Protein AF-A0A7S1ZD52-F1 (afdb_monomer_lite)

Sequence (456 aa):
KDNGGGGGGGGEDDGPSACERMFHLYPRICRVSMRGFGEWTPRVNPERSSLRSILKAAPDGYVPTNGEEEEYGGIDVLPLAQKIPEGEVDVHAIAVATARPRQKSTSVSAPEEGAAKGDEGKVETEGPDGNGTKSEAEGPGNDEKAKLETETKEEEGAAELEKGEGLTKQDEKKPADEEAGEPKTEEAADEEKIRELTQATKRAMRTVRRAAGVEGRPAVGVTQPRRGRGQGQGQKRGREAQQTQIRILDEDAVVPGRGWSLNDAKAGFCDGSSTSRCGRNFGSNCLLSGHNDGRAGLIGDALSGWLVMTVPNVKEGIILMRMECWVAANSNPRTEGWTAVDDQPAPDGNGGGGGGGDGGSNSTRGLKGNPAELPDDMEFDIAINGAIVKTMKKEEFMSWGVEKTKNFALWPILDDVEWAKMDWGDQDGKDVEVGVRLRSARGREATVRVSHVYYA

Organism: Trieres chinensis (NCBI:txid1514140)

pLDDT: mean 73.9, std 22.52, range [32.25, 98.44]

Structure (mmCIF, N/CA/C/O backbone):
data_AF-A0A7S1ZD52-F1
#
_entry.id   AF-A0A7S1ZD52-F1
#
loop_
_atom_site.group_PDB
_atom_site.id
_atom_site.type_symbol
_atom_site.label_atom_id
_atom_site.label_alt_id
_atom_site.label_comp_id
_atom_site.label_asym_id
_atom_site.label_entity_id
_atom_site.label_seq_id
_atom_site.pdbx_PDB_ins_code
_atom_site.Cartn_x
_atom_site.Cartn_y
_atom_site.Cartn_z
_atom_site.occupancy
_atom_site.B_iso_or_equiv
_atom_site.auth_seq_id
_atom_site.auth_comp_id
_atom_site.auth_asym_id
_atom_site.auth_atom_id
_atom_site.pdbx_PDB_model_num
ATOM 1 N N . LYS A 1 1 ? -20.616 -20.149 27.773 1.00 41.81 1 LYS A N 1
ATOM 2 C CA . LYS A 1 1 ? -21.954 -19.504 27.691 1.00 41.81 1 LYS A CA 1
ATOM 3 C C . LYS A 1 1 ? -22.387 -19.733 26.264 1.00 41.81 1 LYS A C 1
ATOM 5 O O . LYS A 1 1 ? -22.062 -18.936 25.393 1.00 41.81 1 LYS A O 1
ATOM 10 N N . ASP A 1 2 ? -22.986 -20.892 26.049 1.00 39.44 2 ASP A N 1
ATOM 11 C CA . ASP A 1 2 ? -23.172 -21.458 24.725 1.00 39.44 2 ASP A CA 1
ATOM 12 C C . ASP A 1 2 ? -24.532 -20.988 24.230 1.00 39.44 2 ASP A C 1
ATOM 14 O O . ASP A 1 2 ? -25.574 -21.482 24.656 1.00 39.44 2 ASP A O 1
ATOM 18 N N . ASN A 1 3 ? -24.517 -19.957 23.388 1.00 45.38 3 ASN A N 1
ATOM 19 C CA . ASN A 1 3 ? -25.698 -19.555 22.641 1.00 45.38 3 ASN A CA 1
ATOM 20 C C . ASN A 1 3 ? -25.898 -20.569 21.513 1.00 45.38 3 ASN A C 1
ATOM 22 O O . ASN A 1 3 ? -25.440 -20.373 20.390 1.00 45.38 3 ASN A O 1
ATOM 26 N N . GLY A 1 4 ? -26.580 -21.665 21.845 1.00 46.59 4 GLY A N 1
ATOM 27 C CA . GLY A 1 4 ? -27.194 -22.562 20.876 1.00 46.59 4 GLY A CA 1
ATOM 28 C C . GLY A 1 4 ? -28.274 -21.813 20.101 1.00 46.59 4 GLY A C 1
ATOM 29 O O . GLY A 1 4 ? -29.429 -21.764 20.517 1.00 46.59 4 GLY A O 1
ATOM 30 N N . GLY A 1 5 ? -27.878 -21.191 18.991 1.00 49.12 5 GLY A N 1
ATOM 31 C CA . GLY A 1 5 ? -28.792 -20.664 17.987 1.00 49.12 5 GLY A CA 1
ATOM 32 C C . GLY A 1 5 ? -29.427 -21.829 17.240 1.00 49.12 5 GLY A C 1
ATOM 33 O O . GLY A 1 5 ? -28.731 -22.605 16.589 1.00 49.12 5 GLY A O 1
ATOM 34 N N . GLY A 1 6 ? -30.743 -21.975 17.390 1.00 46.22 6 GLY A N 1
ATOM 35 C CA . GLY A 1 6 ? -31.528 -23.016 16.742 1.00 46.22 6 GLY A CA 1
ATOM 36 C C . GLY A 1 6 ? -31.379 -22.972 15.224 1.00 46.22 6 GLY A C 1
ATOM 37 O O . GLY A 1 6 ? -31.738 -21.985 14.586 1.00 46.22 6 GLY A O 1
ATOM 38 N N . GLY A 1 7 ? -30.875 -24.070 14.661 1.00 46.88 7 GLY A N 1
ATOM 39 C CA . GLY A 1 7 ? -30.925 -24.352 13.233 1.00 46.88 7 GLY A CA 1
ATOM 40 C C . GLY A 1 7 ? -32.368 -24.607 12.810 1.00 46.88 7 GLY A C 1
ATOM 41 O O . GLY A 1 7 ? -32.849 -25.737 12.856 1.00 46.88 7 GLY A O 1
ATOM 42 N N . GLY A 1 8 ? -33.068 -23.540 12.432 1.00 49.09 8 GLY A N 1
ATOM 43 C CA . GLY A 1 8 ? -34.298 -23.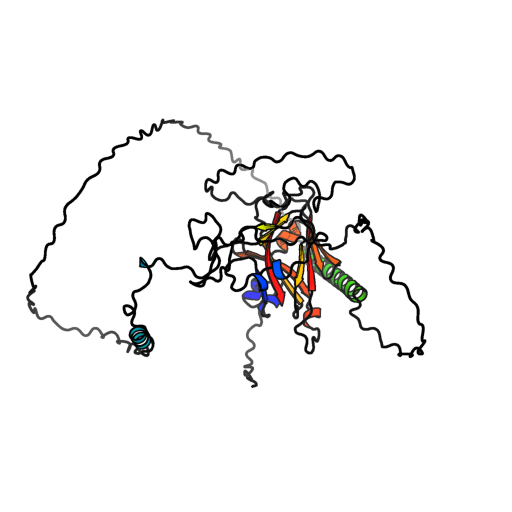631 11.658 1.00 49.09 8 GLY A CA 1
ATOM 44 C C . GLY A 1 8 ? -33.942 -24.027 10.233 1.00 49.09 8 GLY A C 1
ATOM 45 O O . GLY A 1 8 ? -33.501 -23.190 9.454 1.00 49.09 8 GLY A O 1
ATOM 46 N N . GLY A 1 9 ? -34.090 -25.314 9.921 1.00 54.25 9 GLY A N 1
ATOM 47 C CA . GLY A 1 9 ? -33.981 -25.831 8.565 1.00 54.25 9 GLY A CA 1
ATOM 48 C C . GLY A 1 9 ? -35.095 -25.268 7.688 1.00 54.25 9 GLY A C 1
ATOM 49 O O . GLY A 1 9 ? -36.249 -25.670 7.811 1.00 54.25 9 GLY A O 1
ATOM 50 N N . GLY A 1 10 ? -34.732 -24.349 6.803 1.00 50.59 10 GLY A N 1
ATOM 51 C CA . GLY A 1 10 ? -35.512 -23.961 5.639 1.00 50.59 10 GLY A CA 1
ATOM 52 C C . GLY A 1 10 ? -34.571 -24.003 4.448 1.00 50.59 10 GLY A C 1
ATOM 53 O O . GLY A 1 10 ? -33.659 -23.189 4.373 1.00 50.59 10 GLY A O 1
ATOM 54 N N . GLY A 1 11 ? -34.738 -25.002 3.581 1.00 58.53 11 GLY A N 1
ATOM 55 C CA . GLY A 1 11 ? -34.009 -25.125 2.320 1.00 58.53 11 GLY A CA 1
ATOM 56 C C . GLY A 1 11 ? -34.495 -24.087 1.314 1.00 58.53 11 GLY A C 1
ATOM 57 O O . GLY A 1 11 ? -35.193 -24.433 0.366 1.00 58.53 11 GLY A O 1
ATOM 58 N N . GLU A 1 12 ? -34.179 -22.822 1.573 1.00 63.81 12 GLU A N 1
ATOM 59 C CA . GLU A 1 12 ? -34.229 -21.750 0.585 1.00 63.81 12 GLU A CA 1
ATOM 60 C C . GLU A 1 12 ? -32.896 -21.731 -0.160 1.00 63.81 12 GLU A C 1
ATOM 62 O O . GLU A 1 12 ? -31.842 -21.858 0.455 1.00 63.81 12 GLU A O 1
ATOM 67 N N . ASP A 1 13 ? -32.974 -21.632 -1.486 1.00 62.53 13 ASP A N 1
ATOM 68 C CA . ASP A 1 13 ? -31.864 -21.656 -2.434 1.00 62.53 13 ASP A CA 1
ATOM 69 C C . ASP A 1 13 ? -30.571 -21.024 -1.883 1.00 62.53 13 ASP A C 1
ATOM 71 O O . ASP A 1 13 ? -30.469 -19.800 -1.762 1.00 62.53 13 ASP A O 1
ATOM 75 N N . ASP A 1 14 ? -29.553 -21.859 -1.622 1.00 76.81 14 ASP A N 1
ATOM 76 C CA . ASP A 1 14 ? -28.184 -21.466 -1.238 1.00 76.81 14 ASP A CA 1
ATOM 77 C C . ASP A 1 14 ? -27.432 -20.812 -2.423 1.00 76.81 14 ASP A C 1
ATOM 79 O O . ASP A 1 14 ? -26.273 -21.114 -2.724 1.00 76.81 14 ASP A O 1
ATOM 83 N N . GLY A 1 15 ? -28.104 -19.930 -3.163 1.00 88.75 15 GLY A N 1
ATOM 84 C CA . GLY A 1 15 ? -27.473 -19.089 -4.164 1.00 88.75 15 GLY A CA 1
ATOM 85 C C . GLY A 1 15 ? -26.418 -18.179 -3.522 1.00 88.75 15 GLY A C 1
ATOM 86 O O . GLY A 1 15 ? -26.493 -17.875 -2.327 1.00 88.75 15 GLY A O 1
ATOM 87 N N . PRO A 1 16 ? -25.436 -17.694 -4.304 1.00 92.94 16 PRO A N 1
ATOM 88 C CA . PRO A 1 16 ? -24.420 -16.789 -3.788 1.00 92.94 16 PRO A CA 1
ATOM 89 C C . PRO A 1 16 ? -25.087 -15.562 -3.167 1.00 92.94 16 PRO A C 1
ATOM 91 O O . PRO A 1 16 ? -25.955 -14.927 -3.782 1.00 92.94 16 PRO A O 1
ATOM 94 N N . SER A 1 17 ? -24.660 -15.213 -1.955 1.00 93.19 17 SER A N 1
ATOM 95 C CA . SER A 1 17 ? -25.104 -14.005 -1.265 1.00 93.19 17 SER A CA 1
ATOM 96 C C . SER A 1 17 ? -24.838 -12.759 -2.118 1.00 93.19 17 SER A C 1
ATOM 98 O O . SER A 1 17 ? -24.020 -12.764 -3.041 1.00 93.19 17 SER A O 1
ATOM 100 N N . ALA A 1 18 ? -25.496 -11.638 -1.804 1.00 91.75 18 ALA A N 1
ATOM 101 C CA . ALA A 1 18 ? -25.244 -10.379 -2.510 1.00 91.75 18 ALA A CA 1
ATOM 102 C C . ALA A 1 18 ? -23.753 -9.990 -2.491 1.00 91.75 18 ALA A C 1
ATOM 104 O O . ALA A 1 18 ? -23.235 -9.500 -3.492 1.00 91.75 18 ALA A O 1
ATOM 105 N N . CYS A 1 19 ? -23.052 -10.272 -1.388 1.00 90.69 19 CYS A N 1
ATOM 106 C CA . CYS A 1 19 ? -21.612 -10.066 -1.299 1.00 90.69 19 CYS A CA 1
ATOM 107 C C . CYS A 1 19 ? -20.839 -10.996 -2.242 1.00 90.69 19 CYS A C 1
ATOM 109 O O . CYS A 1 19 ? -19.963 -10.525 -2.956 1.00 90.69 19 CYS A O 1
ATOM 111 N N . GLU A 1 20 ? -21.172 -12.284 -2.305 1.00 93.88 20 GLU A N 1
ATOM 112 C CA . GLU A 1 20 ? -20.463 -13.244 -3.165 1.00 93.88 20 GLU A CA 1
ATOM 113 C C . GLU A 1 20 ? -20.686 -12.975 -4.648 1.00 93.88 20 GLU A C 1
ATOM 115 O O . GLU A 1 20 ? -19.769 -13.142 -5.442 1.00 93.88 20 GLU A O 1
ATOM 120 N N . ARG A 1 21 ? -21.866 -12.473 -5.027 1.00 91.19 21 ARG A N 1
ATOM 121 C CA . ARG A 1 21 ? -22.102 -11.981 -6.392 1.00 91.19 21 ARG A CA 1
ATOM 122 C C . ARG A 1 21 ? -21.217 -10.783 -6.719 1.00 91.19 21 ARG A C 1
ATOM 124 O O . ARG A 1 21 ? -20.723 -10.666 -7.836 1.00 91.19 21 ARG A O 1
ATOM 131 N N . MET A 1 22 ? -20.985 -9.903 -5.743 1.00 86.62 22 MET A N 1
ATOM 132 C CA . MET A 1 22 ? -20.021 -8.822 -5.913 1.00 86.62 22 MET A CA 1
ATOM 133 C C . MET A 1 22 ? -18.603 -9.397 -6.015 1.00 86.62 22 MET A C 1
ATOM 135 O O . MET A 1 22 ? -17.903 -9.125 -6.986 1.00 86.62 22 MET A O 1
ATOM 139 N N . PHE A 1 23 ? -18.157 -10.200 -5.060 1.00 89.50 23 PHE A N 1
ATOM 140 C CA . PHE A 1 23 ? -16.801 -10.746 -4.994 1.00 89.50 23 PHE A CA 1
ATOM 141 C C . PHE A 1 23 ? -16.720 -12.163 -5.560 1.00 89.50 23 PHE A C 1
ATOM 143 O O . PHE A 1 23 ? -16.214 -13.071 -4.909 1.00 89.50 23 PHE A O 1
ATOM 150 N N . HIS A 1 24 ? -17.201 -12.341 -6.790 1.00 90.06 24 HIS A N 1
ATOM 151 C CA . HIS A 1 24 ? -17.311 -13.657 -7.424 1.00 90.06 24 HIS A CA 1
ATOM 152 C C . HIS A 1 24 ? -15.960 -14.363 -7.594 1.00 90.06 24 HIS A C 1
ATOM 154 O O . HIS A 1 24 ? -15.899 -15.585 -7.509 1.00 90.06 24 HIS A O 1
ATOM 160 N N . LEU A 1 25 ? -14.874 -13.603 -7.772 1.00 88.62 25 LEU A N 1
ATOM 161 C CA . LEU A 1 25 ? -13.526 -14.162 -7.853 1.00 88.62 25 LEU A CA 1
ATOM 162 C C . LEU A 1 25 ? -13.022 -14.707 -6.499 1.00 88.62 25 LEU A C 1
ATOM 164 O O . LEU A 1 25 ? -12.195 -15.613 -6.488 1.00 88.62 25 LEU A O 1
ATOM 168 N N . TYR A 1 26 ? -13.527 -14.189 -5.366 1.00 90.38 26 TYR A N 1
ATOM 169 C CA . TYR A 1 26 ? -13.060 -14.522 -4.007 1.00 90.38 26 TYR A CA 1
ATOM 170 C C . TYR A 1 26 ? -14.227 -14.521 -3.003 1.00 90.38 26 TYR A C 1
ATOM 172 O O . TYR A 1 26 ? -14.263 -13.706 -2.078 1.00 90.38 26 TYR A O 1
ATOM 180 N N . PRO A 1 27 ? -15.215 -15.423 -3.146 1.00 93.44 27 PRO A N 1
ATOM 181 C CA . PRO A 1 27 ? -16.457 -15.378 -2.366 1.00 93.44 27 PRO A CA 1
ATOM 182 C C . PRO A 1 27 ? -16.232 -15.560 -0.857 1.00 93.44 27 PRO A C 1
ATOM 184 O O . PRO A 1 27 ? -17.033 -15.109 -0.039 1.00 93.44 27 PRO A O 1
ATOM 187 N N . ARG A 1 28 ? -15.107 -16.170 -0.463 1.00 94.81 28 ARG A N 1
ATOM 188 C CA . ARG A 1 28 ? -14.747 -16.409 0.942 1.00 94.81 28 ARG A CA 1
ATOM 189 C C . ARG A 1 28 ? -14.673 -15.131 1.767 1.00 94.81 28 ARG A C 1
ATOM 191 O O . ARG A 1 28 ? -15.033 -15.167 2.942 1.00 94.81 28 ARG A O 1
ATOM 198 N N . ILE A 1 29 ? -14.284 -14.008 1.160 1.00 94.88 29 ILE A N 1
ATOM 199 C CA . ILE A 1 29 ? -14.142 -12.726 1.866 1.00 94.88 29 ILE A CA 1
ATOM 200 C C . ILE A 1 29 ? -15.473 -12.240 2.459 1.00 94.88 29 ILE A C 1
ATOM 202 O O . ILE A 1 29 ? -15.490 -11.466 3.407 1.00 94.88 29 ILE A O 1
ATOM 206 N N . CYS A 1 30 ? -16.596 -12.722 1.921 1.00 94.75 30 CYS A N 1
ATOM 207 C CA . CYS A 1 30 ? -17.940 -12.390 2.378 1.00 94.75 30 CYS A CA 1
ATOM 208 C C . CYS A 1 30 ? -18.370 -13.140 3.641 1.00 94.75 30 CYS A C 1
ATOM 210 O O . CYS A 1 30 ? -19.413 -12.825 4.211 1.00 94.75 30 CYS A O 1
ATOM 212 N N . ARG A 1 31 ? -17.601 -14.153 4.055 1.00 94.69 31 ARG A N 1
ATOM 213 C CA . ARG A 1 31 ? -17.929 -15.046 5.175 1.00 94.69 31 ARG A CA 1
ATOM 214 C C . ARG A 1 31 ? -16.923 -14.962 6.323 1.00 94.69 31 ARG A C 1
ATOM 216 O O . ARG A 1 31 ? -17.095 -15.657 7.319 1.00 94.69 31 ARG A O 1
ATOM 223 N N . VAL A 1 32 ? -15.886 -14.132 6.195 1.00 95.25 32 VAL A N 1
ATOM 224 C CA . VAL A 1 32 ? -14.812 -13.994 7.187 1.00 95.25 32 VAL A CA 1
ATOM 225 C C . VAL A 1 32 ? -14.739 -12.568 7.723 1.00 95.25 32 VAL A C 1
ATOM 227 O O . VAL A 1 32 ? -14.961 -11.596 7.002 1.00 95.25 32 VAL A O 1
ATOM 230 N N . SER A 1 33 ? -14.416 -12.431 9.009 1.00 95.62 33 SER A N 1
ATOM 231 C CA . SER A 1 33 ? -14.153 -11.121 9.603 1.00 95.62 33 SER A CA 1
ATOM 232 C C . SER A 1 33 ? -12.732 -10.689 9.260 1.00 95.62 33 SER A C 1
ATOM 234 O O . SER A 1 33 ? -11.772 -11.284 9.739 1.00 95.62 33 SER A O 1
ATOM 236 N N . MET A 1 34 ? -12.603 -9.622 8.478 1.00 96.12 34 MET A N 1
ATOM 237 C CA . MET A 1 34 ? -11.306 -9.083 8.072 1.00 96.12 34 MET A CA 1
ATOM 238 C C . MET A 1 34 ? -10.743 -8.125 9.130 1.00 96.12 34 MET A C 1
ATO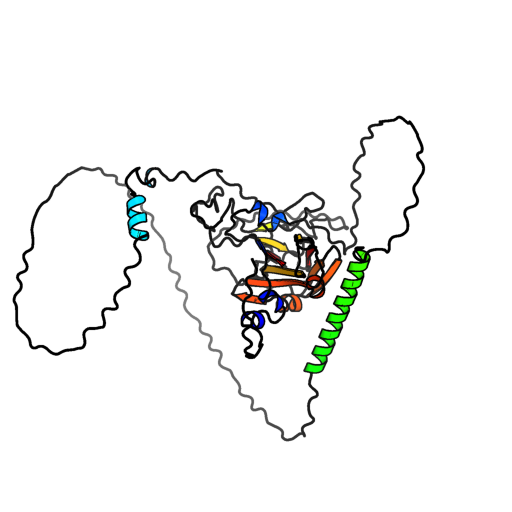M 240 O O . MET A 1 34 ? -11.466 -7.326 9.728 1.00 96.12 34 MET A O 1
ATOM 244 N N . ARG A 1 35 ? -9.428 -8.165 9.321 1.00 95.81 35 ARG A N 1
ATOM 245 C CA . ARG A 1 35 ? -8.620 -7.119 9.960 1.00 95.81 35 ARG A CA 1
ATOM 246 C C . ARG A 1 35 ? -7.962 -6.277 8.872 1.00 95.81 35 ARG A C 1
ATOM 248 O O . ARG A 1 35 ? -7.940 -6.675 7.708 1.00 95.81 35 ARG A O 1
ATOM 255 N N . GLY A 1 36 ? -7.415 -5.116 9.220 1.00 95.06 36 GLY A N 1
ATOM 256 C CA . GLY A 1 36 ? -6.712 -4.314 8.228 1.00 95.06 36 GLY A CA 1
ATOM 257 C C . GLY A 1 36 ? -5.747 -3.289 8.792 1.00 95.06 36 GLY A C 1
ATOM 258 O O . GLY A 1 36 ? -5.876 -2.838 9.929 1.00 95.06 36 GLY A O 1
ATOM 259 N N . PHE A 1 37 ? -4.796 -2.930 7.941 1.00 95.25 37 PHE A N 1
ATOM 260 C CA . PHE A 1 37 ? -3.882 -1.810 8.091 1.00 95.25 37 PHE A CA 1
ATOM 261 C C . PHE A 1 37 ? -4.195 -0.801 6.994 1.00 95.25 37 PHE A C 1
ATOM 263 O O . PHE A 1 37 ? -4.467 -1.190 5.857 1.00 95.25 37 PHE A O 1
ATOM 270 N N . GLY A 1 38 ? -4.176 0.485 7.325 1.00 93.75 38 GLY A N 1
ATOM 271 C CA . GLY A 1 38 ? -4.557 1.544 6.403 1.00 93.75 38 GLY A CA 1
ATOM 272 C C . GLY A 1 38 ? -3.760 2.819 6.623 1.00 93.75 38 GLY A C 1
ATOM 273 O O . GLY A 1 38 ? -3.406 3.179 7.749 1.00 93.75 38 GLY A O 1
ATOM 274 N N . GLU A 1 39 ? -3.494 3.523 5.530 1.00 91.31 39 GLU A N 1
ATOM 275 C CA . GLU A 1 39 ? -2.996 4.897 5.583 1.00 91.31 39 GLU A CA 1
ATOM 276 C C . GLU A 1 39 ? -4.124 5.932 5.541 1.00 91.31 39 GLU A C 1
ATOM 278 O O . GLU A 1 39 ? -3.933 7.043 6.034 1.00 91.31 39 GLU A O 1
ATOM 283 N N . TRP A 1 40 ? -5.310 5.567 5.042 1.00 86.00 40 TRP A N 1
ATOM 284 C CA . TRP A 1 40 ? -6.458 6.473 5.009 1.00 86.00 40 TRP A CA 1
ATOM 285 C C . TRP A 1 40 ? -6.871 6.952 6.392 1.00 86.00 40 TRP A C 1
ATOM 287 O O . TRP A 1 40 ? -6.852 6.201 7.368 1.00 86.00 40 TRP A O 1
ATOM 297 N N . THR A 1 41 ? -7.296 8.209 6.448 1.00 75.62 41 THR A N 1
ATOM 298 C CA . THR A 1 41 ? -7.959 8.770 7.618 1.00 75.62 41 THR A CA 1
ATOM 299 C C . THR A 1 41 ? -9.460 8.424 7.551 1.00 75.62 41 THR A C 1
ATOM 301 O O . THR A 1 41 ? -10.041 8.466 6.466 1.00 75.62 41 THR A O 1
ATOM 304 N N . PRO A 1 42 ? -10.106 8.037 8.667 1.00 72.25 42 PRO A N 1
ATOM 305 C CA . PRO A 1 42 ? -9.617 8.240 10.017 1.00 72.25 42 PRO A CA 1
ATOM 306 C C . PRO A 1 42 ? -8.754 7.135 10.664 1.00 72.25 42 PRO A C 1
ATOM 308 O O . PRO A 1 42 ? -8.950 5.950 10.417 1.00 72.25 42 PRO A O 1
ATOM 311 N N . ARG A 1 43 ? -7.819 7.517 11.556 1.00 71.62 43 ARG A N 1
ATOM 312 C CA . ARG A 1 43 ? -6.961 6.598 12.341 1.00 71.62 43 ARG A CA 1
ATOM 313 C C . ARG A 1 43 ? -6.826 7.012 13.804 1.00 71.62 43 ARG A C 1
ATOM 315 O O . ARG A 1 43 ? -6.276 8.069 14.098 1.00 71.62 43 ARG A O 1
ATOM 322 N N . VAL A 1 44 ? -7.239 6.115 14.703 1.00 70.44 44 VAL A N 1
ATOM 323 C CA . VAL A 1 44 ? -7.095 6.254 16.168 1.00 70.44 44 VAL A CA 1
ATOM 324 C C . VAL A 1 44 ? -5.646 6.086 16.618 1.00 70.44 44 VAL A C 1
ATOM 326 O O . VAL A 1 44 ? -5.177 6.811 17.488 1.00 70.44 44 VAL A O 1
ATOM 329 N N . ASN A 1 45 ? -4.922 5.123 16.043 1.00 81.12 45 ASN A N 1
ATOM 330 C CA . ASN A 1 45 ? -3.558 4.805 16.455 1.00 81.12 45 ASN A CA 1
ATOM 331 C C . ASN A 1 45 ? -2.676 4.543 15.227 1.00 81.12 45 ASN A C 1
ATOM 333 O O . ASN A 1 45 ? -2.519 3.381 14.838 1.00 81.12 45 ASN A O 1
ATOM 337 N N . PRO A 1 46 ? -2.112 5.596 14.606 1.00 79.12 46 PRO A N 1
ATOM 338 C CA . PRO A 1 46 ? -1.299 5.439 13.409 1.00 79.12 46 PRO A CA 1
ATOM 339 C C . PRO A 1 46 ? -0.118 4.492 13.644 1.00 79.12 46 PRO A C 1
ATOM 341 O O . PRO A 1 46 ? 0.159 3.682 12.777 1.00 79.12 46 PRO A O 1
ATOM 344 N N . GLU A 1 47 ? 0.503 4.468 14.823 1.00 83.56 47 GLU A N 1
ATOM 345 C CA . GLU A 1 47 ? 1.638 3.568 15.089 1.00 83.56 47 GLU A CA 1
ATOM 346 C C . GLU A 1 47 ? 1.278 2.078 15.039 1.00 83.56 47 GLU A C 1
ATOM 348 O O . GLU A 1 47 ? 2.132 1.238 14.766 1.00 83.56 47 GLU A O 1
ATOM 353 N N . ARG A 1 48 ? 0.014 1.722 15.296 1.00 88.12 48 ARG A N 1
ATOM 354 C CA . ARG A 1 48 ? -0.433 0.320 15.273 1.00 88.12 48 ARG A CA 1
ATOM 355 C C . ARG A 1 48 ? -1.190 -0.049 14.009 1.00 88.12 48 ARG A C 1
ATOM 357 O O . ARG A 1 48 ? -0.983 -1.143 13.500 1.00 88.12 48 ARG A O 1
ATOM 364 N N . SER A 1 49 ? -2.062 0.829 13.515 1.00 89.69 49 SER A N 1
ATOM 365 C CA . SER A 1 49 ? -2.965 0.530 12.395 1.00 89.69 49 SER A CA 1
ATOM 366 C C . SER A 1 49 ? -2.475 1.045 11.035 1.00 89.69 49 SER A C 1
ATOM 368 O O . SER A 1 49 ? -3.153 0.819 10.035 1.00 89.69 49 SER A O 1
ATOM 370 N N . SER A 1 50 ? -1.340 1.751 10.979 1.00 92.31 50 SER A N 1
ATOM 371 C CA . SER A 1 50 ? -0.689 2.176 9.728 1.00 92.31 50 SER A CA 1
ATOM 372 C C . SER A 1 50 ? -0.126 0.977 8.974 1.00 92.31 50 SER A C 1
ATOM 374 O O . SER A 1 50 ? 0.389 0.046 9.579 1.00 92.31 50 SER A O 1
ATOM 376 N N . LEU A 1 51 ? -0.147 1.029 7.643 1.00 95.00 51 LEU A N 1
ATOM 377 C CA . LEU A 1 51 ? 0.608 0.094 6.809 1.00 95.00 51 LEU A CA 1
ATOM 378 C C . LEU A 1 51 ? 2.100 0.119 7.138 1.00 95.00 51 LEU A C 1
ATOM 380 O O . LEU A 1 51 ? 2.758 -0.913 7.081 1.00 95.00 51 LEU A O 1
ATOM 384 N N . ARG A 1 52 ? 2.631 1.278 7.534 1.00 94.69 52 ARG A N 1
ATOM 385 C CA . ARG A 1 52 ? 4.043 1.440 7.904 1.00 94.69 52 ARG A CA 1
ATOM 386 C C . ARG A 1 52 ? 4.459 0.567 9.087 1.00 94.69 52 ARG A C 1
ATOM 388 O O . ARG A 1 52 ? 5.615 0.166 9.138 1.00 94.69 52 ARG A O 1
ATOM 395 N N . SER A 1 53 ? 3.537 0.234 9.997 1.00 95.62 53 SER A N 1
ATOM 396 C CA . SER A 1 53 ? 3.847 -0.586 11.179 1.00 95.62 53 SER A CA 1
ATOM 397 C C . SER A 1 53 ? 4.170 -2.043 10.835 1.00 95.62 53 SER A C 1
ATOM 399 O O . SER A 1 53 ? 4.798 -2.734 11.636 1.00 95.62 53 SER A O 1
ATOM 401 N N . ILE A 1 54 ? 3.776 -2.498 9.641 1.00 97.25 54 ILE A N 1
ATOM 402 C CA . ILE A 1 54 ? 4.044 -3.850 9.141 1.00 97.25 54 ILE A CA 1
ATOM 403 C C . ILE A 1 54 ? 5.109 -3.890 8.041 1.00 97.25 54 ILE A C 1
ATOM 405 O O . ILE A 1 54 ? 5.432 -4.978 7.566 1.00 97.25 54 ILE A O 1
ATOM 409 N N . LEU A 1 55 ? 5.668 -2.749 7.620 1.00 97.56 55 LEU A N 1
ATOM 410 C CA . LEU A 1 55 ? 6.712 -2.715 6.593 1.00 97.56 55 LEU A CA 1
ATOM 411 C C . LEU A 1 55 ? 8.041 -3.248 7.125 1.00 97.56 55 LEU A C 1
ATOM 413 O O . LEU A 1 55 ? 8.438 -2.984 8.261 1.00 97.56 55 LEU A O 1
ATOM 417 N N . LYS A 1 56 ? 8.775 -3.947 6.260 1.00 97.94 56 LYS A N 1
ATOM 418 C CA . LYS A 1 56 ? 10.185 -4.244 6.497 1.00 97.94 56 LYS A CA 1
ATOM 419 C C . LYS A 1 56 ? 11.037 -3.076 6.024 1.00 97.94 56 LYS A C 1
ATOM 421 O O . LYS A 1 56 ? 10.827 -2.554 4.933 1.00 97.94 56 LYS A O 1
ATOM 426 N N . ALA A 1 57 ? 12.018 -2.704 6.838 1.00 97.94 57 ALA A N 1
ATOM 427 C CA . ALA A 1 57 ? 13.016 -1.725 6.440 1.00 97.94 57 ALA A CA 1
ATOM 428 C C . ALA A 1 57 ? 13.866 -2.257 5.280 1.00 97.94 57 ALA A C 1
ATOM 430 O O . ALA A 1 57 ? 14.226 -3.439 5.262 1.00 97.94 57 ALA A O 1
ATOM 431 N N . ALA A 1 58 ? 14.208 -1.378 4.343 1.00 97.19 58 ALA A N 1
ATOM 432 C CA . ALA A 1 58 ? 15.186 -1.664 3.302 1.00 97.19 58 ALA A CA 1
ATOM 433 C C . ALA A 1 58 ? 16.572 -1.962 3.914 1.00 97.19 58 ALA A C 1
ATOM 435 O O . ALA A 1 58 ? 16.801 -1.682 5.095 1.00 97.19 58 ALA A O 1
ATOM 436 N N . PRO A 1 59 ? 17.529 -2.526 3.150 1.00 95.62 59 PRO A N 1
ATOM 437 C CA . PRO A 1 59 ? 18.851 -2.882 3.673 1.00 95.62 59 PRO A CA 1
ATOM 438 C C . PRO A 1 59 ? 19.630 -1.737 4.341 1.00 95.62 59 PRO A C 1
ATOM 440 O O . PRO A 1 59 ? 20.471 -1.997 5.198 1.00 95.62 59 PRO A O 1
ATOM 443 N N . ASP A 1 60 ? 19.354 -0.486 3.971 1.00 94.56 60 ASP A N 1
ATOM 444 C CA . ASP A 1 60 ? 19.933 0.724 4.570 1.00 94.56 60 ASP A CA 1
ATOM 445 C C . ASP A 1 60 ? 19.143 1.257 5.782 1.00 94.56 60 ASP A C 1
ATOM 447 O O . ASP A 1 60 ? 19.481 2.300 6.339 1.00 94.56 60 ASP A O 1
ATOM 451 N N . GLY A 1 61 ? 18.106 0.537 6.216 1.00 96.94 61 GLY A N 1
ATOM 452 C CA . GLY A 1 61 ? 17.222 0.916 7.314 1.00 96.94 61 GLY A CA 1
ATOM 453 C C . GLY A 1 61 ? 16.063 1.824 6.900 1.00 96.94 61 GLY A C 1
ATOM 454 O O . GLY A 1 61 ? 15.290 2.231 7.768 1.00 96.94 61 GLY A O 1
ATOM 455 N N . TYR A 1 62 ? 15.914 2.143 5.610 1.00 96.50 62 TYR A N 1
ATOM 456 C CA . TYR A 1 62 ? 14.841 3.015 5.146 1.00 96.50 62 TYR A CA 1
ATOM 457 C C . TYR A 1 62 ? 13.453 2.390 5.347 1.00 96.50 62 TYR A C 1
ATOM 459 O O . TYR A 1 62 ? 13.197 1.251 4.958 1.00 96.50 62 TYR A O 1
ATOM 467 N N . VAL A 1 63 ? 12.540 3.181 5.913 1.00 96.75 63 VAL A N 1
ATOM 468 C CA . VAL A 1 63 ? 11.094 2.933 5.967 1.00 96.75 63 VAL A CA 1
ATOM 469 C C . VAL A 1 63 ? 10.411 4.255 5.606 1.00 96.75 63 VAL A C 1
ATOM 471 O O . VAL A 1 63 ? 10.829 5.288 6.135 1.00 96.75 63 VAL A O 1
ATOM 474 N N . PRO A 1 64 ? 9.369 4.273 4.753 1.00 95.38 64 PRO A N 1
ATOM 475 C CA . PRO A 1 64 ? 8.625 5.495 4.467 1.00 95.38 64 PRO A CA 1
ATOM 476 C C . PRO A 1 64 ? 8.083 6.126 5.754 1.00 95.38 64 PRO A C 1
ATOM 478 O O . PRO A 1 64 ? 7.257 5.535 6.448 1.00 95.38 64 PRO A O 1
ATOM 481 N N . THR A 1 65 ? 8.534 7.332 6.088 1.00 93.06 65 THR A N 1
ATOM 482 C CA . THR A 1 65 ? 8.047 8.105 7.237 1.00 93.06 65 THR A CA 1
ATOM 483 C C . THR A 1 65 ? 7.090 9.201 6.782 1.00 93.06 65 THR A C 1
ATOM 485 O O . THR A 1 65 ? 7.018 9.540 5.601 1.00 93.06 65 THR A O 1
ATOM 488 N N . ASN A 1 66 ? 6.311 9.737 7.723 1.00 88.12 66 ASN A N 1
ATOM 489 C CA . ASN A 1 66 ? 5.580 10.967 7.457 1.00 88.12 66 ASN A CA 1
ATOM 490 C C . ASN A 1 66 ? 6.564 12.124 7.631 1.00 88.12 66 ASN A C 1
ATOM 492 O O . ASN A 1 66 ? 7.120 12.275 8.715 1.00 88.12 66 ASN A O 1
ATOM 496 N N . GLY A 1 67 ? 6.815 12.870 6.556 1.00 83.75 67 GLY A N 1
ATOM 497 C CA . GLY A 1 67 ? 7.671 14.055 6.598 1.00 83.75 67 GLY A CA 1
ATOM 498 C C . GLY A 1 67 ? 6.978 15.274 7.210 1.00 83.75 67 GLY A C 1
ATOM 499 O O . GLY A 1 67 ? 7.651 16.244 7.539 1.00 83.75 67 GLY A O 1
ATOM 500 N N . GLU A 1 68 ? 5.649 15.241 7.363 1.00 82.75 68 GLU A N 1
ATOM 501 C CA . GLU A 1 68 ? 4.917 16.288 8.069 1.00 82.75 68 GLU A CA 1
ATOM 502 C C . GLU A 1 68 ? 5.050 16.079 9.589 1.00 82.75 68 GLU A C 1
ATOM 504 O O . GLU A 1 68 ? 4.578 15.079 10.139 1.00 82.75 68 GLU A O 1
ATOM 509 N N . GLU A 1 69 ? 5.671 17.038 10.274 1.00 82.25 69 GLU A N 1
ATOM 510 C CA . GLU A 1 69 ? 5.660 17.122 11.737 1.00 82.25 69 GLU A CA 1
ATOM 511 C C . GLU A 1 69 ? 4.382 17.832 12.217 1.00 82.25 69 GLU A C 1
ATOM 513 O O . GLU A 1 69 ? 3.866 18.735 11.549 1.00 82.25 69 GLU A O 1
ATOM 518 N N . GLU A 1 70 ? 3.853 17.426 13.377 1.00 78.88 70 GLU A N 1
ATOM 519 C CA . GLU A 1 70 ? 2.832 18.227 14.060 1.00 78.88 70 GLU A CA 1
ATOM 520 C C . GLU A 1 70 ? 3.466 19.560 14.485 1.00 78.88 70 GLU A C 1
ATOM 522 O O . GLU A 1 70 ? 4.481 19.566 15.177 1.00 78.88 70 GLU A O 1
ATOM 527 N N . GLU A 1 71 ? 2.849 20.686 14.124 1.00 80.25 71 GLU A N 1
ATOM 528 C CA . GLU A 1 71 ? 3.293 22.025 14.534 1.00 80.25 71 GLU A CA 1
ATOM 529 C C . GLU A 1 71 ? 3.339 22.159 16.064 1.00 80.25 71 GLU A C 1
ATOM 531 O O . GLU A 1 71 ? 4.240 22.782 16.624 1.00 80.25 71 GLU A O 1
ATOM 536 N N . TYR A 1 72 ? 2.382 21.531 16.749 1.00 76.06 72 TYR A N 1
ATOM 537 C CA . TYR A 1 72 ? 2.398 21.366 18.194 1.00 76.06 72 TYR A CA 1
ATOM 538 C C . TYR A 1 72 ? 1.717 20.065 18.614 1.00 76.06 72 TYR A C 1
ATOM 540 O O . TYR A 1 72 ? 0.632 19.701 18.145 1.00 76.06 72 TYR A O 1
ATOM 548 N N . GLY A 1 73 ? 2.328 19.413 19.599 1.00 76.19 73 GLY A N 1
ATOM 549 C CA . GLY A 1 73 ? 1.658 18.394 20.392 1.00 76.19 73 GLY A CA 1
ATOM 550 C C . GLY A 1 73 ? 0.730 19.028 21.434 1.00 76.19 73 GLY A C 1
ATOM 551 O O . GLY A 1 73 ? 0.928 20.156 21.874 1.00 76.19 73 GLY A O 1
ATOM 552 N N . GLY A 1 74 ? -0.276 18.280 21.885 1.00 73.94 74 GLY A N 1
ATOM 553 C CA . GLY A 1 74 ? -1.164 18.684 22.982 1.00 73.94 74 GLY A CA 1
ATOM 554 C C . GLY A 1 74 ? -2.609 18.959 22.560 1.00 73.94 74 GLY A C 1
ATOM 555 O O . GLY A 1 74 ? -2.978 18.867 21.389 1.00 73.94 74 GLY A O 1
ATOM 556 N N . ILE A 1 75 ? -3.466 19.190 23.553 1.00 69.62 75 ILE A N 1
ATOM 557 C CA . ILE A 1 75 ? -4.893 19.469 23.341 1.00 69.62 75 ILE A CA 1
ATOM 558 C C . ILE A 1 75 ? -5.017 20.815 22.623 1.00 69.62 75 ILE A C 1
ATOM 560 O O . ILE A 1 75 ? -4.281 21.744 22.949 1.00 69.62 75 ILE A O 1
ATOM 564 N N . ASP A 1 76 ? -5.942 20.916 21.665 1.00 68.06 76 ASP A N 1
ATOM 565 C CA . ASP A 1 76 ? -6.298 22.222 21.114 1.00 68.06 76 ASP A CA 1
ATOM 566 C C . ASP A 1 76 ? -6.859 23.092 22.224 1.00 68.06 76 ASP A C 1
ATOM 568 O O . ASP A 1 76 ? -7.906 22.799 22.806 1.00 68.06 76 ASP A O 1
ATOM 572 N N . VAL A 1 77 ? -6.144 24.168 22.535 1.00 70.19 77 VAL A N 1
ATOM 573 C CA . VAL A 1 77 ? -6.687 25.194 23.409 1.00 70.19 77 VAL A CA 1
ATOM 574 C C . VAL A 1 77 ? -7.717 25.938 22.577 1.00 70.19 77 VAL A C 1
ATOM 576 O O . VAL A 1 77 ? -7.365 26.744 21.716 1.00 70.19 77 VAL A O 1
ATOM 579 N N . LEU A 1 78 ? -8.996 25.635 22.806 1.00 67.12 78 LEU A N 1
ATOM 580 C CA . LEU A 1 78 ? -10.075 26.418 22.221 1.00 67.12 78 LEU A CA 1
ATOM 581 C C . LEU A 1 78 ? -9.839 27.891 22.581 1.00 67.12 78 LEU A C 1
ATOM 583 O O . LEU A 1 78 ? -9.544 28.181 23.750 1.00 67.12 78 LEU A O 1
ATOM 587 N N . PRO A 1 79 ? -9.969 28.826 21.620 1.00 74.56 79 PRO A N 1
ATOM 588 C CA . PRO A 1 79 ? -9.980 30.244 21.932 1.00 74.56 79 PRO A CA 1
ATOM 589 C C . PRO A 1 79 ? -10.923 30.483 23.108 1.00 74.56 79 PRO A C 1
ATOM 591 O O . PRO A 1 79 ? -12.022 29.931 23.133 1.00 74.56 79 PRO A O 1
ATOM 594 N N . LEU A 1 80 ? -10.522 31.299 24.083 1.00 74.31 80 LEU A N 1
ATOM 595 C CA . LEU A 1 80 ? -11.342 31.524 25.280 1.00 74.31 80 LEU A CA 1
ATOM 596 C C . LEU A 1 80 ? -12.758 32.022 24.941 1.00 74.31 80 LEU A C 1
ATOM 598 O O . LEU A 1 80 ? -13.686 31.734 25.682 1.00 74.31 80 LEU A O 1
ATOM 602 N N . ALA A 1 81 ? -12.939 32.683 23.793 1.00 78.44 81 ALA A N 1
ATOM 603 C CA . ALA A 1 81 ? -14.246 33.086 23.269 1.00 78.44 81 ALA A CA 1
ATOM 604 C C . ALA A 1 81 ? -15.159 31.913 22.843 1.00 78.44 81 ALA A C 1
ATOM 606 O O . ALA A 1 81 ? -16.371 32.074 22.793 1.00 78.44 81 ALA A O 1
ATOM 607 N N . GLN A 1 82 ? -14.594 30.745 22.523 1.00 76.81 82 GLN A N 1
ATOM 608 C CA . GLN A 1 82 ? -15.323 29.502 22.231 1.00 76.81 82 GLN A CA 1
ATOM 609 C C . GLN A 1 82 ? -15.465 28.605 23.466 1.00 76.81 82 GLN A C 1
ATOM 611 O O . GLN A 1 82 ? -16.171 27.595 23.423 1.00 76.81 82 GLN A O 1
ATOM 616 N N . LYS A 1 83 ? -14.791 28.943 24.572 1.00 79.81 83 LYS A N 1
ATOM 617 C CA . LYS A 1 83 ? -14.979 28.245 25.838 1.00 79.81 83 LYS A CA 1
ATOM 618 C C . LYS A 1 83 ? -16.357 28.626 26.372 1.00 79.81 83 LYS A C 1
ATOM 620 O O . LYS A 1 83 ? -16.588 29.776 26.730 1.00 79.81 83 LYS A O 1
ATOM 625 N N . ILE A 1 84 ? -17.257 27.649 26.439 1.00 80.38 84 ILE A N 1
ATOM 626 C CA . ILE A 1 84 ? -18.548 27.816 27.107 1.00 80.38 84 ILE A CA 1
ATOM 627 C C . ILE A 1 84 ? -18.264 28.235 28.559 1.00 80.38 84 ILE A C 1
ATOM 629 O O . ILE A 1 84 ? -17.498 27.533 29.235 1.00 80.38 84 ILE A O 1
ATOM 633 N N . PRO A 1 85 ? -18.811 29.366 29.040 1.00 83.56 85 PRO A N 1
ATOM 634 C CA . PRO A 1 85 ? -18.598 29.792 30.413 1.00 83.56 85 PRO A CA 1
ATOM 635 C C . PRO A 1 85 ? -19.039 28.706 31.399 1.00 83.56 85 PRO A C 1
ATOM 637 O O . PRO A 1 85 ? -20.010 27.979 31.165 1.00 83.56 85 PRO A O 1
ATOM 640 N N . GLU A 1 86 ? -18.321 28.584 32.516 1.00 83.56 86 GLU A N 1
ATOM 641 C CA . GLU A 1 86 ? -18.712 27.646 33.567 1.00 83.56 86 GLU A CA 1
ATOM 642 C C . GLU A 1 86 ? -20.124 27.986 34.061 1.00 83.56 86 GLU A C 1
ATOM 644 O O . GLU A 1 86 ? -20.398 29.114 34.466 1.00 83.56 86 GLU A O 1
ATOM 649 N N . GLY A 1 87 ? -21.023 27.001 34.001 1.00 86.25 87 GLY A N 1
ATOM 650 C CA . GLY A 1 87 ? -22.415 27.140 34.429 1.00 86.25 87 GLY A CA 1
ATOM 651 C C . GLY A 1 87 ? -23.429 27.481 33.332 1.00 86.25 87 GLY A C 1
ATOM 652 O O . GLY A 1 87 ? -24.619 27.404 33.615 1.00 86.25 87 GLY A O 1
ATOM 653 N N . GLU A 1 88 ? -23.022 27.794 32.093 1.00 86.69 88 GLU A N 1
ATOM 654 C CA . GLU A 1 88 ? -24.000 28.055 31.017 1.00 86.69 88 GLU A CA 1
ATOM 655 C C . GLU A 1 88 ? -24.628 26.788 30.427 1.00 86.69 88 GLU A C 1
ATOM 657 O O . GLU A 1 88 ? -25.783 26.804 30.001 1.00 86.69 88 GLU A O 1
ATOM 662 N N . VAL A 1 89 ? -23.897 25.671 30.426 1.00 86.12 89 VAL A N 1
ATOM 663 C CA . VAL A 1 89 ? -24.445 24.374 30.019 1.00 86.12 89 VAL A CA 1
ATOM 664 C C . VAL A 1 89 ? -24.756 23.547 31.255 1.00 86.12 89 VAL A C 1
ATOM 666 O O . VAL A 1 89 ? -23.868 22.973 31.888 1.00 86.12 89 VAL A O 1
ATOM 669 N N . ASP A 1 90 ? -26.045 23.445 31.565 1.00 86.44 90 ASP A N 1
ATOM 670 C CA . ASP A 1 90 ? -26.550 22.505 32.557 1.00 86.44 90 ASP A CA 1
ATOM 671 C C . ASP A 1 90 ? -26.627 21.095 31.944 1.00 86.44 90 ASP A C 1
ATOM 673 O O . ASP A 1 90 ? -27.635 20.659 31.377 1.00 86.44 90 ASP A O 1
ATOM 677 N N . VAL A 1 91 ? -25.516 20.364 32.056 1.00 85.62 91 VAL A N 1
ATOM 678 C CA . VAL A 1 91 ? -25.396 18.971 31.596 1.00 85.62 91 VAL A CA 1
ATOM 679 C C . VAL A 1 91 ? -26.447 18.065 32.252 1.00 85.62 91 VAL A C 1
ATOM 681 O O . VAL A 1 91 ? -26.870 17.075 31.652 1.00 85.62 91 VAL A O 1
ATOM 684 N N . HIS A 1 92 ? -26.899 18.408 33.465 1.00 81.69 92 HIS A N 1
ATOM 685 C CA . HIS A 1 92 ? -27.921 17.658 34.183 1.00 81.69 92 HIS A CA 1
ATOM 686 C C . HIS A 1 92 ? -29.298 17.849 33.539 1.00 81.69 92 HIS A C 1
ATOM 688 O O . HIS A 1 92 ? -29.993 16.862 33.286 1.00 81.69 92 HIS A O 1
ATOM 694 N N . ALA A 1 93 ? -29.660 19.081 33.174 1.00 84.62 93 ALA A N 1
ATOM 695 C CA . ALA A 1 93 ? -30.898 19.365 32.450 1.00 84.62 93 ALA A CA 1
ATOM 696 C C . ALA A 1 93 ? -30.964 18.632 31.095 1.00 84.62 93 ALA A C 1
ATOM 698 O O . ALA A 1 93 ? -31.996 18.046 30.756 1.00 84.62 93 ALA A O 1
ATOM 699 N N . ILE A 1 94 ? -29.853 18.587 30.349 1.00 83.75 94 ILE A N 1
ATOM 700 C CA . ILE A 1 94 ? -29.763 17.864 29.067 1.00 83.75 94 ILE A CA 1
ATOM 701 C C . ILE A 1 94 ? -29.917 16.351 29.272 1.00 83.75 94 ILE A C 1
ATOM 703 O O . ILE A 1 94 ? -30.680 15.699 28.551 1.00 83.75 94 ILE A O 1
ATOM 707 N N . ALA A 1 95 ? -29.234 15.776 30.266 1.00 85.06 95 ALA A N 1
ATOM 708 C CA . ALA A 1 95 ? -29.347 14.352 30.581 1.00 85.06 95 ALA A CA 1
ATOM 709 C C . ALA A 1 95 ? -30.784 13.970 30.981 1.00 85.06 95 ALA A C 1
ATOM 711 O O . ALA A 1 95 ? -31.317 12.968 30.507 1.00 85.06 95 ALA A O 1
ATOM 712 N N . VAL A 1 96 ? -31.455 14.799 31.788 1.00 85.94 96 VAL A N 1
ATOM 713 C CA . VAL A 1 96 ? -32.863 14.593 32.165 1.00 85.94 96 VAL A CA 1
ATOM 714 C C . VAL A 1 96 ? -33.788 14.689 30.951 1.00 85.94 96 VAL A C 1
ATOM 716 O O . VAL A 1 96 ? -34.704 13.878 30.821 1.00 85.94 96 VAL A O 1
ATOM 719 N N . ALA A 1 97 ? -33.567 15.646 30.048 1.00 82.69 97 ALA A N 1
ATOM 720 C CA . ALA A 1 97 ? -34.379 15.797 28.841 1.00 82.69 97 ALA A CA 1
ATOM 721 C C . ALA A 1 97 ? -34.211 14.619 27.864 1.00 82.69 97 ALA A C 1
ATOM 723 O O . ALA A 1 97 ? -35.188 14.187 27.255 1.00 82.69 97 ALA A O 1
ATOM 724 N N . THR A 1 98 ? -32.998 14.071 27.746 1.00 84.56 98 THR A N 1
ATOM 725 C CA . THR A 1 98 ? -32.668 12.968 26.823 1.00 84.56 98 THR A CA 1
ATOM 726 C C . THR A 1 98 ? -32.991 11.580 27.375 1.00 84.56 98 THR A C 1
ATOM 728 O O . THR A 1 98 ? -33.315 10.681 26.602 1.00 84.56 98 THR A O 1
ATOM 731 N N . ALA A 1 99 ? -32.966 11.397 28.698 1.00 84.00 99 ALA A N 1
ATOM 732 C CA . ALA A 1 99 ? -33.340 10.143 29.352 1.00 84.00 99 ALA A CA 1
ATOM 733 C C . ALA A 1 99 ? -34.858 9.961 29.509 1.00 84.00 99 ALA A C 1
ATOM 735 O O . ALA A 1 99 ? -35.308 8.875 29.886 1.00 84.00 99 ALA A O 1
ATOM 736 N N . ARG A 1 100 ? -35.670 10.995 29.233 1.00 81.31 100 ARG A N 1
ATOM 737 C CA . ARG A 1 100 ? -37.127 10.836 29.229 1.00 81.31 100 ARG A CA 1
ATOM 738 C C . ARG A 1 100 ? -37.493 9.793 28.172 1.00 81.31 100 ARG A C 1
ATOM 740 O O . ARG A 1 100 ? -37.157 9.988 27.001 1.00 81.31 100 ARG A O 1
ATOM 747 N N . PRO A 1 101 ? -38.178 8.695 28.548 1.00 77.12 101 PRO A N 1
ATOM 748 C CA . PRO A 1 101 ? -38.638 7.729 27.568 1.00 77.12 101 PRO A CA 1
ATOM 749 C C . PRO A 1 101 ? -39.456 8.494 26.539 1.00 77.12 101 PRO A C 1
ATOM 751 O O . PRO A 1 101 ? -40.328 9.278 26.927 1.00 77.12 101 PRO A O 1
ATOM 754 N N . ARG A 1 102 ? -39.144 8.300 25.246 1.00 72.38 102 ARG A N 1
ATOM 755 C CA . ARG A 1 102 ? -39.965 8.831 24.155 1.00 72.38 102 ARG A CA 1
ATOM 756 C C . ARG A 1 102 ? -41.399 8.514 24.534 1.00 72.38 102 ARG A C 1
ATOM 758 O O . ARG A 1 102 ? -41.750 7.334 24.618 1.00 72.38 102 ARG A O 1
ATOM 765 N N . GLN A 1 103 ? -42.185 9.549 24.843 1.00 74.75 103 GLN A N 1
ATOM 766 C CA . GLN A 1 103 ? -43.611 9.360 25.027 1.00 74.75 103 GLN A CA 1
ATOM 767 C C . GLN A 1 103 ? -44.036 8.647 23.758 1.00 74.75 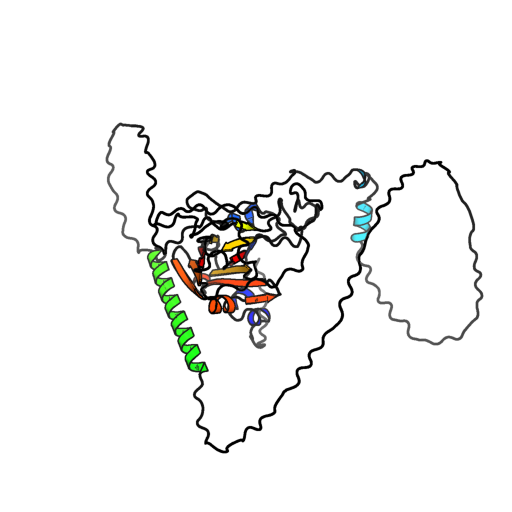103 GLN A C 1
ATOM 769 O O . GLN A 1 103 ? -43.783 9.160 22.665 1.00 74.75 103 GLN A O 1
ATOM 774 N N . LYS A 1 104 ? -44.533 7.409 23.899 1.00 70.75 104 LYS A N 1
ATOM 775 C CA . LYS A 1 104 ? -45.152 6.711 22.780 1.00 70.75 104 LYS A CA 1
ATOM 776 C C . LYS A 1 104 ? -46.121 7.738 22.246 1.00 70.75 104 LYS A C 1
ATOM 778 O O . LYS A 1 104 ? -47.026 8.115 22.988 1.00 70.75 104 LYS A O 1
ATOM 783 N N . SER A 1 105 ? -45.857 8.266 21.052 1.00 64.81 105 SER A N 1
ATOM 784 C CA . SER A 1 105 ? -46.820 9.112 20.383 1.00 64.81 105 SER A CA 1
ATOM 785 C C . SER A 1 105 ? -48.036 8.218 20.310 1.00 64.81 105 SER A C 1
ATOM 787 O O . SER A 1 105 ? -48.031 7.236 19.565 1.00 64.81 105 SER A O 1
ATOM 789 N N . THR A 1 106 ? -49.002 8.459 21.194 1.00 65.00 106 THR A N 1
ATOM 790 C CA . THR A 1 106 ? -50.343 7.936 21.046 1.00 65.00 106 THR A CA 1
ATOM 791 C C . THR A 1 106 ? -50.683 8.384 19.654 1.00 65.00 106 THR A C 1
ATOM 793 O O . THR A 1 106 ? -50.759 9.589 19.414 1.00 65.00 106 THR A O 1
ATOM 796 N N . SER A 1 107 ? -50.677 7.430 18.726 1.00 61.38 107 SER A N 1
ATOM 797 C CA . SER A 1 107 ? -51.092 7.645 17.359 1.00 61.38 107 SER A CA 1
ATOM 798 C C . SER A 1 107 ? -52.414 8.365 17.492 1.00 61.38 107 SER A C 1
ATOM 800 O O . SER A 1 107 ? -53.386 7.771 17.961 1.00 61.38 107 SER A O 1
ATOM 802 N N . VAL A 1 108 ? -52.400 9.669 17.225 1.00 58.53 108 VAL A N 1
ATOM 803 C CA . VAL A 1 108 ? -53.615 10.446 17.098 1.00 58.53 108 VAL A CA 1
ATOM 804 C C . VAL A 1 108 ? -54.226 9.838 15.856 1.00 58.53 108 VAL A C 1
ATOM 806 O O . VAL A 1 108 ? -53.808 10.128 14.738 1.00 58.53 108 VAL A O 1
ATOM 809 N N . SER A 1 109 ? -55.086 8.846 16.076 1.00 60.66 109 SER A N 1
ATOM 810 C CA . SER A 1 109 ? -55.984 8.330 15.067 1.00 60.66 109 SER A CA 1
ATOM 811 C C . SER A 1 109 ? -56.624 9.562 14.460 1.00 60.66 109 SER A C 1
ATOM 813 O O . SER A 1 109 ? -57.223 10.356 15.193 1.00 60.66 109 SER A O 1
ATOM 815 N N . ALA A 1 110 ? -56.363 9.766 13.169 1.00 58.66 110 ALA A N 1
ATOM 816 C CA . ALA A 1 110 ? -56.898 10.879 12.411 1.00 58.66 110 ALA A CA 1
ATOM 817 C C . ALA A 1 110 ? -58.385 11.021 12.766 1.00 58.66 110 ALA A C 1
ATOM 819 O O . ALA A 1 110 ? -59.086 10.004 12.754 1.00 58.66 110 ALA A O 1
ATOM 820 N N . PRO A 1 111 ? -58.853 12.215 13.168 1.00 55.53 111 PRO A N 1
ATOM 821 C CA . PRO A 1 111 ? -60.269 12.404 13.416 1.00 55.53 111 PRO A CA 1
ATOM 822 C C . PRO A 1 111 ? -61.005 12.044 12.126 1.00 55.53 111 PRO A C 1
ATOM 824 O O . PRO A 1 111 ? -60.723 12.612 11.071 1.00 55.53 111 PRO A O 1
ATOM 827 N N . GLU A 1 112 ? -61.891 11.050 12.205 1.00 54.50 112 GLU A N 1
ATOM 828 C CA . GLU A 1 112 ? -62.830 10.765 11.128 1.00 54.50 112 GLU A CA 1
ATOM 829 C C . GLU A 1 112 ? -63.583 12.057 10.800 1.00 54.50 112 GLU A C 1
ATOM 831 O O . GLU A 1 112 ? -64.050 12.764 11.699 1.00 54.50 112 GLU A O 1
ATOM 836 N N . GLU A 1 113 ? -63.662 12.371 9.506 1.00 55.03 113 GLU A N 1
ATOM 837 C CA . GLU A 1 113 ? -64.412 13.492 8.946 1.00 55.03 113 GLU A CA 1
ATOM 838 C C . GLU A 1 113 ? -65.902 13.362 9.298 1.00 55.03 113 GLU A C 1
ATOM 840 O O . GLU A 1 113 ? -66.716 12.824 8.550 1.00 55.03 113 GLU A O 1
ATOM 845 N N . GLY A 1 114 ? -66.265 13.860 10.476 1.00 48.97 114 GLY A N 1
ATOM 846 C CA . GLY A 1 114 ? -67.636 14.051 10.919 1.00 48.97 114 GLY A CA 1
ATOM 847 C C . GLY A 1 114 ? -68.055 15.498 10.706 1.00 48.97 114 GLY A C 1
ATOM 848 O O . GLY A 1 114 ? -67.667 16.383 11.464 1.00 48.97 114 GLY A O 1
ATOM 849 N N . ALA A 1 115 ? -68.853 15.724 9.665 1.00 57.66 115 ALA A N 1
ATOM 850 C CA . ALA A 1 115 ? -69.463 16.996 9.302 1.00 57.66 115 ALA A CA 1
ATOM 851 C C . ALA A 1 115 ? -70.088 17.748 10.494 1.00 57.66 115 ALA A C 1
ATOM 853 O O . ALA A 1 115 ? -70.992 17.236 11.156 1.00 57.66 115 ALA A O 1
ATOM 854 N N . ALA A 1 116 ? -69.702 19.012 10.690 1.00 46.69 116 ALA A N 1
ATOM 855 C CA . ALA A 1 116 ? -70.466 19.950 11.504 1.00 46.69 116 ALA A CA 1
ATOM 856 C C . ALA A 1 116 ? -70.450 21.355 10.894 1.00 46.69 116 ALA A C 1
ATOM 858 O O . ALA A 1 116 ? -69.420 21.892 10.495 1.00 46.69 116 ALA A O 1
ATOM 859 N N . LYS A 1 117 ? -71.668 21.884 10.790 1.00 50.59 117 LYS A N 1
ATOM 860 C CA . LYS A 1 117 ? -72.067 23.183 10.255 1.00 50.59 117 LYS A CA 1
ATOM 861 C C . LYS A 1 117 ? -71.451 24.334 11.048 1.00 50.59 117 LYS A C 1
ATOM 863 O O . LYS A 1 117 ? -71.172 24.195 12.234 1.00 50.59 117 LYS A O 1
ATOM 868 N N . GLY A 1 118 ? -71.286 25.452 10.347 1.00 50.31 118 GLY A N 1
ATOM 869 C CA . GLY A 1 118 ? -70.626 26.650 10.838 1.00 50.31 118 GLY A CA 1
ATOM 870 C C . GLY A 1 118 ? -71.298 27.328 12.023 1.00 50.31 118 GLY A C 1
ATOM 871 O O . GLY A 1 118 ? -72.501 27.199 12.249 1.00 50.31 118 GLY A O 1
ATOM 872 N N . ASP A 1 119 ? -70.469 28.100 12.713 1.00 47.84 119 ASP A N 1
ATOM 873 C CA . ASP A 1 119 ? -70.879 29.224 13.534 1.00 47.84 119 ASP A CA 1
ATOM 874 C C . ASP A 1 119 ? -69.759 30.276 13.481 1.00 47.84 119 ASP A C 1
ATOM 876 O O . ASP A 1 119 ? -68.580 29.969 13.681 1.00 47.84 119 ASP A O 1
ATOM 880 N N . GLU A 1 120 ? -70.125 31.496 13.099 1.00 50.97 120 GLU A N 1
ATOM 881 C CA . GLU A 1 120 ? -69.226 32.635 12.921 1.00 50.97 120 GLU A CA 1
ATOM 882 C C . GLU A 1 120 ? -68.929 33.263 14.291 1.00 50.97 120 GLU A C 1
ATOM 884 O O . GLU A 1 120 ? -69.694 34.070 14.813 1.00 50.97 120 GLU A O 1
ATOM 889 N N . GLY A 1 121 ? -67.792 32.891 14.881 1.00 45.00 121 GLY A N 1
ATOM 890 C CA . GLY A 1 121 ? -67.294 33.444 16.142 1.00 45.00 121 GLY A CA 1
ATOM 891 C C . GLY A 1 121 ? -66.108 34.385 15.939 1.00 45.00 121 GLY A C 1
ATOM 892 O O . GLY A 1 121 ? -64.968 33.948 15.813 1.00 45.00 121 GLY A O 1
ATOM 893 N N . LYS A 1 122 ? -66.395 35.687 15.930 1.00 50.06 122 LYS A N 1
ATOM 894 C CA . LYS A 1 122 ? -65.468 36.830 15.971 1.00 50.06 122 LYS A CA 1
ATOM 895 C C . LYS A 1 122 ? -64.462 36.698 17.133 1.00 50.06 122 LYS A C 1
ATOM 897 O O . LYS A 1 122 ? -64.885 36.649 18.284 1.00 50.06 122 LYS A O 1
ATOM 902 N N . VAL A 1 123 ? -63.155 36.690 16.849 1.00 47.66 123 VAL A N 1
ATOM 903 C CA . VAL A 1 123 ? -62.090 36.788 17.868 1.00 47.66 123 VAL A CA 1
ATOM 904 C C . VAL A 1 123 ? -61.213 37.998 17.572 1.00 47.66 123 VAL A C 1
ATOM 906 O O . VAL A 1 123 ? -60.658 38.144 16.484 1.00 47.66 123 VAL A O 1
ATOM 909 N N . GLU A 1 124 ? -61.165 38.880 18.563 1.00 43.78 124 GLU A N 1
ATOM 910 C CA . GLU A 1 124 ? -60.443 40.142 18.606 1.00 43.78 124 GLU A CA 1
ATOM 911 C C . GLU A 1 124 ? -58.939 39.896 18.783 1.00 43.78 124 GLU A C 1
ATOM 913 O O . GLU A 1 124 ? -58.506 39.109 19.623 1.00 43.78 124 GLU A O 1
ATOM 918 N N . THR A 1 125 ? -58.135 40.572 17.966 1.00 39.16 125 THR A N 1
ATOM 919 C CA . THR A 1 125 ? -56.681 40.649 18.108 1.00 39.16 125 THR A CA 1
ATOM 920 C C . THR A 1 125 ? -56.329 41.808 19.034 1.00 39.16 125 THR A C 1
ATOM 922 O O . THR A 1 125 ? -56.371 42.962 18.608 1.00 39.16 125 THR A O 1
ATOM 925 N N . GLU A 1 126 ? -55.950 41.504 20.273 1.00 43.53 126 GLU A N 1
ATOM 926 C CA . GLU A 1 126 ? -55.234 42.432 21.151 1.00 43.53 126 GLU A CA 1
ATOM 927 C C . GLU A 1 126 ? -53.738 42.096 21.113 1.00 43.53 126 GLU A C 1
ATOM 929 O O . GLU A 1 126 ? -53.313 41.001 21.485 1.00 43.53 126 GLU A O 1
ATOM 934 N N . GLY A 1 127 ? -52.935 43.037 20.616 1.00 42.00 127 GLY A N 1
ATOM 935 C CA . GLY A 1 127 ? -51.490 43.040 20.824 1.00 42.00 127 GLY A CA 1
ATOM 936 C C . GLY A 1 127 ? -51.136 43.719 22.149 1.00 42.00 127 GLY A C 1
ATOM 937 O O . GLY A 1 127 ? -51.940 44.486 22.677 1.00 42.00 127 GLY A O 1
ATOM 938 N N . PRO A 1 128 ? -49.918 43.502 22.665 1.00 57.12 128 PRO A N 1
ATOM 939 C CA . PRO A 1 128 ? -49.301 44.477 23.544 1.00 57.12 128 PRO A CA 1
ATOM 940 C C . PRO A 1 128 ? -48.117 45.169 22.867 1.00 57.12 128 PRO A C 1
ATOM 942 O O . PRO A 1 128 ? -47.124 44.556 22.468 1.00 57.12 128 PRO A O 1
ATOM 945 N N . ASP A 1 129 ? -48.266 46.486 22.798 1.00 40.09 129 ASP A N 1
ATOM 946 C CA . ASP A 1 129 ? -47.215 47.480 22.682 1.00 40.09 129 ASP A CA 1
ATOM 947 C C . ASP A 1 129 ? -46.158 47.348 23.794 1.00 40.09 129 ASP A C 1
ATOM 949 O O . ASP A 1 129 ? -46.477 47.066 24.949 1.00 40.09 129 ASP A O 1
ATOM 953 N N . GLY A 1 130 ? -44.922 47.744 23.473 1.00 38.38 130 GLY A N 1
ATOM 954 C CA . GLY A 1 130 ? -44.251 48.741 24.313 1.00 38.38 130 GLY A CA 1
ATOM 955 C C . GLY A 1 130 ? -42.871 48.414 24.897 1.00 38.38 130 GLY A C 1
ATOM 956 O O . GLY A 1 130 ? -42.722 47.532 25.734 1.00 38.38 130 GLY A O 1
ATOM 957 N N . ASN A 1 131 ? -41.936 49.319 24.569 1.00 40.16 131 ASN A N 1
ATOM 958 C CA . ASN A 1 131 ? -40.672 49.688 25.232 1.00 40.16 131 ASN A CA 1
ATOM 959 C C . ASN A 1 131 ? -39.484 48.707 25.162 1.00 40.16 131 ASN A C 1
ATOM 961 O O . ASN A 1 131 ? -39.575 47.568 25.583 1.00 40.16 131 ASN A O 1
ATOM 965 N N . GLY A 1 132 ? -38.279 49.079 24.719 1.00 35.69 132 GLY A N 1
ATOM 966 C CA . GLY A 1 132 ? -37.695 50.396 24.458 1.00 35.69 132 GLY A CA 1
ATOM 967 C C . GLY A 1 132 ? -36.608 50.722 25.482 1.00 35.69 132 GLY A C 1
ATOM 968 O O . GLY A 1 132 ? -36.931 51.203 26.561 1.00 35.69 132 GLY A O 1
ATOM 969 N N . THR A 1 133 ? -35.333 50.558 25.108 1.00 39.22 133 THR A N 1
ATOM 970 C CA . THR A 1 133 ? -34.237 51.331 25.715 1.00 39.22 133 THR A CA 1
ATOM 971 C C . THR A 1 133 ? -33.072 51.509 24.743 1.00 39.22 133 THR A C 1
ATOM 973 O O . THR A 1 133 ? -32.513 50.550 24.218 1.00 39.22 133 THR A O 1
ATOM 976 N N . LYS A 1 134 ? -32.742 52.784 24.520 1.00 42.41 134 LYS A N 1
ATOM 977 C CA . LYS A 1 134 ? -31.551 53.313 23.850 1.00 42.41 134 LYS A CA 1
ATOM 978 C C . LYS A 1 134 ? -30.271 52.985 24.624 1.00 42.41 134 LYS A C 1
ATOM 980 O O . LYS A 1 134 ? -30.269 53.071 25.849 1.00 42.41 134 LYS A O 1
ATOM 985 N N . SER A 1 135 ? -29.164 52.872 23.897 1.00 41.59 135 SER A N 1
ATOM 986 C CA . SER A 1 135 ? -27.889 53.467 24.310 1.00 41.59 135 SER A CA 1
ATOM 987 C C . SER A 1 135 ? -27.041 53.769 23.076 1.00 41.59 135 SER A C 1
ATOM 989 O O . SER A 1 135 ? -26.773 52.884 22.265 1.00 41.59 135 SER A O 1
ATOM 991 N N . GLU A 1 136 ? -26.683 55.040 22.944 1.00 44.59 136 GLU A N 1
ATOM 992 C CA . GLU A 1 136 ? -25.747 55.616 21.982 1.00 44.59 136 GLU A CA 1
ATOM 993 C C . GLU A 1 136 ? -24.302 55.214 22.323 1.00 44.59 136 GLU A C 1
ATOM 995 O O . GLU A 1 136 ? -23.952 55.124 23.499 1.00 44.59 136 GLU A O 1
ATOM 1000 N N . ALA A 1 137 ? -23.454 55.039 21.308 1.00 39.72 137 ALA A N 1
ATOM 1001 C CA . ALA A 1 137 ? -22.019 55.294 21.413 1.00 39.72 137 ALA A CA 1
ATOM 1002 C C . ALA A 1 137 ? -21.454 55.651 20.030 1.00 39.72 137 ALA A C 1
ATOM 1004 O O . ALA A 1 137 ? -21.715 54.983 19.029 1.00 39.72 137 ALA A O 1
ATOM 1005 N N . GLU A 1 138 ? -20.730 56.761 20.013 1.00 37.78 138 GLU A N 1
ATOM 1006 C CA . GLU A 1 138 ? -20.173 57.489 18.879 1.00 37.78 138 GLU A CA 1
ATOM 1007 C C . GLU A 1 138 ? -18.854 56.874 18.363 1.00 37.78 138 GLU A C 1
ATOM 1009 O O . GLU A 1 138 ? -18.040 56.463 19.179 1.00 37.78 138 GLU A O 1
ATOM 1014 N N . GLY A 1 139 ? -18.680 56.892 17.025 1.00 32.50 139 GLY A N 1
ATOM 1015 C CA . GLY A 1 139 ? -17.474 56.954 16.150 1.00 32.50 139 GLY A CA 1
ATOM 1016 C C . GLY A 1 139 ? -16.074 56.451 16.580 1.00 32.50 139 GLY A C 1
ATOM 1017 O O . GLY A 1 139 ? -15.903 55.861 17.638 1.00 32.50 139 GLY A O 1
ATOM 1018 N N . PRO A 1 140 ? -15.006 56.703 15.782 1.00 51.59 140 PRO A N 1
ATOM 1019 C CA . PRO A 1 140 ? -14.902 57.229 14.407 1.00 51.59 140 PRO A CA 1
ATOM 1020 C C . PRO A 1 140 ? -14.418 56.131 13.414 1.00 51.59 140 PRO A C 1
ATOM 1022 O O . PRO A 1 140 ? -13.919 55.088 13.816 1.00 51.59 140 PRO A O 1
ATOM 1025 N N . GLY A 1 141 ? -14.657 56.198 12.102 1.00 34.81 141 GLY A N 1
ATOM 1026 C CA . GLY A 1 141 ? -14.050 57.141 11.161 1.00 34.81 141 GLY A CA 1
ATOM 1027 C C . GLY A 1 141 ? -12.655 56.657 10.742 1.00 34.81 141 GLY A C 1
ATOM 1028 O O . GLY A 1 141 ? -11.709 56.855 11.490 1.00 34.81 141 GLY A O 1
ATOM 1029 N N . ASN A 1 142 ? -12.542 56.033 9.564 1.00 39.84 142 ASN A N 1
ATOM 1030 C CA . ASN A 1 142 ? -11.319 56.059 8.761 1.00 39.84 142 ASN A CA 1
ATOM 1031 C C . ASN A 1 142 ? -11.638 55.780 7.290 1.00 39.84 142 ASN A C 1
ATOM 1033 O O . ASN A 1 142 ? -12.075 54.695 6.904 1.00 39.84 142 ASN A O 1
ATOM 1037 N N . ASP A 1 143 ? -11.411 56.825 6.506 1.00 39.28 143 ASP A N 1
ATOM 1038 C CA . ASP A 1 143 ? -11.183 56.808 5.076 1.00 39.28 143 ASP A CA 1
ATOM 1039 C C . ASP A 1 143 ? -9.950 55.955 4.751 1.00 39.28 143 ASP A C 1
ATOM 1041 O O . ASP A 1 143 ? -8.878 56.215 5.283 1.00 39.28 143 ASP A O 1
ATOM 1045 N N . GLU A 1 144 ? -10.047 55.027 3.798 1.00 42.19 144 GLU A N 1
ATOM 1046 C CA . GLU A 1 144 ? -8.991 54.943 2.790 1.00 42.19 144 GLU A CA 1
ATOM 1047 C C . GLU A 1 144 ? -9.511 54.352 1.482 1.00 42.19 144 GLU A C 1
ATOM 1049 O O . GLU A 1 144 ? -10.100 53.276 1.392 1.00 42.19 144 GLU A O 1
ATOM 1054 N N . LYS A 1 145 ? -9.315 55.162 0.453 1.00 37.53 145 LYS A N 1
ATOM 1055 C CA . LYS A 1 145 ? -9.805 55.046 -0.904 1.00 37.53 145 LYS A CA 1
ATOM 1056 C C . LYS A 1 145 ? -8.587 54.693 -1.746 1.00 37.53 145 LYS A C 1
ATOM 1058 O O . LYS A 1 145 ? -7.799 55.579 -2.056 1.00 37.53 145 LYS A O 1
ATOM 1063 N N . ALA A 1 146 ? -8.434 53.432 -2.131 1.00 40.34 146 ALA A N 1
ATOM 1064 C CA . ALA A 1 146 ? -7.422 53.026 -3.100 1.00 40.34 146 ALA A CA 1
ATOM 1065 C C . ALA A 1 146 ? -8.093 52.311 -4.273 1.00 40.34 146 ALA A C 1
ATOM 1067 O O . ALA A 1 146 ? -8.585 51.191 -4.168 1.00 40.34 146 ALA A O 1
ATOM 1068 N N . LYS A 1 147 ? -8.131 53.044 -5.388 1.00 38.22 147 LYS A N 1
ATOM 1069 C CA . LYS A 1 147 ? -8.401 52.572 -6.743 1.00 38.22 147 LYS A CA 1
ATOM 1070 C C . LYS A 1 147 ? -7.550 51.338 -7.059 1.00 38.22 147 LYS A C 1
ATOM 1072 O O . LYS A 1 147 ? -6.332 51.401 -6.921 1.00 38.22 147 LYS A O 1
ATOM 1077 N N . LEU A 1 148 ? -8.165 50.305 -7.625 1.00 37.38 148 LEU A N 1
ATOM 1078 C CA . LEU A 1 148 ? -7.478 49.421 -8.560 1.00 37.38 148 LEU A CA 1
ATOM 1079 C C . LEU A 1 148 ? -8.350 49.303 -9.811 1.00 37.38 148 LEU A C 1
ATOM 1081 O O . LEU A 1 148 ? -9.439 48.732 -9.789 1.00 37.38 148 LEU A O 1
ATOM 1085 N N . GLU A 1 149 ? -7.888 49.957 -10.870 1.00 38.06 149 GLU A N 1
ATOM 1086 C CA . GLU A 1 149 ? -8.454 49.903 -12.211 1.00 38.06 149 GLU A CA 1
ATOM 1087 C C . GLU A 1 149 ? -8.148 48.512 -12.789 1.00 38.06 149 GLU A C 1
ATOM 1089 O O . GLU A 1 149 ? -7.000 48.073 -12.809 1.00 38.06 149 GLU A O 1
ATOM 1094 N N . THR A 1 150 ? -9.190 47.790 -13.199 1.00 35.22 150 THR A N 1
ATOM 1095 C CA . THR A 1 150 ? -9.081 46.533 -13.943 1.00 35.22 150 THR A CA 1
ATOM 1096 C C . THR A 1 150 ? -9.285 46.845 -15.420 1.00 35.22 150 THR A C 1
ATOM 1098 O O . THR A 1 150 ? -10.400 47.094 -15.870 1.00 35.22 150 THR A O 1
ATOM 1101 N N . GLU A 1 151 ? -8.191 46.851 -16.182 1.00 35.78 151 GLU A N 1
ATOM 1102 C CA . GLU A 1 151 ? -8.238 46.748 -17.639 1.00 35.78 151 GLU A CA 1
ATOM 1103 C C . GLU A 1 151 ? -8.591 45.300 -18.001 1.00 35.78 151 GLU A C 1
ATOM 1105 O O . GLU A 1 151 ? -7.781 44.387 -17.855 1.00 35.78 151 GLU A O 1
ATOM 1110 N N . THR A 1 152 ? -9.820 45.079 -18.462 1.00 34.81 152 THR A N 1
ATOM 1111 C CA . THR A 1 152 ? -10.185 43.883 -19.225 1.00 34.81 152 THR A CA 1
ATOM 1112 C C . THR A 1 152 ? -10.228 44.297 -20.686 1.00 34.81 152 THR A C 1
ATOM 1114 O O . THR A 1 152 ? -11.092 45.065 -21.101 1.00 34.81 152 THR A O 1
ATOM 1117 N N . LYS A 1 153 ? -9.233 43.846 -21.453 1.00 36.69 153 LYS A N 1
ATOM 1118 C CA . LYS A 1 153 ? -9.278 43.908 -22.910 1.00 36.69 153 LYS A CA 1
ATOM 1119 C C . LYS A 1 153 ? -10.132 42.760 -23.419 1.00 36.69 153 LYS A C 1
ATOM 1121 O O . LYS A 1 153 ? -9.877 41.597 -23.117 1.00 36.69 153 LYS A O 1
ATOM 1126 N N . GLU A 1 154 ? -11.139 43.160 -24.176 1.00 38.12 154 GLU A N 1
ATOM 1127 C CA . GLU A 1 154 ? -11.876 42.372 -25.145 1.00 38.12 154 GLU A CA 1
ATOM 1128 C C . GLU A 1 154 ? -10.900 41.710 -26.128 1.00 38.12 154 GLU A C 1
ATOM 1130 O O . GLU A 1 154 ? -10.020 42.373 -26.677 1.00 38.12 154 GLU A O 1
ATOM 1135 N N . GLU A 1 155 ? -11.087 40.419 -26.386 1.00 38.97 155 GLU A N 1
ATOM 1136 C CA . GLU A 1 155 ? -10.759 39.849 -27.688 1.00 38.97 155 GLU A CA 1
ATOM 1137 C C . GLU A 1 155 ? -11.938 38.979 -28.124 1.00 38.97 155 GLU A C 1
ATOM 1139 O O . GLU A 1 155 ? -12.174 37.874 -27.633 1.00 38.97 155 GLU A O 1
ATOM 1144 N N . GLU A 1 156 ? -12.733 39.567 -29.014 1.00 35.47 156 GLU A N 1
ATOM 1145 C CA . GLU A 1 156 ? -13.680 38.882 -29.875 1.00 35.47 156 GLU A CA 1
ATOM 1146 C C . GLU A 1 156 ? -12.902 38.054 -30.908 1.00 35.47 156 GLU A C 1
ATOM 1148 O O . GLU A 1 156 ? -12.003 38.555 -31.581 1.00 35.47 156 GLU A O 1
ATOM 1153 N N . GLY A 1 157 ? -13.284 36.788 -31.070 1.00 32.84 157 GLY A N 1
ATOM 1154 C CA . GLY A 1 157 ? -12.778 35.903 -32.115 1.00 32.84 157 GLY A CA 1
ATOM 1155 C C . GLY A 1 157 ? -13.876 34.954 -32.580 1.00 32.84 157 GLY A C 1
ATOM 1156 O O . GLY A 1 157 ? -14.055 33.875 -32.021 1.00 32.84 157 GLY A O 1
ATOM 1157 N N . ALA A 1 158 ? -14.635 35.398 -33.582 1.00 34.72 158 ALA A N 1
ATOM 1158 C CA . ALA A 1 158 ? -15.623 34.632 -34.340 1.00 34.72 158 ALA A CA 1
ATOM 1159 C C . ALA A 1 158 ? -14.946 33.468 -35.110 1.00 34.72 158 ALA A C 1
ATOM 1161 O O . ALA A 1 158 ? -13.845 33.622 -35.621 1.00 34.72 158 ALA A O 1
ATOM 1162 N N . ALA A 1 159 ? -15.488 32.249 -35.031 1.00 35.56 159 ALA A N 1
ATOM 1163 C CA . ALA A 1 159 ? -16.349 31.595 -36.032 1.00 35.56 159 ALA A CA 1
ATOM 1164 C C . ALA A 1 159 ? -15.645 31.063 -37.302 1.00 35.56 159 ALA A C 1
ATOM 1166 O O . ALA A 1 159 ? -15.339 31.829 -38.201 1.00 35.56 159 ALA A O 1
ATOM 1167 N N . GLU A 1 160 ? -15.542 29.732 -37.402 1.00 37.06 160 GLU A N 1
ATOM 1168 C CA . GLU A 1 160 ? -15.578 28.889 -38.621 1.00 37.06 160 GLU A CA 1
ATOM 1169 C C . GLU A 1 160 ? -15.764 27.443 -38.098 1.00 37.06 160 GLU A C 1
ATOM 1171 O O . GLU A 1 160 ? -14.972 26.984 -37.285 1.00 37.06 160 GLU A O 1
ATOM 1176 N N . LEU A 1 161 ? -16.880 26.717 -38.236 1.00 37.31 161 LEU A N 1
ATOM 1177 C CA . LEU A 1 161 ? -17.751 26.389 -39.370 1.00 37.31 161 LEU A CA 1
ATOM 1178 C C . LEU A 1 161 ? -17.076 25.461 -40.392 1.00 37.31 161 LEU A C 1
ATOM 1180 O O . LEU A 1 161 ? -16.857 25.847 -41.529 1.00 37.31 161 LEU A O 1
ATOM 1184 N N . GLU A 1 162 ? -16.868 24.196 -40.013 1.00 38.81 162 GLU A N 1
ATOM 1185 C CA . GLU A 1 162 ? -16.772 23.099 -40.983 1.00 38.81 162 GLU A CA 1
ATOM 1186 C C . GLU A 1 162 ? -17.886 22.072 -40.756 1.00 38.81 162 GLU A C 1
ATOM 1188 O O . GLU A 1 162 ? -17.948 21.348 -39.761 1.00 38.81 162 GLU A O 1
ATOM 1193 N N . LYS A 1 163 ? -18.807 22.054 -41.722 1.00 38.44 163 LYS A N 1
ATOM 1194 C CA . LYS A 1 163 ? -19.745 20.968 -41.980 1.00 38.44 163 LYS A CA 1
ATOM 1195 C C . LYS A 1 163 ? -18.994 19.889 -42.759 1.00 38.44 163 LYS A C 1
ATOM 1197 O O . LYS A 1 163 ? -18.570 20.145 -43.880 1.00 38.44 163 LYS A O 1
ATOM 1202 N N . GLY A 1 164 ? -18.896 18.689 -42.197 1.00 33.31 164 GLY A N 1
ATOM 1203 C CA . GLY A 1 164 ? -18.486 17.482 -42.914 1.00 33.31 164 GLY A CA 1
ATOM 1204 C C . GLY A 1 164 ? -19.660 16.519 -43.047 1.00 33.31 164 GLY A C 1
ATOM 1205 O O . GLY A 1 164 ? -19.907 15.712 -42.156 1.00 33.31 164 GLY A O 1
ATOM 1206 N N . GLU A 1 165 ? -20.403 16.633 -44.147 1.00 36.41 165 GLU A N 1
ATOM 1207 C CA . GLU A 1 165 ? -21.346 15.618 -44.627 1.00 36.41 165 GLU A CA 1
ATOM 1208 C C . GLU A 1 165 ? -20.568 14.466 -45.285 1.00 36.41 165 GLU A C 1
ATOM 1210 O O . GLU A 1 165 ? -19.595 14.713 -45.995 1.00 36.41 165 GLU A O 1
ATOM 1215 N N . GLY A 1 166 ? -21.010 13.213 -45.113 1.00 32.25 166 GLY A N 1
ATOM 1216 C CA . GLY A 1 166 ? -20.485 12.110 -45.930 1.00 32.25 166 GLY A CA 1
ATOM 1217 C C . GLY A 1 166 ? -20.636 10.692 -45.378 1.00 32.25 166 GLY A C 1
ATOM 1218 O O . GLY A 1 166 ? -19.666 9.945 -45.387 1.00 32.25 166 GLY A O 1
ATOM 1219 N N . LEU A 1 167 ? -21.825 10.288 -44.917 1.00 34.44 167 LEU A N 1
ATOM 1220 C CA . LEU A 1 167 ? -22.136 8.875 -44.652 1.00 34.44 167 LEU A CA 1
ATOM 1221 C C . LEU A 1 167 ? -22.708 8.237 -45.926 1.00 34.44 167 LEU A C 1
ATOM 1223 O O . LEU A 1 167 ? -23.902 8.330 -46.215 1.00 34.44 167 LEU A O 1
ATOM 1227 N N . THR A 1 168 ? -21.837 7.603 -46.708 1.00 36.44 168 THR A N 1
ATOM 1228 C CA . THR A 1 168 ? -22.214 6.716 -47.809 1.00 36.44 168 THR A CA 1
ATOM 1229 C C . THR A 1 168 ? -22.708 5.386 -47.243 1.00 36.44 168 THR A C 1
ATOM 1231 O O . THR A 1 168 ? -21.968 4.631 -46.618 1.00 36.44 168 THR A O 1
ATOM 1234 N N . LYS A 1 169 ? -23.990 5.089 -47.469 1.00 38.25 169 LYS A N 1
ATOM 1235 C CA . LYS A 1 169 ? -24.547 3.742 -47.323 1.00 38.25 169 LYS A CA 1
ATOM 1236 C C . LYS A 1 169 ? -23.994 2.880 -48.456 1.00 38.25 169 LYS A C 1
ATOM 1238 O O . LYS A 1 169 ? -24.250 3.180 -49.620 1.00 38.25 169 LYS A O 1
ATOM 1243 N N . GLN A 1 170 ? -23.244 1.838 -48.120 1.00 36.75 170 GLN A N 1
ATOM 1244 C CA . GLN A 1 170 ? -23.000 0.725 -49.028 1.00 36.75 170 GLN A CA 1
ATOM 1245 C C . GLN A 1 170 ? -23.952 -0.408 -48.655 1.00 36.75 170 GLN A C 1
ATOM 1247 O O . GLN A 1 170 ? -23.938 -0.915 -47.536 1.00 36.75 170 GLN A O 1
ATOM 1252 N N . ASP A 1 171 ? -24.817 -0.734 -49.612 1.00 45.09 171 ASP A N 1
ATOM 1253 C CA . ASP A 1 171 ? -25.638 -1.932 -49.639 1.00 45.09 171 ASP A CA 1
ATOM 1254 C C . ASP A 1 171 ? -24.726 -3.154 -49.789 1.00 45.09 171 ASP A C 1
ATOM 1256 O O . ASP A 1 171 ? -24.194 -3.406 -50.874 1.00 45.09 171 ASP A O 1
ATOM 1260 N N . GLU A 1 172 ? -24.561 -3.931 -48.718 1.00 42.81 172 GLU A N 1
ATOM 1261 C CA . GLU A 1 172 ? -23.986 -5.269 -48.816 1.00 42.81 172 GLU A CA 1
ATOM 1262 C C . GLU A 1 172 ? -25.067 -6.343 -48.920 1.00 42.81 172 GLU A C 1
ATOM 1264 O O . GLU A 1 172 ? -26.050 -6.434 -48.182 1.00 42.81 172 GLU A O 1
ATOM 1269 N N . LYS A 1 173 ? -24.845 -7.140 -49.954 1.00 41.41 173 LYS A N 1
ATOM 1270 C CA . LYS A 1 173 ? -25.694 -8.144 -50.557 1.00 41.41 173 LYS A CA 1
ATOM 1271 C C . LYS A 1 173 ? -25.519 -9.454 -49.794 1.00 41.41 173 LYS A C 1
ATOM 1273 O O . LYS A 1 173 ? -24.435 -10.023 -49.775 1.00 41.41 173 LYS A O 1
ATOM 1278 N N . LYS A 1 174 ? -26.609 -9.944 -49.212 1.00 42.91 174 LYS A N 1
ATOM 1279 C CA . LYS A 1 174 ? -26.730 -11.260 -48.571 1.00 42.91 174 LYS A CA 1
ATOM 1280 C C . LYS A 1 174 ? -26.556 -12.392 -49.604 1.00 42.91 174 LYS A C 1
ATOM 1282 O O . LYS A 1 174 ? -27.314 -12.396 -50.578 1.00 42.91 174 LYS A O 1
ATOM 1287 N N . PRO A 1 175 ? -25.662 -13.377 -49.406 1.00 47.78 175 PRO A N 1
ATOM 1288 C CA . PRO A 1 175 ? -25.823 -14.702 -49.978 1.00 47.78 175 PRO A CA 1
ATOM 1289 C C . PRO A 1 175 ? -26.469 -15.655 -48.968 1.00 47.78 175 PRO A C 1
ATOM 1291 O O . PRO A 1 175 ? -26.362 -15.500 -47.752 1.00 47.78 175 PRO A O 1
ATOM 1294 N N . ALA A 1 176 ? -27.220 -16.589 -49.534 1.00 44.06 176 ALA A N 1
ATOM 1295 C CA . ALA A 1 176 ? -28.024 -17.588 -48.866 1.00 44.06 176 ALA A CA 1
ATOM 1296 C C . ALA A 1 176 ? -27.207 -18.840 -48.507 1.00 44.06 176 ALA A C 1
ATOM 1298 O O . ALA A 1 176 ? -26.231 -19.154 -49.183 1.00 44.06 176 ALA A O 1
ATOM 1299 N N . ASP A 1 177 ? -27.709 -19.524 -47.479 1.00 50.50 177 ASP A N 1
ATOM 1300 C CA . ASP A 1 177 ? -27.697 -20.970 -47.247 1.00 50.50 177 ASP A CA 1
ATOM 1301 C C . ASP A 1 177 ? -26.344 -21.700 -47.278 1.00 50.50 177 ASP A C 1
ATOM 1303 O O . ASP A 1 177 ? -25.907 -22.202 -48.311 1.00 50.50 177 ASP A O 1
ATOM 1307 N N . GLU A 1 178 ? -25.760 -21.879 -46.089 1.00 42.09 178 GLU A N 1
ATOM 1308 C CA . GLU A 1 178 ? -24.823 -22.970 -45.812 1.00 42.09 178 GLU A CA 1
ATOM 1309 C C . GLU A 1 178 ? -25.191 -23.637 -44.473 1.00 42.09 178 GLU A C 1
ATOM 1311 O O . GLU A 1 178 ? -25.520 -22.972 -43.488 1.00 42.09 178 GLU A O 1
ATOM 1316 N N . GLU A 1 179 ? -25.246 -24.969 -44.499 1.00 43.12 179 GLU A N 1
ATOM 1317 C CA . GLU A 1 179 ? -25.775 -25.858 -43.464 1.00 43.12 179 GLU A CA 1
ATOM 1318 C C . GLU A 1 179 ? -25.073 -25.723 -42.105 1.00 43.12 179 GLU A C 1
ATOM 1320 O O . GLU A 1 179 ? -23.852 -25.631 -41.995 1.00 43.12 179 GLU A O 1
ATOM 1325 N N . ALA A 1 180 ? -25.882 -25.790 -41.046 1.00 38.12 180 ALA A N 1
ATOM 1326 C CA . ALA A 1 180 ? -25.463 -25.755 -39.655 1.00 38.12 180 ALA A CA 1
ATOM 1327 C C . ALA A 1 180 ? -24.650 -27.003 -39.260 1.00 38.12 180 ALA A C 1
ATOM 1329 O O . ALA A 1 180 ? -25.202 -28.084 -39.054 1.00 38.12 180 ALA A O 1
ATOM 1330 N N . GLY A 1 181 ? -23.340 -26.825 -39.080 1.00 44.78 181 GLY A N 1
ATOM 1331 C CA . GLY A 1 181 ? -22.526 -27.653 -38.193 1.00 44.78 181 GLY A CA 1
ATOM 1332 C C . GLY A 1 181 ? -22.477 -27.012 -36.805 1.00 44.78 181 GLY A C 1
ATOM 1333 O O . GLY A 1 181 ? -22.111 -25.846 -36.683 1.00 44.78 181 GLY A O 1
ATOM 1334 N N . GLU A 1 182 ? -22.870 -27.754 -35.769 1.00 49.62 182 GLU A N 1
ATOM 1335 C CA . GLU A 1 182 ? -22.840 -27.302 -34.372 1.00 49.62 182 GLU A CA 1
ATOM 1336 C C . GLU A 1 182 ? -21.435 -26.792 -33.981 1.00 49.62 182 GLU A C 1
ATOM 1338 O O . GLU A 1 182 ? -20.464 -27.556 -34.065 1.00 49.62 182 GLU A O 1
ATOM 1343 N N . PRO A 1 183 ? -21.284 -25.528 -33.535 1.00 46.91 183 PRO A N 1
ATOM 1344 C CA . PRO A 1 183 ? -20.014 -25.047 -33.018 1.00 46.91 183 PRO A CA 1
ATOM 1345 C C . PRO A 1 183 ? -19.744 -25.729 -31.676 1.00 46.91 183 PRO A C 1
ATOM 1347 O O . PRO A 1 183 ? -20.469 -25.540 -30.698 1.00 46.91 183 PRO A O 1
ATOM 1350 N N . LYS A 1 184 ? -18.680 -26.534 -31.624 1.00 51.28 184 LYS A N 1
ATOM 1351 C CA . LYS A 1 184 ? -18.103 -26.976 -30.353 1.00 51.28 184 LYS A CA 1
ATOM 1352 C C . LYS A 1 184 ? -17.651 -25.730 -29.597 1.00 51.28 184 LYS A C 1
ATOM 1354 O O . LYS A 1 184 ? -16.858 -24.946 -30.107 1.00 51.28 184 LYS A O 1
ATOM 1359 N N . THR A 1 185 ? -18.223 -25.554 -28.417 1.00 51.19 185 THR A N 1
ATOM 1360 C CA . THR A 1 185 ? -18.097 -24.392 -27.545 1.00 51.19 185 THR A CA 1
ATOM 1361 C C . THR A 1 185 ? -16.641 -24.111 -27.171 1.00 51.19 185 THR A C 1
ATOM 13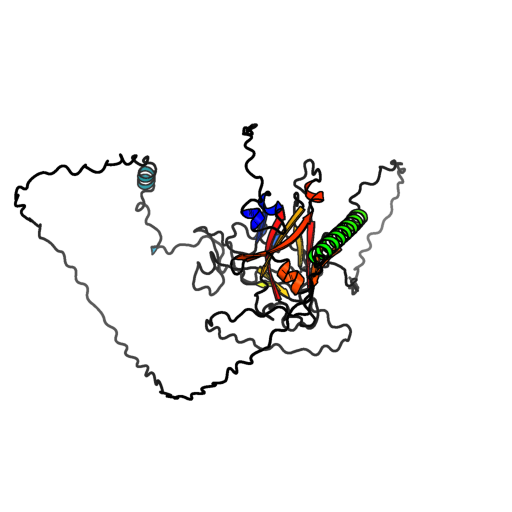63 O O . THR A 1 185 ? -15.974 -24.923 -26.533 1.00 51.19 185 THR A O 1
ATOM 1366 N N . GLU A 1 186 ? -16.166 -22.926 -27.551 1.00 57.44 186 GLU A N 1
ATOM 1367 C CA . GLU A 1 186 ? -14.864 -22.344 -27.184 1.00 57.44 186 GLU A CA 1
ATOM 1368 C C . GLU A 1 186 ? -14.700 -22.226 -25.649 1.00 57.44 186 GLU A C 1
ATOM 1370 O O . GLU A 1 186 ? -13.602 -22.333 -25.114 1.00 57.44 186 GLU A O 1
ATOM 1375 N N . GLU A 1 187 ? -15.821 -22.164 -24.926 1.00 61.81 187 GLU A N 1
ATOM 1376 C CA . GLU A 1 187 ? -15.925 -22.092 -23.463 1.00 61.81 187 GLU A CA 1
ATOM 1377 C C . GLU A 1 187 ? -15.317 -23.303 -22.726 1.00 61.81 187 GLU A C 1
ATOM 1379 O O . GLU A 1 187 ? -14.746 -23.158 -21.646 1.00 61.81 187 GLU A O 1
ATOM 1384 N N . ALA A 1 188 ? -15.351 -24.502 -23.322 1.00 65.94 188 ALA A N 1
ATOM 1385 C CA . ALA A 1 188 ? -14.777 -25.694 -22.689 1.00 65.94 188 ALA A CA 1
ATOM 1386 C C . ALA A 1 188 ? -13.235 -25.688 -22.694 1.00 65.94 188 ALA A C 1
ATOM 1388 O O . ALA A 1 188 ? -12.611 -26.295 -21.822 1.00 65.94 188 ALA A O 1
ATOM 1389 N N . ALA A 1 189 ? -12.615 -25.003 -23.662 1.00 68.88 189 ALA A N 1
ATOM 1390 C CA . ALA A 1 189 ? -11.160 -24.904 -23.755 1.00 68.88 189 ALA A CA 1
ATOM 1391 C C . ALA A 1 189 ? -10.581 -23.949 -22.694 1.00 68.88 189 ALA A C 1
ATOM 1393 O O . ALA A 1 189 ? -9.483 -24.184 -22.179 1.00 68.88 189 ALA A O 1
ATOM 1394 N N . ASP A 1 190 ? -11.334 -22.915 -22.313 1.00 81.62 190 ASP A N 1
ATOM 1395 C CA . ASP A 1 190 ? -10.906 -21.952 -21.298 1.00 81.62 190 ASP A CA 1
ATOM 1396 C C . ASP A 1 190 ? -10.991 -22.521 -19.871 1.00 81.62 190 ASP A C 1
ATOM 1398 O O . ASP A 1 190 ? -10.086 -22.291 -19.059 1.00 81.62 190 ASP A O 1
ATOM 1402 N N . GLU A 1 191 ? -11.991 -23.355 -19.563 1.00 83.19 191 GLU A N 1
ATOM 1403 C CA . GLU A 1 191 ? -12.086 -24.018 -18.253 1.00 83.19 191 GLU A CA 1
ATOM 1404 C C . GLU A 1 191 ? -10.922 -24.989 -17.985 1.00 83.19 191 GLU A C 1
ATOM 1406 O O . GLU A 1 191 ? -10.402 -25.061 -16.862 1.00 83.19 191 GLU A O 1
ATOM 1411 N N . GLU A 1 192 ? -10.470 -25.726 -19.006 1.00 87.06 192 GLU A N 1
ATOM 1412 C CA . GLU A 1 192 ? -9.344 -26.657 -18.874 1.00 87.06 192 GLU A CA 1
ATOM 1413 C C . GLU A 1 192 ? -8.033 -25.910 -18.589 1.00 87.06 192 GLU A C 1
ATOM 1415 O O . GLU A 1 192 ? -7.277 -26.291 -17.686 1.00 87.06 192 GLU A O 1
ATOM 1420 N N . LYS A 1 193 ? -7.813 -24.778 -19.268 1.00 86.69 193 LYS A N 1
ATOM 1421 C CA . LYS A 1 193 ? -6.632 -23.928 -19.082 1.00 86.69 193 LYS A CA 1
ATOM 1422 C C . LYS A 1 193 ? -6.589 -23.296 -17.687 1.00 86.69 193 LYS A C 1
ATOM 1424 O O . LYS A 1 193 ? -5.538 -23.294 -17.041 1.00 86.69 193 LYS A O 1
ATOM 1429 N N . ILE A 1 194 ? -7.732 -22.835 -17.169 1.00 77.50 194 ILE A N 1
ATOM 1430 C CA . ILE A 1 194 ? -7.858 -22.321 -15.791 1.00 77.50 194 ILE A CA 1
ATOM 1431 C C . ILE A 1 194 ? -7.559 -23.426 -14.765 1.00 77.50 194 ILE A C 1
ATOM 1433 O O . ILE A 1 194 ? -6.860 -23.200 -13.765 1.00 77.50 194 ILE A O 1
ATOM 1437 N N . ARG A 1 195 ? -8.045 -24.650 -15.007 1.00 82.81 195 ARG A N 1
ATOM 1438 C CA . ARG A 1 195 ? -7.804 -25.799 -14.126 1.00 82.81 195 ARG A CA 1
ATOM 1439 C C . ARG A 1 195 ? -6.331 -26.206 -14.100 1.00 82.81 195 ARG A C 1
ATOM 1441 O O . ARG A 1 195 ? -5.823 -26.540 -13.024 1.00 82.81 195 ARG A O 1
ATOM 1448 N N . GLU A 1 196 ? -5.647 -26.170 -15.241 1.00 87.62 196 GLU A N 1
ATOM 1449 C CA . GLU A 1 196 ? -4.217 -26.472 -15.339 1.00 87.62 196 GLU A CA 1
ATOM 1450 C C . GLU A 1 196 ? -3.369 -25.425 -14.601 1.00 87.62 196 GLU A C 1
ATOM 1452 O O . GLU A 1 196 ? -2.538 -25.792 -13.762 1.00 87.62 196 GLU A O 1
ATOM 1457 N N . LEU A 1 197 ? -3.658 -24.132 -14.802 1.00 81.94 197 LEU A N 1
ATOM 1458 C CA . LEU A 1 197 ? -2.983 -23.035 -14.101 1.00 81.94 197 LEU A CA 1
ATOM 1459 C C . LEU A 1 197 ? -3.135 -23.176 -12.577 1.00 81.94 197 LEU A C 1
ATOM 1461 O O . LEU A 1 197 ? -2.157 -23.131 -11.830 1.00 81.94 197 LEU A O 1
ATOM 1465 N N . THR A 1 198 ? -4.355 -23.471 -12.119 1.00 81.25 198 THR A N 1
ATOM 1466 C CA . THR A 1 198 ? -4.663 -23.686 -10.697 1.00 81.25 198 THR A CA 1
ATOM 1467 C C . THR A 1 198 ? -3.870 -24.857 -10.105 1.00 81.25 198 THR A C 1
ATOM 1469 O O . THR A 1 198 ? -3.407 -24.801 -8.961 1.00 81.25 198 THR A O 1
ATOM 1472 N N . GLN A 1 199 ? -3.693 -25.949 -10.858 1.00 82.12 199 GLN A N 1
ATOM 1473 C CA . GLN A 1 199 ? -2.885 -27.085 -10.408 1.00 82.12 199 GLN A CA 1
ATOM 1474 C C . GLN A 1 199 ? -1.388 -26.760 -10.374 1.00 82.12 199 GLN A C 1
ATOM 1476 O O . GLN A 1 199 ? -0.705 -27.195 -9.440 1.00 82.12 199 GLN A O 1
ATOM 1481 N N . ALA A 1 200 ? -0.881 -25.994 -11.342 1.00 80.06 200 ALA A N 1
ATOM 1482 C CA . ALA A 1 200 ? 0.507 -25.545 -11.369 1.00 80.06 200 ALA A CA 1
ATOM 1483 C C . ALA A 1 200 ? 0.834 -24.673 -10.144 1.00 80.06 200 ALA A C 1
ATOM 1485 O O . ALA A 1 200 ? 1.799 -24.961 -9.430 1.00 80.06 200 ALA A O 1
ATOM 1486 N N . THR A 1 201 ? -0.033 -23.712 -9.806 1.00 74.50 201 THR A N 1
ATOM 1487 C CA . THR A 1 201 ? 0.112 -22.879 -8.600 1.00 74.50 201 THR A CA 1
ATOM 1488 C C . THR A 1 201 ? 0.106 -23.724 -7.321 1.00 74.50 201 THR A C 1
ATOM 1490 O O . THR A 1 201 ? 0.965 -23.550 -6.455 1.00 74.50 201 THR A O 1
ATOM 1493 N N . LYS A 1 202 ? -0.788 -24.720 -7.209 1.00 80.25 202 LYS A N 1
ATOM 1494 C CA . LYS A 1 202 ? -0.814 -25.647 -6.056 1.00 80.25 202 LYS A CA 1
ATOM 1495 C C . LYS A 1 202 ? 0.485 -26.448 -5.911 1.00 80.25 202 LYS A C 1
ATOM 1497 O O . LYS A 1 202 ? 0.936 -26.684 -4.788 1.00 80.25 202 LYS A O 1
ATOM 1502 N N . ARG A 1 203 ? 1.094 -26.881 -7.022 1.00 84.25 203 ARG A N 1
ATOM 1503 C CA . ARG A 1 203 ? 2.390 -27.586 -7.004 1.00 84.25 203 ARG A CA 1
ATOM 1504 C C . ARG A 1 203 ? 3.519 -26.655 -6.560 1.00 84.25 203 ARG A C 1
ATOM 1506 O O . ARG A 1 203 ? 4.303 -27.056 -5.703 1.00 84.25 203 ARG A O 1
ATOM 1513 N N . ALA A 1 204 ? 3.556 -25.421 -7.065 1.00 71.44 204 ALA A N 1
ATOM 1514 C CA . ALA A 1 204 ? 4.544 -24.419 -6.666 1.00 71.44 204 ALA A CA 1
ATOM 1515 C C . ALA A 1 204 ? 4.475 -24.117 -5.158 1.00 71.44 204 ALA A C 1
ATOM 1517 O O . ALA A 1 204 ? 5.492 -24.199 -4.467 1.00 71.44 204 ALA A O 1
ATOM 1518 N N . MET A 1 205 ? 3.272 -23.902 -4.608 1.00 70.00 205 MET A N 1
ATOM 1519 C CA . MET A 1 205 ? 3.101 -23.647 -3.171 1.00 70.00 205 MET A CA 1
ATOM 1520 C C . MET A 1 205 ? 3.556 -24.820 -2.287 1.00 70.00 205 MET A C 1
ATOM 1522 O O . MET A 1 205 ? 4.139 -24.600 -1.225 1.00 70.00 205 MET A O 1
ATOM 1526 N N . ARG A 1 206 ? 3.343 -26.077 -2.709 1.00 75.12 206 ARG A N 1
ATOM 1527 C CA . ARG A 1 206 ? 3.857 -27.250 -1.973 1.00 75.12 206 ARG A CA 1
ATOM 1528 C C . ARG A 1 206 ? 5.385 -27.277 -1.933 1.00 75.12 206 ARG A C 1
ATOM 1530 O O . ARG A 1 206 ? 5.954 -27.578 -0.886 1.00 75.12 206 ARG A O 1
ATOM 1537 N N . THR A 1 207 ? 6.048 -26.932 -3.035 1.00 73.88 207 THR A N 1
ATOM 1538 C CA . THR A 1 207 ? 7.515 -26.843 -3.090 1.00 73.88 207 THR A CA 1
ATOM 1539 C C . THR A 1 207 ? 8.041 -25.760 -2.148 1.00 73.88 207 THR A C 1
ATOM 1541 O O . THR A 1 207 ? 8.971 -26.024 -1.386 1.00 73.88 207 THR A O 1
ATOM 1544 N N . VAL A 1 208 ? 7.394 -24.589 -2.113 1.00 68.00 208 VAL A N 1
ATOM 1545 C CA . VAL A 1 208 ? 7.742 -23.496 -1.187 1.00 68.00 208 VAL A CA 1
ATOM 1546 C C . VAL A 1 208 ? 7.558 -23.924 0.274 1.00 68.00 208 VAL A C 1
ATOM 1548 O O . VAL A 1 208 ? 8.466 -23.738 1.081 1.00 68.00 208 VAL A O 1
ATOM 1551 N N . ARG A 1 209 ? 6.445 -24.589 0.628 1.00 68.94 209 ARG A N 1
ATOM 1552 C CA . ARG A 1 209 ? 6.219 -25.107 1.997 1.00 68.94 209 ARG A CA 1
ATOM 1553 C C . ARG A 1 209 ? 7.290 -26.114 2.433 1.00 68.94 209 ARG A C 1
ATOM 1555 O O . ARG A 1 209 ? 7.714 -26.095 3.590 1.00 68.94 209 ARG A O 1
ATOM 1562 N N . ARG A 1 210 ? 7.759 -26.960 1.508 1.00 70.69 210 ARG A N 1
ATOM 1563 C CA . ARG A 1 210 ? 8.827 -27.938 1.764 1.00 70.69 210 ARG A CA 1
ATOM 1564 C C . ARG A 1 210 ? 10.194 -27.269 1.935 1.00 70.69 210 ARG A C 1
ATOM 1566 O O . ARG A 1 210 ? 10.949 -27.665 2.820 1.00 70.69 210 ARG A O 1
ATOM 1573 N N . ALA A 1 211 ? 10.494 -26.241 1.139 1.00 62.53 211 ALA A N 1
ATOM 1574 C CA . ALA A 1 211 ? 11.715 -25.442 1.265 1.00 62.53 211 ALA A CA 1
ATOM 1575 C C . ALA A 1 211 ? 11.744 -24.621 2.568 1.00 62.53 211 ALA A C 1
ATOM 1577 O O . ALA A 1 211 ? 12.786 -24.514 3.207 1.00 62.53 211 ALA A O 1
ATOM 1578 N N . ALA A 1 212 ? 10.586 -24.127 3.013 1.00 63.94 212 ALA A N 1
ATOM 1579 C CA . ALA A 1 212 ? 10.433 -23.361 4.248 1.00 63.94 212 ALA A CA 1
ATOM 1580 C C . ALA A 1 212 ? 10.464 -24.213 5.538 1.00 63.94 212 ALA A C 1
ATOM 1582 O O . ALA A 1 212 ? 10.264 -23.679 6.627 1.00 63.94 212 ALA A O 1
ATOM 1583 N N . GLY A 1 213 ? 10.684 -25.533 5.449 1.00 59.47 213 GLY A N 1
ATOM 1584 C CA . GLY A 1 213 ? 10.800 -26.411 6.621 1.00 59.47 213 GLY A CA 1
ATOM 1585 C C . GLY A 1 213 ? 9.513 -26.562 7.442 1.00 59.47 213 GLY A C 1
ATOM 1586 O O . GLY A 1 213 ? 9.584 -26.921 8.615 1.00 59.47 213 GLY A O 1
ATOM 1587 N N . VAL A 1 214 ? 8.346 -26.287 6.846 1.00 63.34 214 VAL A N 1
ATOM 1588 C CA . VAL A 1 214 ? 7.040 -26.308 7.536 1.00 63.34 214 VAL A CA 1
ATOM 1589 C C . VAL A 1 214 ? 6.517 -27.738 7.748 1.00 63.34 214 VAL A C 1
ATOM 1591 O O . VAL A 1 214 ? 5.712 -27.973 8.643 1.00 63.34 214 VAL A O 1
ATOM 1594 N N . GLU A 1 215 ? 7.007 -28.725 6.994 1.00 52.28 215 GLU A N 1
ATOM 1595 C CA . GLU A 1 215 ? 6.703 -30.138 7.251 1.00 52.28 215 GLU A CA 1
ATOM 1596 C C . GLU A 1 215 ? 7.683 -30.715 8.283 1.00 52.28 215 GLU A C 1
ATOM 1598 O O . GLU A 1 215 ? 8.880 -30.875 8.024 1.00 52.28 215 GLU A O 1
ATOM 1603 N N . GLY A 1 216 ? 7.161 -31.004 9.480 1.00 45.41 216 GLY A N 1
ATOM 1604 C CA . GLY A 1 216 ? 7.917 -31.525 10.614 1.00 45.41 216 GLY A CA 1
ATOM 1605 C C . GLY A 1 216 ? 8.721 -32.775 10.259 1.00 45.41 216 GLY A C 1
ATOM 1606 O O . GLY A 1 216 ? 8.180 -33.789 9.818 1.00 45.41 216 GLY A O 1
ATOM 1607 N N . ARG A 1 217 ? 10.039 -32.719 10.481 1.00 45.72 217 ARG A N 1
ATOM 1608 C CA . ARG A 1 217 ? 10.896 -33.907 10.411 1.00 45.72 217 ARG A CA 1
ATOM 1609 C C . ARG A 1 217 ? 10.473 -34.903 11.502 1.00 45.72 217 ARG A C 1
ATOM 1611 O O . ARG A 1 217 ? 10.320 -34.484 12.651 1.00 45.72 217 ARG A O 1
ATOM 1618 N N . PRO A 1 218 ? 10.349 -36.208 11.199 1.00 44.56 218 PRO A N 1
ATOM 1619 C CA . PRO A 1 218 ? 10.187 -37.220 12.236 1.00 44.56 218 PRO A CA 1
ATOM 1620 C C . PRO A 1 218 ? 11.394 -37.179 13.184 1.00 44.56 218 PRO A C 1
ATOM 1622 O O . PRO A 1 218 ? 12.542 -37.072 12.746 1.00 44.56 218 PRO A O 1
ATOM 1625 N N . ALA A 1 219 ? 11.116 -37.216 14.487 1.00 39.69 219 ALA A N 1
ATOM 1626 C CA . ALA A 1 219 ? 12.101 -37.078 15.552 1.00 39.69 219 ALA A CA 1
ATOM 1627 C C . ALA A 1 219 ? 13.213 -38.137 15.438 1.00 39.69 219 ALA A C 1
ATOM 1629 O O . ALA A 1 219 ? 12.987 -39.325 15.659 1.00 39.69 219 ALA A O 1
ATOM 1630 N N . VAL A 1 220 ? 14.431 -37.695 15.115 1.00 45.09 220 VAL A N 1
ATOM 1631 C CA . VAL A 1 220 ? 15.647 -38.510 15.215 1.00 45.09 220 VAL A CA 1
ATOM 1632 C C . VAL A 1 220 ? 16.186 -38.381 16.639 1.00 45.09 220 VAL A C 1
ATOM 1634 O O . VAL A 1 220 ? 16.348 -37.276 17.155 1.00 45.09 220 VAL A O 1
ATOM 1637 N N . GLY A 1 221 ? 16.415 -39.530 17.276 1.00 41.22 221 GLY A N 1
ATOM 1638 C CA . GLY A 1 221 ? 16.774 -39.671 18.684 1.00 41.22 221 GLY A CA 1
ATOM 1639 C C . GLY A 1 221 ? 17.971 -38.829 19.134 1.00 41.22 221 GLY A C 1
ATOM 1640 O O . GLY A 1 221 ? 19.023 -38.780 18.497 1.00 41.22 221 GLY A O 1
ATOM 1641 N N . VAL A 1 222 ? 17.792 -38.196 20.291 1.00 42.25 222 VAL A N 1
ATOM 1642 C CA . VAL A 1 222 ? 18.790 -37.400 21.005 1.00 42.25 222 VAL A CA 1
ATOM 1643 C C . VAL A 1 222 ? 19.867 -38.327 21.572 1.00 42.25 222 VAL A C 1
ATOM 1645 O O . VAL A 1 222 ? 19.600 -39.120 22.473 1.00 42.25 222 VAL A O 1
ATOM 1648 N N . THR A 1 223 ? 21.101 -38.190 21.085 1.00 43.16 223 THR A N 1
ATOM 1649 C CA . THR A 1 223 ? 22.292 -38.763 21.733 1.00 43.16 223 THR A CA 1
ATOM 1650 C C . THR A 1 223 ? 23.021 -37.630 22.458 1.00 43.16 223 THR A C 1
ATOM 1652 O O . THR A 1 223 ? 23.378 -36.629 21.841 1.00 43.16 223 THR A O 1
ATOM 1655 N N . GLN A 1 224 ? 23.201 -37.751 23.776 1.00 45.78 224 GLN A N 1
ATOM 1656 C CA . GLN A 1 224 ? 23.859 -36.735 24.610 1.00 45.78 224 GLN A CA 1
ATOM 1657 C C . GLN A 1 224 ? 25.369 -36.634 24.325 1.00 45.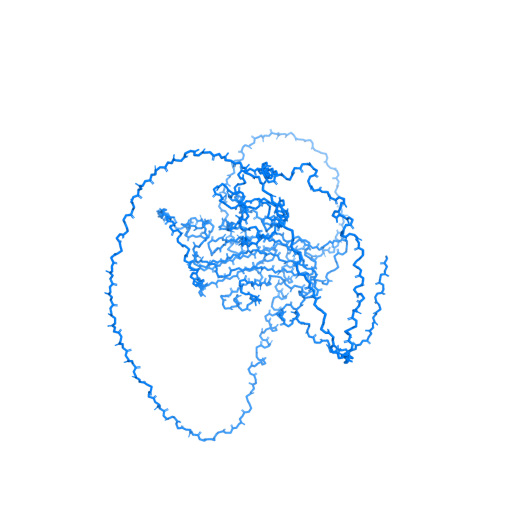78 224 GLN A C 1
ATOM 1659 O O . GLN A 1 224 ? 26.034 -37.673 24.278 1.00 45.78 224 GLN A O 1
ATOM 1664 N N . PRO A 1 225 ? 25.964 -35.424 24.263 1.00 48.03 225 PRO A N 1
ATOM 1665 C CA . PRO A 1 225 ? 27.409 -35.274 24.299 1.00 48.03 225 PRO A CA 1
ATOM 1666 C C . PRO A 1 225 ? 27.938 -35.003 25.717 1.00 48.03 225 PRO A C 1
ATOM 1668 O O . PRO A 1 225 ? 27.359 -34.286 26.536 1.00 48.03 225 PRO A O 1
ATOM 1671 N N . ARG A 1 226 ? 29.098 -35.613 25.973 1.00 43.53 226 ARG A N 1
ATOM 1672 C CA . ARG A 1 226 ? 29.919 -35.529 27.184 1.00 43.53 226 ARG A CA 1
ATOM 1673 C C . ARG A 1 226 ? 30.438 -34.112 27.449 1.00 43.53 226 ARG A C 1
ATOM 1675 O O . ARG A 1 226 ? 30.879 -33.410 26.545 1.00 43.53 226 ARG A O 1
ATOM 1682 N N . ARG A 1 227 ? 30.492 -33.771 28.741 1.00 44.22 227 ARG A N 1
ATOM 1683 C CA . ARG A 1 227 ? 31.182 -32.608 29.317 1.00 44.22 227 ARG A CA 1
ATOM 1684 C C . ARG A 1 227 ? 32.681 -32.634 28.988 1.00 44.22 227 ARG A C 1
ATOM 1686 O O . ARG A 1 227 ? 33.380 -33.553 29.408 1.00 44.22 227 ARG A O 1
ATOM 1693 N N . GLY A 1 228 ? 33.166 -31.586 28.327 1.00 41.88 228 GLY A N 1
ATOM 1694 C CA . GLY A 1 228 ? 34.585 -31.274 28.153 1.00 41.88 228 GLY A CA 1
ATOM 1695 C C . GLY A 1 228 ? 34.889 -29.874 28.684 1.00 41.88 228 GLY A C 1
ATOM 1696 O O . GLY A 1 228 ? 34.380 -28.885 28.172 1.00 41.88 228 GLY A O 1
ATOM 1697 N N . ARG A 1 229 ? 35.689 -29.818 29.750 1.00 46.72 229 ARG A N 1
ATOM 1698 C CA . ARG A 1 229 ? 36.262 -28.621 30.383 1.00 46.72 229 ARG A CA 1
ATOM 1699 C C . ARG A 1 229 ? 37.373 -28.064 29.482 1.00 46.72 229 ARG A C 1
ATOM 1701 O O . ARG A 1 229 ? 38.249 -28.830 29.095 1.00 46.72 229 ARG A O 1
ATOM 1708 N N . GLY A 1 230 ? 37.399 -26.755 29.240 1.00 38.25 230 GLY A N 1
ATOM 1709 C CA . GLY A 1 230 ? 38.516 -26.089 28.563 1.00 38.25 230 GLY A CA 1
ATOM 1710 C C . GLY A 1 230 ? 38.539 -24.589 28.839 1.00 38.25 230 GLY A C 1
ATOM 1711 O O . GLY A 1 230 ? 37.719 -23.849 28.315 1.00 38.25 230 GLY A O 1
ATOM 1712 N N . GLN A 1 231 ? 39.465 -24.170 29.704 1.00 46.50 231 GLN A N 1
ATOM 1713 C CA . GLN A 1 231 ? 39.888 -22.782 29.911 1.00 46.50 231 GLN A CA 1
ATOM 1714 C C . GLN A 1 231 ? 40.617 -22.261 28.662 1.00 46.50 231 GLN A C 1
ATOM 1716 O O . GLN A 1 231 ? 41.355 -23.018 28.037 1.00 46.50 231 GLN A O 1
ATOM 1721 N N . GLY A 1 232 ? 40.502 -20.967 28.350 1.00 38.56 232 GLY A N 1
ATOM 1722 C CA . GLY A 1 232 ? 41.352 -20.345 27.332 1.00 38.56 232 GLY A CA 1
ATOM 1723 C C . GLY A 1 232 ? 41.038 -18.874 27.084 1.00 38.56 232 GLY A C 1
ATOM 1724 O O . GLY A 1 232 ? 39.929 -18.528 26.710 1.00 38.56 232 GLY A O 1
ATOM 1725 N N . GLN A 1 233 ? 42.028 -18.027 27.336 1.00 46.56 233 GLN A N 1
ATOM 1726 C CA . GLN A 1 233 ? 42.028 -16.564 27.295 1.00 46.56 233 GLN A CA 1
ATOM 1727 C C . GLN A 1 233 ? 41.919 -15.984 25.872 1.00 46.56 233 GLN A C 1
ATOM 1729 O O . GLN A 1 233 ? 42.260 -16.653 24.902 1.00 46.56 233 GLN A O 1
ATOM 1734 N N . GLY A 1 234 ? 41.611 -14.682 25.772 1.00 39.78 234 GLY A N 1
ATOM 1735 C CA . GLY A 1 234 ? 42.107 -13.860 24.658 1.00 39.78 234 GLY A CA 1
ATOM 1736 C C . GLY A 1 234 ? 41.114 -12.867 24.062 1.00 39.78 234 GLY A C 1
ATOM 1737 O O . GLY A 1 234 ? 40.712 -13.007 22.914 1.00 39.78 234 GLY A O 1
ATOM 1738 N N . GLN A 1 235 ? 40.762 -11.817 24.803 1.00 46.94 235 GLN A N 1
ATOM 1739 C CA . GLN A 1 235 ? 39.958 -10.708 24.287 1.00 46.94 235 GLN A CA 1
ATOM 1740 C C . GLN A 1 235 ? 40.847 -9.758 23.459 1.00 46.94 235 GLN A C 1
ATOM 1742 O O . GLN A 1 235 ? 41.419 -8.804 23.981 1.00 46.94 235 GLN A O 1
ATOM 1747 N N . LYS A 1 236 ? 40.993 -10.031 22.155 1.00 44.59 236 LYS A N 1
ATOM 1748 C CA . LYS A 1 236 ? 41.562 -9.087 21.179 1.00 44.59 236 LYS A CA 1
ATOM 1749 C C . LYS A 1 236 ? 40.427 -8.309 20.515 1.00 44.59 236 LYS A C 1
ATOM 1751 O O . LYS A 1 236 ? 39.641 -8.868 19.760 1.00 44.59 236 LYS A O 1
ATOM 1756 N N . ARG A 1 237 ? 40.356 -7.005 20.797 1.00 46.72 237 ARG A N 1
ATOM 1757 C CA . ARG A 1 237 ? 39.515 -6.041 20.075 1.00 46.72 237 ARG A CA 1
ATOM 1758 C C . ARG A 1 237 ? 40.108 -5.806 18.683 1.00 46.72 237 ARG A C 1
ATOM 1760 O O . ARG A 1 237 ? 41.005 -4.982 18.529 1.00 46.72 237 ARG A O 1
ATOM 1767 N N . GLY A 1 238 ? 39.628 -6.548 17.691 1.00 39.44 238 GLY A N 1
ATOM 1768 C CA . GLY A 1 238 ? 39.798 -6.210 16.281 1.00 39.44 238 GLY A CA 1
ATOM 1769 C C . GLY A 1 238 ? 38.688 -5.253 15.859 1.00 39.44 238 GLY A C 1
ATOM 1770 O O . GLY A 1 238 ? 37.514 -5.576 16.006 1.00 39.44 238 GLY A O 1
ATOM 1771 N N . ARG A 1 239 ? 39.052 -4.064 15.369 1.00 48.12 239 ARG A N 1
ATOM 1772 C CA . ARG A 1 239 ? 38.159 -3.224 14.563 1.00 48.12 239 ARG A CA 1
ATOM 1773 C C . ARG A 1 239 ? 37.947 -3.956 13.241 1.00 48.12 239 ARG A C 1
ATOM 1775 O O . ARG A 1 239 ? 38.815 -3.925 12.375 1.00 48.12 239 ARG A O 1
ATOM 1782 N N . GLU A 1 240 ? 36.830 -4.657 13.139 1.00 42.44 240 GLU A N 1
ATOM 1783 C CA . GLU A 1 240 ? 36.368 -5.276 11.906 1.00 42.44 240 GLU A CA 1
ATOM 1784 C C . GLU A 1 240 ? 35.849 -4.147 11.011 1.00 42.44 240 GLU A C 1
ATOM 1786 O O . GLU A 1 240 ? 34.802 -3.549 11.263 1.00 42.44 240 GLU A O 1
ATOM 1791 N N . ALA A 1 241 ? 36.663 -3.758 10.029 1.00 42.38 241 ALA A N 1
ATOM 1792 C CA . ALA A 1 241 ? 36.212 -2.902 8.949 1.00 42.38 241 ALA A CA 1
ATOM 1793 C C . ALA A 1 241 ? 35.071 -3.646 8.250 1.00 42.38 241 ALA A C 1
ATOM 1795 O O . ALA A 1 241 ? 35.296 -4.710 7.673 1.00 42.38 241 ALA A O 1
ATOM 1796 N N . GLN A 1 242 ? 33.851 -3.116 8.357 1.00 41.50 242 GLN A N 1
ATOM 1797 C CA . GLN A 1 242 ? 32.698 -3.593 7.604 1.00 41.50 242 GLN A CA 1
ATOM 1798 C C . GLN A 1 242 ? 32.985 -3.348 6.125 1.00 41.50 242 GLN A C 1
ATOM 1800 O O . GLN A 1 242 ? 32.719 -2.282 5.578 1.00 41.50 242 GLN A O 1
ATOM 1805 N N . GLN A 1 243 ? 33.625 -4.332 5.503 1.00 38.09 243 GLN A N 1
ATOM 1806 C CA . GLN A 1 243 ? 33.793 -4.415 4.071 1.00 38.09 243 GLN A CA 1
ATOM 1807 C C . GLN A 1 243 ? 32.389 -4.613 3.506 1.00 38.09 243 GLN A C 1
ATOM 1809 O O . GLN A 1 243 ? 31.813 -5.695 3.617 1.00 38.09 243 GLN A O 1
ATOM 1814 N N . THR A 1 244 ? 31.811 -3.536 2.981 1.00 37.62 244 THR A N 1
ATOM 1815 C CA . THR A 1 244 ? 30.557 -3.525 2.232 1.00 37.62 244 THR A CA 1
ATOM 1816 C C . THR A 1 244 ? 30.737 -4.433 1.022 1.00 37.62 244 THR A C 1
ATOM 1818 O O . THR A 1 244 ? 31.191 -4.018 -0.041 1.00 37.62 244 THR A O 1
ATOM 1821 N N . GLN A 1 245 ? 30.451 -5.722 1.206 1.00 37.03 245 GLN A N 1
ATOM 1822 C CA . GLN A 1 245 ? 30.276 -6.634 0.093 1.00 37.03 245 GLN A CA 1
ATOM 1823 C C . GLN A 1 245 ? 29.089 -6.108 -0.700 1.00 37.03 245 GLN A C 1
ATOM 1825 O O . GLN A 1 245 ? 27.963 -6.085 -0.202 1.00 37.03 245 GLN A O 1
ATOM 1830 N N . ILE A 1 246 ? 29.365 -5.654 -1.918 1.00 41.84 246 ILE A N 1
ATOM 1831 C CA . ILE A 1 246 ? 28.350 -5.400 -2.931 1.00 41.84 246 ILE A CA 1
ATOM 1832 C C . ILE A 1 246 ? 27.685 -6.760 -3.169 1.00 41.84 246 ILE A C 1
ATOM 1834 O O . ILE A 1 246 ? 28.226 -7.615 -3.868 1.00 41.84 246 ILE A O 1
ATOM 1838 N N . ARG A 1 247 ? 26.576 -7.019 -2.466 1.00 40.16 247 ARG A N 1
ATOM 1839 C CA . ARG A 1 247 ? 25.754 -8.207 -2.682 1.00 40.16 247 ARG A CA 1
ATOM 1840 C C . ARG A 1 247 ? 25.155 -8.064 -4.071 1.00 40.16 247 ARG A C 1
ATOM 1842 O O . ARG A 1 247 ? 24.257 -7.254 -4.266 1.00 40.16 247 ARG A O 1
ATOM 1849 N N . ILE A 1 248 ? 25.650 -8.861 -5.010 1.00 44.97 248 ILE A N 1
ATOM 1850 C CA . ILE A 1 248 ? 24.884 -9.218 -6.199 1.00 44.97 248 ILE A CA 1
ATOM 1851 C C . ILE A 1 248 ? 23.735 -10.072 -5.657 1.00 44.97 248 ILE A C 1
ATOM 1853 O O . ILE A 1 248 ? 23.937 -11.227 -5.289 1.00 44.97 248 ILE A O 1
ATOM 1857 N N . LEU A 1 249 ? 22.584 -9.444 -5.427 1.00 51.06 249 LEU A N 1
ATOM 1858 C CA . LEU A 1 249 ? 21.363 -10.158 -5.081 1.00 51.06 249 LEU A CA 1
ATOM 1859 C C . LEU A 1 249 ? 20.942 -10.943 -6.325 1.00 51.06 249 LEU A C 1
ATOM 1861 O O . LEU A 1 249 ? 20.993 -10.393 -7.425 1.00 51.06 249 LEU A O 1
ATOM 1865 N N . ASP A 1 250 ? 20.552 -12.208 -6.157 1.00 71.75 250 ASP A N 1
ATOM 1866 C CA . ASP A 1 250 ? 19.818 -12.914 -7.209 1.00 71.75 250 ASP A CA 1
ATOM 1867 C C . ASP A 1 250 ? 18.633 -12.025 -7.620 1.00 71.75 250 ASP A C 1
ATOM 1869 O O . ASP A 1 250 ? 17.965 -11.464 -6.748 1.00 71.75 250 ASP A O 1
ATOM 1873 N N . GLU A 1 251 ? 18.383 -11.856 -8.921 1.00 72.25 251 GLU A N 1
ATOM 1874 C CA . GLU A 1 251 ? 17.344 -10.945 -9.445 1.00 72.25 251 GLU A CA 1
ATOM 1875 C C . GLU A 1 251 ? 15.938 -11.238 -8.869 1.00 72.25 251 GLU A C 1
ATOM 1877 O O . GLU A 1 251 ? 15.068 -10.359 -8.812 1.00 72.25 251 GLU A O 1
ATOM 1882 N N . ASP A 1 252 ? 15.757 -12.459 -8.360 1.00 82.25 252 ASP A N 1
ATOM 1883 C CA . ASP A 1 252 ? 14.539 -12.978 -7.741 1.00 82.25 252 ASP A CA 1
ATOM 1884 C C . ASP A 1 252 ? 14.472 -12.794 -6.215 1.00 82.25 252 ASP A C 1
ATOM 1886 O O . ASP A 1 252 ? 13.477 -13.161 -5.584 1.00 82.25 252 ASP A O 1
ATOM 1890 N N . ALA A 1 253 ? 15.509 -12.241 -5.581 1.00 92.88 253 ALA A N 1
ATOM 1891 C CA . ALA A 1 253 ? 15.508 -12.016 -4.143 1.00 92.88 253 ALA A CA 1
ATOM 1892 C C . ALA A 1 253 ? 14.466 -10.950 -3.761 1.00 92.88 253 ALA A C 1
ATOM 1894 O O . ALA A 1 253 ? 14.503 -9.801 -4.208 1.00 92.88 253 ALA A O 1
ATOM 1895 N N . VAL A 1 254 ? 13.546 -11.322 -2.871 1.00 95.56 254 VAL A N 1
ATOM 1896 C CA . VAL A 1 254 ? 12.509 -10.428 -2.338 1.00 95.56 254 VAL A CA 1
ATOM 1897 C C . VAL A 1 254 ? 13.110 -9.597 -1.205 1.00 95.56 254 VAL A C 1
ATOM 1899 O O . VAL A 1 254 ? 13.040 -9.955 -0.029 1.00 95.56 254 VAL A O 1
ATOM 1902 N N . VAL A 1 255 ? 13.767 -8.498 -1.571 1.00 96.25 255 VAL A N 1
ATOM 1903 C CA . VAL A 1 255 ? 14.415 -7.567 -0.635 1.00 96.25 255 VAL A CA 1
ATOM 1904 C C . VAL A 1 255 ? 13.657 -6.240 -0.633 1.00 96.25 255 VAL A C 1
ATOM 1906 O O . VAL A 1 255 ? 13.409 -5.722 -1.720 1.00 96.25 255 VAL A O 1
ATOM 1909 N N . PRO A 1 256 ? 13.299 -5.671 0.538 1.00 97.75 256 PRO A N 1
ATOM 1910 C CA . PRO A 1 256 ? 12.552 -4.418 0.591 1.00 97.75 256 PRO A CA 1
ATOM 1911 C C . PRO A 1 256 ? 13.295 -3.286 -0.132 1.00 97.75 256 PRO A C 1
ATOM 1913 O O . PRO A 1 256 ? 14.478 -3.052 0.121 1.00 97.75 256 PRO A O 1
ATOM 1916 N N . GLY A 1 257 ? 12.583 -2.615 -1.033 1.00 96.62 257 GLY A N 1
ATOM 1917 C CA . GLY A 1 257 ? 13.078 -1.532 -1.870 1.00 96.62 257 GLY A CA 1
ATOM 1918 C C . GLY A 1 257 ? 13.083 -0.176 -1.168 1.00 96.62 257 GLY A C 1
ATOM 1919 O O . GLY A 1 257 ? 12.495 0.016 -0.100 1.00 96.62 257 GLY A O 1
ATOM 1920 N N . ARG A 1 258 ? 13.758 0.788 -1.790 1.00 97.06 258 ARG A N 1
ATOM 1921 C CA . ARG A 1 258 ? 14.049 2.124 -1.246 1.00 97.06 258 ARG A CA 1
ATOM 1922 C C . ARG A 1 258 ? 13.196 3.237 -1.843 1.00 97.06 258 ARG A C 1
ATOM 1924 O O . ARG A 1 258 ? 13.255 4.370 -1.353 1.00 97.06 258 ARG A O 1
ATOM 1931 N N . GLY A 1 259 ? 12.476 2.951 -2.927 1.00 97.31 259 GLY A N 1
ATOM 1932 C CA . GLY A 1 259 ? 11.776 3.983 -3.693 1.00 97.31 259 GLY A CA 1
ATOM 1933 C C . GLY A 1 259 ? 10.310 4.179 -3.322 1.00 97.31 259 GLY A C 1
ATOM 1934 O O . GLY A 1 259 ? 9.683 5.101 -3.826 1.00 97.31 259 GLY A O 1
ATOM 1935 N N . TRP A 1 260 ? 9.757 3.375 -2.414 1.00 98.12 260 TRP A N 1
ATOM 1936 C CA . TRP A 1 260 ? 8.412 3.609 -1.886 1.00 98.12 260 TRP A CA 1
ATOM 1937 C C . TRP A 1 260 ? 8.381 4.864 -1.017 1.00 98.12 260 TRP A C 1
ATOM 1939 O O . TRP A 1 260 ? 9.290 5.083 -0.224 1.00 98.12 260 TRP A O 1
ATOM 1949 N N . SER A 1 261 ? 7.331 5.677 -1.121 1.00 96.88 261 SER A N 1
ATOM 1950 C CA . SER A 1 261 ? 7.171 6.875 -0.292 1.00 96.88 261 SER A CA 1
ATOM 1951 C C . SER A 1 261 ? 5.755 7.031 0.235 1.00 96.88 261 SER A C 1
ATOM 1953 O O . SER A 1 261 ? 4.806 6.461 -0.298 1.00 96.88 261 SER A O 1
ATOM 1955 N N . LEU A 1 262 ? 5.602 7.773 1.329 1.00 95.25 262 LEU A N 1
ATOM 1956 C CA . LEU A 1 262 ? 4.290 8.082 1.878 1.00 95.25 262 LEU A CA 1
ATOM 1957 C C . LEU A 1 262 ? 3.740 9.325 1.172 1.00 95.25 262 LEU A C 1
ATOM 1959 O O . LEU A 1 262 ? 4.339 10.395 1.236 1.00 95.25 262 LEU A O 1
ATOM 1963 N N . ASN A 1 263 ? 2.598 9.185 0.506 1.00 93.06 263 ASN A N 1
ATOM 1964 C CA . ASN A 1 263 ? 1.914 10.266 -0.196 1.00 93.06 263 ASN A CA 1
ATOM 1965 C C . ASN A 1 263 ? 0.597 10.618 0.506 1.00 93.06 263 ASN A C 1
ATOM 1967 O O . ASN A 1 263 ? -0.077 9.736 1.036 1.00 93.06 263 ASN A O 1
ATOM 1971 N N . ASP A 1 264 ? 0.244 11.907 0.505 1.00 88.88 264 ASP A N 1
ATOM 1972 C CA . ASP A 1 264 ? -0.999 12.475 1.053 1.00 88.88 264 ASP A CA 1
ATOM 1973 C C . ASP A 1 264 ? -1.275 12.175 2.545 1.00 88.88 264 ASP A C 1
ATOM 1975 O O . ASP A 1 264 ? -2.388 12.395 3.032 1.00 88.88 264 ASP A O 1
ATOM 1979 N N . ALA A 1 265 ? -0.280 11.693 3.296 1.00 87.94 265 ALA A N 1
ATOM 1980 C CA . ALA A 1 265 ? -0.397 11.519 4.739 1.00 87.94 265 ALA A CA 1
ATOM 1981 C C . ALA A 1 265 ? -0.385 12.865 5.449 1.00 87.94 265 ALA A C 1
ATOM 1983 O O . ALA A 1 265 ? 0.455 13.713 5.172 1.00 87.94 265 ALA A O 1
ATOM 1984 N N . LYS A 1 266 ? -1.320 13.028 6.384 1.00 84.88 266 LYS A N 1
ATOM 1985 C CA . LYS A 1 266 ? -1.399 14.206 7.240 1.00 84.88 266 LYS A CA 1
ATOM 1986 C C . LYS A 1 266 ? -0.707 13.948 8.566 1.00 84.88 266 LYS A C 1
ATOM 1988 O O . LYS A 1 266 ? -0.788 12.835 9.092 1.00 84.88 266 LYS A O 1
ATOM 1993 N N . ALA A 1 267 ? -0.036 14.966 9.096 1.00 83.62 267 ALA A N 1
ATOM 1994 C CA . ALA A 1 267 ? 0.445 14.946 10.473 1.00 83.62 267 ALA A CA 1
ATOM 1995 C C . ALA A 1 267 ? -0.704 14.684 11.470 1.00 83.62 267 ALA A C 1
ATOM 1997 O O . ALA A 1 267 ? -1.847 15.109 11.264 1.00 83.62 267 ALA A O 1
ATOM 1998 N N . GLY A 1 268 ? -0.356 13.986 12.552 1.00 79.25 268 GLY A N 1
ATOM 1999 C CA . GLY A 1 268 ? -1.215 13.669 13.689 1.00 79.25 268 GLY A CA 1
ATOM 2000 C C . GLY A 1 268 ? -2.131 12.456 13.555 1.00 79.25 268 GLY A C 1
ATOM 2001 O O . GLY A 1 268 ? -2.025 11.651 12.628 1.00 79.25 268 GLY A O 1
ATOM 2002 N N . PHE A 1 269 ? -3.001 12.272 14.554 1.00 79.12 269 PHE A N 1
ATOM 2003 C CA . PHE A 1 269 ? -4.016 11.219 14.547 1.00 79.12 269 PHE A CA 1
ATOM 2004 C C . PHE A 1 269 ? -5.347 11.806 14.090 1.00 79.12 269 PHE A C 1
ATOM 2006 O O . PHE A 1 269 ? -5.863 12.763 14.665 1.00 79.12 269 PHE A O 1
ATOM 2013 N N . CYS A 1 270 ? -5.886 11.238 13.024 1.00 76.06 270 CYS A N 1
ATOM 2014 C CA . CYS A 1 270 ? -7.078 11.739 12.369 1.00 76.06 270 CYS A CA 1
ATOM 2015 C C . CYS A 1 270 ? -8.230 10.796 12.669 1.00 76.06 270 CYS A C 1
ATOM 2017 O O . CYS A 1 270 ? -8.683 10.158 11.755 1.00 76.06 270 CYS A O 1
ATOM 2019 N N . ASP A 1 271 ? -8.661 10.556 13.896 1.00 75.75 271 ASP A N 1
ATOM 2020 C CA . ASP A 1 271 ? -9.609 9.464 14.183 1.00 75.75 271 ASP A CA 1
ATOM 2021 C C . ASP A 1 271 ? -11.093 9.783 13.928 1.00 75.75 271 ASP A C 1
ATOM 2023 O O . ASP A 1 271 ? -11.961 8.959 14.217 1.00 75.75 271 ASP A O 1
ATOM 2027 N N . GLY A 1 272 ? -11.385 10.960 13.368 1.00 70.69 272 GLY A N 1
ATOM 2028 C CA . GLY A 1 272 ? -12.748 11.441 13.142 1.00 70.69 272 GLY A CA 1
ATOM 2029 C C . GLY A 1 272 ? -13.435 11.949 14.413 1.00 70.69 272 GLY A C 1
ATOM 2030 O O . GLY A 1 272 ? -14.571 12.417 14.342 1.00 70.69 272 GLY A O 1
ATOM 2031 N N . SER A 1 273 ? -12.777 11.874 15.576 1.00 70.31 273 SER A N 1
ATOM 2032 C CA . SER A 1 273 ? -13.279 12.477 16.809 1.00 70.31 273 SER A CA 1
ATOM 2033 C C . SER A 1 273 ? -13.083 13.994 16.797 1.00 70.31 273 SER A C 1
ATOM 2035 O O . SER A 1 273 ? -12.189 14.532 16.142 1.00 70.31 273 SER A O 1
ATOM 2037 N N . SER A 1 274 ? -13.870 14.706 17.605 1.00 68.19 274 SER A N 1
ATOM 2038 C CA . SER A 1 274 ? -13.662 16.140 17.853 1.00 68.19 274 SER A CA 1
ATOM 2039 C C . SER A 1 274 ? -12.317 16.455 18.516 1.00 68.19 274 SER A C 1
ATOM 2041 O O . SER A 1 274 ? -11.906 17.610 18.538 1.00 68.19 274 SER A O 1
ATOM 2043 N N . THR A 1 275 ? -11.637 15.445 19.064 1.00 72.50 275 THR A N 1
ATOM 2044 C CA . THR A 1 275 ? -10.317 15.565 19.692 1.00 72.50 275 THR A CA 1
ATOM 2045 C C . THR A 1 275 ? -9.164 15.176 18.768 1.00 72.50 275 THR A C 1
ATOM 2047 O O . THR A 1 275 ? -8.014 15.184 19.216 1.00 72.50 275 THR A O 1
ATOM 2050 N N . SER A 1 276 ? -9.443 14.817 17.511 1.00 75.06 276 SER A N 1
ATOM 2051 C CA . SER A 1 276 ? -8.399 14.441 16.562 1.00 75.06 276 SER A CA 1
ATOM 2052 C C . SER A 1 276 ? -7.525 15.630 16.163 1.00 75.06 276 SER A C 1
ATOM 2054 O O . SER A 1 276 ? -7.954 16.782 16.165 1.00 75.06 276 SER A O 1
ATOM 2056 N N . ARG A 1 277 ? -6.266 15.334 15.837 1.00 77.44 277 ARG A N 1
ATOM 2057 C CA . ARG A 1 277 ? -5.201 16.310 15.558 1.00 77.44 277 ARG A CA 1
ATOM 2058 C C . ARG A 1 277 ? -4.793 16.304 14.092 1.00 77.44 277 ARG A C 1
ATOM 2060 O O . ARG A 1 277 ? -3.627 16.503 13.764 1.00 77.44 277 ARG A O 1
ATOM 2067 N N . CYS A 1 278 ? -5.742 15.998 13.217 1.00 76.88 278 CYS A N 1
ATOM 2068 C CA . CYS A 1 278 ? -5.455 15.809 11.808 1.00 76.88 278 CYS A CA 1
ATOM 2069 C C . CYS A 1 278 ? -4.990 17.096 11.128 1.00 76.88 278 CYS A C 1
ATOM 2071 O O . CYS A 1 278 ? -5.640 18.128 11.257 1.00 76.88 278 CYS A O 1
ATOM 2073 N N . GLY A 1 279 ? -3.919 17.018 10.336 1.00 75.81 279 GLY A N 1
ATOM 2074 C CA . GLY A 1 279 ? -3.531 18.123 9.456 1.00 75.81 279 GLY A CA 1
ATOM 2075 C C . GLY A 1 279 ? -3.037 19.358 10.210 1.00 75.81 279 GLY A C 1
ATOM 2076 O O . GLY A 1 279 ? -3.187 20.479 9.722 1.00 75.81 279 GLY A O 1
ATOM 2077 N N . ARG A 1 280 ? -2.431 19.153 11.388 1.00 79.25 280 ARG A N 1
ATOM 2078 C CA . ARG A 1 280 ? -1.702 20.179 12.154 1.00 79.25 280 ARG A CA 1
ATOM 2079 C C . ARG A 1 280 ? -0.290 20.428 11.616 1.00 79.25 280 ARG A C 1
ATOM 2081 O O . ARG A 1 280 ? 0.634 20.683 12.380 1.00 79.25 280 ARG A O 1
ATOM 2088 N N . ASN A 1 281 ? -0.089 20.278 10.316 1.00 79.56 281 ASN A N 1
ATOM 2089 C CA . ASN A 1 281 ? 1.187 20.594 9.694 1.00 79.56 281 ASN A CA 1
ATOM 2090 C C . ASN A 1 281 ? 1.370 22.118 9.638 1.00 79.56 281 ASN A C 1
ATOM 2092 O O . ASN A 1 281 ? 0.403 22.860 9.441 1.00 79.56 281 ASN A O 1
ATOM 2096 N N . PHE A 1 282 ? 2.619 22.573 9.752 1.00 78.31 282 PHE A N 1
ATOM 2097 C CA . PHE A 1 282 ? 2.959 23.989 9.626 1.00 78.31 282 PHE A CA 1
ATOM 2098 C C . PHE A 1 282 ? 2.375 24.578 8.329 1.00 78.31 282 PHE A C 1
ATOM 2100 O O . PHE A 1 282 ? 2.484 23.980 7.254 1.00 78.31 282 PHE A O 1
ATOM 2107 N N . GLY A 1 283 ? 1.720 25.737 8.435 1.00 78.44 283 GLY A N 1
ATOM 2108 C CA . GLY A 1 283 ? 1.084 26.421 7.302 1.00 78.44 283 GLY A CA 1
ATOM 2109 C C . GLY A 1 283 ? -0.301 25.892 6.899 1.00 78.44 283 GLY A C 1
ATOM 2110 O O . GLY A 1 283 ? -0.864 26.358 5.906 1.00 78.44 283 GLY A O 1
ATOM 2111 N N . SER A 1 284 ? -0.884 24.945 7.642 1.00 77.06 284 SER A N 1
ATOM 2112 C CA . SER A 1 284 ? -2.276 24.536 7.434 1.00 77.06 284 SER A CA 1
ATOM 2113 C C . SER A 1 284 ? -3.241 25.627 7.913 1.00 77.06 284 SER A C 1
ATOM 2115 O O . SER A 1 284 ? -3.436 25.836 9.105 1.00 77.06 284 SER A O 1
ATOM 2117 N N . ASN A 1 285 ? -3.910 26.306 6.979 1.00 75.25 285 ASN A N 1
ATOM 2118 C CA . ASN A 1 285 ? -4.925 27.321 7.305 1.00 75.25 285 ASN A CA 1
ATOM 2119 C C . ASN A 1 285 ? -6.267 26.722 7.771 1.00 75.25 285 ASN A C 1
ATOM 2121 O O . ASN A 1 285 ? -7.212 27.458 8.053 1.00 75.25 285 ASN A O 1
ATOM 2125 N N . CYS A 1 286 ? -6.400 25.393 7.794 1.00 70.50 286 CYS A N 1
ATOM 2126 C CA . CYS A 1 286 ? -7.645 24.719 8.136 1.00 70.50 286 CYS A CA 1
ATOM 2127 C C . CYS A 1 286 ? -7.361 23.499 9.016 1.00 70.50 286 CYS A C 1
ATOM 2129 O O . CYS A 1 286 ? -6.983 22.438 8.521 1.00 70.50 286 CYS A O 1
ATOM 2131 N N . LEU A 1 287 ? -7.628 23.652 10.317 1.00 65.62 287 LEU A N 1
ATOM 2132 C CA . LEU A 1 287 ? -7.412 22.645 11.368 1.00 65.62 287 LEU A CA 1
ATOM 2133 C C . LEU A 1 287 ? -8.173 21.321 11.156 1.00 65.62 287 LEU A C 1
ATOM 2135 O O . LEU A 1 287 ? -7.924 20.351 11.860 1.00 65.62 287 LEU A O 1
ATOM 2139 N N . LEU A 1 288 ? -9.118 21.270 10.209 1.00 67.38 288 LEU A N 1
ATOM 2140 C CA . LEU A 1 288 ? -9.905 20.075 9.876 1.00 67.38 288 LEU A CA 1
ATOM 2141 C C . LEU A 1 288 ? -9.730 19.633 8.412 1.00 67.38 288 LEU A C 1
ATOM 2143 O O . LEU A 1 288 ? -10.473 18.780 7.922 1.00 67.38 288 LEU A O 1
ATOM 2147 N N . SER A 1 289 ? -8.766 20.205 7.688 1.00 67.75 289 SER A N 1
ATOM 2148 C CA . SER A 1 289 ? -8.495 19.801 6.310 1.00 67.75 289 SER A CA 1
ATOM 2149 C C . SER A 1 289 ? -8.018 18.349 6.261 1.00 67.75 289 SER A C 1
ATOM 2151 O O . SER A 1 289 ? -7.091 17.961 6.967 1.00 67.75 289 SER A O 1
ATOM 2153 N N . GLY A 1 290 ? -8.661 17.525 5.429 1.00 65.38 290 GLY A N 1
ATOM 2154 C CA . GLY A 1 290 ? -8.303 16.109 5.271 1.00 65.38 290 GLY A CA 1
ATOM 2155 C C . GLY A 1 290 ? -8.708 15.199 6.439 1.00 65.38 290 GLY A C 1
ATOM 2156 O O . GLY A 1 290 ? -8.391 14.011 6.416 1.00 65.38 290 GLY A O 1
ATOM 2157 N N . HIS A 1 291 ? -9.451 15.713 7.424 1.00 66.94 291 HIS A N 1
ATOM 2158 C CA . HIS A 1 291 ? -9.849 14.961 8.619 1.00 66.94 291 HIS A CA 1
ATOM 2159 C C . HIS A 1 291 ? -10.661 13.689 8.286 1.00 66.94 291 HIS A C 1
ATOM 2161 O O . HIS A 1 291 ? -10.511 12.688 8.977 1.00 66.94 291 HIS A O 1
ATOM 2167 N N . ASN A 1 292 ? -11.441 13.693 7.192 1.00 62.97 292 ASN A N 1
ATOM 2168 C CA . ASN A 1 292 ? -12.309 12.571 6.782 1.00 62.97 292 ASN A CA 1
ATOM 2169 C C . ASN A 1 292 ? -12.150 12.112 5.313 1.00 62.97 292 ASN A C 1
ATOM 2171 O O . ASN A 1 292 ? -12.924 11.281 4.851 1.00 62.97 292 ASN A O 1
ATOM 2175 N N . ASP A 1 293 ? -11.198 12.667 4.558 1.00 71.62 293 ASP A N 1
ATOM 2176 C CA . ASP A 1 293 ? -10.942 12.293 3.145 1.00 71.62 293 ASP A CA 1
ATOM 2177 C C . ASP A 1 293 ? -9.432 12.293 2.848 1.00 71.62 293 ASP A C 1
ATOM 2179 O O . ASP A 1 293 ? -8.989 12.536 1.727 1.00 71.62 293 ASP A O 1
ATOM 2183 N N . GLY A 1 294 ? -8.605 12.075 3.876 1.00 78.62 294 GLY A N 1
ATOM 2184 C CA . GLY A 1 294 ? -7.166 11.928 3.707 1.00 78.62 294 GLY A CA 1
ATOM 2185 C C . GLY A 1 294 ? -6.874 10.606 3.012 1.00 78.62 294 GLY A C 1
ATOM 2186 O O . GLY A 1 294 ? -6.943 9.546 3.634 1.00 78.62 294 GLY A O 1
ATOM 2187 N N . ARG A 1 295 ? -6.535 10.662 1.719 1.00 88.19 295 ARG A N 1
ATOM 2188 C CA . ARG A 1 295 ? -6.290 9.474 0.884 1.00 88.19 295 ARG A CA 1
ATOM 2189 C C . ARG A 1 295 ? -4.837 9.026 0.885 1.00 88.19 295 ARG A C 1
ATOM 2191 O O . ARG A 1 295 ? -4.256 8.738 -0.167 1.00 88.19 295 ARG A O 1
ATOM 2198 N N . ALA A 1 296 ? -4.256 8.998 2.075 1.00 91.81 296 ALA A N 1
ATOM 2199 C CA . ALA A 1 296 ? -2.856 8.676 2.220 1.00 91.81 296 ALA A CA 1
ATOM 2200 C C . ALA A 1 296 ? -2.564 7.240 1.773 1.00 91.81 296 ALA A C 1
ATOM 2202 O O . ALA A 1 296 ? -3.411 6.347 1.851 1.00 91.81 296 ALA A O 1
ATOM 2203 N N . GLY A 1 297 ? -1.352 7.012 1.297 1.00 95.25 297 GLY A N 1
ATOM 2204 C CA . GLY A 1 297 ? -0.920 5.694 0.870 1.00 95.25 297 GLY A CA 1
ATOM 2205 C C . GLY A 1 297 ? 0.561 5.659 0.565 1.00 95.25 297 GLY A C 1
ATOM 2206 O O . GLY A 1 297 ? 1.214 6.691 0.434 1.00 95.25 297 GLY A O 1
ATOM 2207 N N . LEU A 1 298 ? 1.082 4.449 0.453 1.00 97.44 298 LEU A N 1
ATOM 2208 C CA . LEU A 1 298 ? 2.432 4.197 -0.008 1.00 97.44 298 LEU A CA 1
ATOM 2209 C C . LEU A 1 298 ? 2.416 4.233 -1.529 1.00 97.44 298 LEU A C 1
ATOM 2211 O O . LEU A 1 298 ? 1.808 3.368 -2.158 1.00 97.44 298 LEU A O 1
ATOM 2215 N N . ILE A 1 299 ? 3.027 5.254 -2.111 1.00 97.75 299 ILE A N 1
ATOM 2216 C CA . ILE A 1 299 ? 3.193 5.375 -3.551 1.00 97.75 299 ILE A CA 1
ATOM 2217 C C . ILE A 1 299 ? 4.511 4.722 -3.963 1.00 97.75 299 ILE A C 1
ATOM 2219 O O . ILE A 1 299 ? 5.533 4.875 -3.291 1.00 97.75 299 ILE A O 1
ATOM 2223 N N . GLY A 1 300 ? 4.463 3.969 -5.051 1.00 97.94 300 GLY A N 1
ATOM 2224 C CA . GLY A 1 300 ? 5.613 3.316 -5.650 1.00 97.94 300 GLY A CA 1
ATOM 2225 C C . GLY A 1 300 ? 5.443 3.244 -7.159 1.00 97.94 300 GLY A C 1
ATOM 2226 O O . GLY A 1 300 ? 4.331 3.268 -7.684 1.00 97.94 300 GLY A O 1
ATOM 2227 N N . ASP A 1 301 ? 6.560 3.165 -7.854 1.00 97.88 301 ASP A N 1
ATOM 2228 C CA . ASP A 1 301 ? 6.651 2.987 -9.296 1.00 97.88 301 ASP A CA 1
ATOM 2229 C C . ASP A 1 301 ? 7.586 1.822 -9.649 1.00 97.88 301 ASP A C 1
ATOM 2231 O O . ASP A 1 301 ? 8.081 1.124 -8.759 1.00 97.88 301 ASP A O 1
ATOM 2235 N N . ALA A 1 302 ? 7.850 1.596 -10.938 1.00 97.38 302 ALA A N 1
ATOM 2236 C CA . ALA A 1 302 ? 8.717 0.496 -11.355 1.00 97.38 302 ALA A CA 1
ATOM 2237 C C . ALA A 1 302 ? 10.182 0.619 -10.889 1.00 97.38 302 ALA A C 1
ATOM 2239 O O . ALA A 1 302 ? 10.911 -0.370 -10.929 1.00 97.38 302 ALA A O 1
ATOM 2240 N N . LEU A 1 303 ? 10.623 1.794 -10.423 1.00 97.19 303 LEU A N 1
ATOM 2241 C CA . LEU A 1 303 ? 11.962 2.000 -9.859 1.00 97.19 303 LEU A CA 1
ATOM 2242 C C . LEU A 1 303 ? 11.996 1.791 -8.339 1.00 97.19 303 LEU A C 1
ATOM 2244 O O . LEU A 1 303 ? 13.061 1.842 -7.725 1.00 97.19 303 LEU A O 1
ATOM 2248 N N . SER A 1 304 ? 10.843 1.550 -7.712 1.00 97.75 304 SER A N 1
ATOM 2249 C CA . SER A 1 304 ? 10.719 1.583 -6.255 1.00 97.75 304 SER A CA 1
ATOM 2250 C C . SER A 1 304 ? 11.208 0.334 -5.523 1.00 97.75 304 SER A C 1
ATOM 2252 O O . SER A 1 304 ? 11.335 0.364 -4.296 1.00 97.75 304 SER A O 1
ATOM 2254 N N . GLY A 1 305 ? 11.474 -0.748 -6.257 1.00 96.69 305 GLY A N 1
ATOM 2255 C CA . GLY A 1 305 ? 11.825 -2.049 -5.692 1.00 96.69 305 GLY A CA 1
ATOM 2256 C C . GLY A 1 305 ? 10.627 -2.730 -5.021 1.00 96.69 305 GLY A C 1
ATOM 2257 O O . GLY A 1 305 ? 9.466 -2.388 -5.270 1.00 96.69 305 GLY A O 1
ATOM 2258 N N . TRP A 1 306 ? 10.882 -3.725 -4.170 1.00 98.06 306 TRP A N 1
ATOM 2259 C CA . TRP A 1 306 ? 9.809 -4.464 -3.498 1.00 98.06 306 TRP A CA 1
ATOM 2260 C C . TRP A 1 306 ? 9.203 -3.684 -2.328 1.00 98.06 306 TRP A C 1
ATOM 2262 O O . TRP A 1 306 ? 9.913 -3.249 -1.425 1.00 98.06 306 TRP A O 1
ATOM 2272 N N . LEU A 1 307 ? 7.878 -3.611 -2.257 1.00 98.12 307 LEU A N 1
ATOM 2273 C CA . LEU A 1 307 ? 7.178 -3.314 -1.013 1.00 98.12 307 LEU A CA 1
ATOM 2274 C C . LEU A 1 307 ? 7.026 -4.609 -0.225 1.00 98.12 307 LEU A C 1
ATOM 2276 O O . LEU A 1 307 ? 6.205 -5.451 -0.586 1.00 98.12 307 LEU A O 1
ATOM 2280 N N . VAL A 1 308 ? 7.805 -4.770 0.841 1.00 98.38 308 VAL A N 1
ATOM 2281 C CA . VAL A 1 308 ? 7.768 -5.977 1.674 1.00 98.38 308 VAL A CA 1
ATOM 2282 C C . VAL A 1 308 ? 7.181 -5.655 3.041 1.00 98.38 308 VAL A C 1
ATOM 2284 O O . VAL A 1 308 ? 7.600 -4.711 3.712 1.00 98.38 308 VAL A O 1
ATOM 2287 N N . MET A 1 309 ? 6.226 -6.471 3.471 1.00 98.38 309 MET A N 1
ATOM 2288 C CA . MET A 1 309 ? 5.523 -6.336 4.740 1.00 98.38 309 MET A CA 1
ATOM 2289 C C . MET A 1 309 ? 5.347 -7.686 5.435 1.00 98.38 309 MET A C 1
ATOM 2291 O O . MET A 1 309 ? 5.344 -8.731 4.789 1.00 98.38 309 MET A O 1
ATOM 2295 N N . THR A 1 310 ? 5.186 -7.667 6.756 1.00 98.44 310 THR A N 1
ATOM 2296 C CA . THR A 1 310 ? 4.849 -8.845 7.567 1.00 98.44 310 THR A CA 1
ATOM 2297 C C . THR A 1 310 ? 3.421 -8.700 8.078 1.00 98.44 310 THR A C 1
ATOM 2299 O O . THR A 1 310 ? 3.171 -7.931 9.003 1.00 98.44 310 THR A O 1
ATOM 2302 N N . VAL A 1 311 ? 2.477 -9.426 7.482 1.00 98.19 311 VAL A N 1
ATOM 2303 C CA . VAL A 1 311 ? 1.072 -9.425 7.905 1.00 98.19 311 VAL A CA 1
ATOM 2304 C C . VAL A 1 311 ? 0.918 -10.403 9.073 1.00 98.19 311 VAL A C 1
ATOM 2306 O O . VAL A 1 311 ? 1.153 -11.598 8.881 1.00 98.19 311 VAL A O 1
ATOM 2309 N N . PRO A 1 312 ? 0.567 -9.935 10.283 1.00 97.88 312 PRO A N 1
ATOM 2310 C CA . PRO A 1 312 ? 0.560 -10.787 11.460 1.00 97.88 312 PRO A CA 1
ATOM 2311 C C . PRO A 1 312 ? -0.682 -11.675 11.513 1.00 97.88 312 PRO A C 1
ATOM 2313 O O . PRO A 1 312 ? -1.759 -11.239 11.116 1.00 97.88 312 PRO A O 1
ATOM 2316 N N . ASN A 1 313 ? -0.563 -12.860 12.116 1.00 97.44 313 ASN A N 1
ATOM 2317 C CA . ASN A 1 313 ? -1.718 -13.680 12.517 1.00 97.44 313 ASN A CA 1
ATOM 2318 C C . ASN A 1 313 ? -2.736 -13.951 11.383 1.00 97.44 313 ASN A C 1
ATOM 2320 O O . ASN A 1 313 ? -3.943 -13.798 11.572 1.00 97.44 313 ASN A O 1
ATOM 2324 N N . VAL A 1 314 ? -2.263 -14.320 10.189 1.00 98.00 314 VAL A N 1
ATOM 2325 C CA . VAL A 1 314 ? -3.133 -14.705 9.067 1.00 98.00 314 VAL A CA 1
ATOM 2326 C C . VAL A 1 314 ? -3.658 -16.113 9.330 1.00 98.00 314 VAL A C 1
ATOM 2328 O O . VAL A 1 314 ? -2.877 -17.070 9.362 1.00 98.00 314 VAL A O 1
ATOM 2331 N N . LYS A 1 315 ? -4.968 -16.251 9.536 1.00 97.62 315 LYS A N 1
ATOM 2332 C CA . LYS A 1 315 ? -5.605 -17.502 9.960 1.00 97.62 315 LYS A CA 1
ATOM 2333 C C . LYS A 1 315 ? -6.429 -18.130 8.843 1.00 97.62 315 LYS A C 1
ATOM 2335 O O . LYS A 1 315 ? -6.309 -19.325 8.583 1.00 97.62 315 LYS A O 1
ATOM 2340 N N . GLU A 1 316 ? -7.220 -17.322 8.152 1.00 97.69 316 GLU A N 1
ATOM 2341 C CA . GLU A 1 316 ? -8.083 -17.747 7.047 1.00 97.69 316 GLU A CA 1
ATOM 2342 C C . GLU A 1 316 ? -7.332 -17.822 5.710 1.00 97.69 316 GLU A C 1
ATOM 2344 O O . GLU A 1 316 ? -7.887 -18.267 4.703 1.00 97.69 316 GLU A O 1
ATOM 2349 N N . GLY A 1 317 ? -6.064 -17.407 5.678 1.00 97.56 317 GLY A N 1
ATOM 2350 C CA . GLY A 1 317 ? -5.246 -17.449 4.468 1.00 97.56 317 GLY A CA 1
ATOM 2351 C C . GLY A 1 317 ? -5.732 -16.459 3.420 1.00 97.56 317 GLY A C 1
ATOM 2352 O O . GLY A 1 317 ? -5.658 -16.758 2.231 1.00 97.56 317 GLY A O 1
ATOM 2353 N N . ILE A 1 318 ? -6.279 -15.321 3.853 1.00 98.00 318 ILE A N 1
ATOM 2354 C CA . ILE A 1 318 ? -6.780 -14.273 2.966 1.00 98.00 318 ILE A CA 1
ATOM 2355 C C . ILE A 1 318 ? -5.970 -13.006 3.214 1.00 98.00 318 ILE A C 1
ATOM 2357 O O . ILE A 1 318 ? -5.868 -12.540 4.346 1.00 98.00 318 ILE A O 1
ATOM 2361 N N . ILE A 1 319 ? -5.422 -12.425 2.147 1.00 98.31 319 ILE A N 1
ATOM 2362 C CA . ILE A 1 319 ? -4.781 -11.107 2.154 1.00 98.31 319 ILE A CA 1
ATOM 2363 C C . ILE A 1 319 ? -5.248 -10.350 0.912 1.00 98.31 319 ILE A C 1
ATOM 2365 O O . ILE A 1 319 ? -5.070 -10.816 -0.213 1.00 98.31 319 ILE A O 1
ATOM 2369 N N . LEU A 1 320 ? -5.824 -9.169 1.116 1.00 97.81 320 LEU A N 1
ATOM 2370 C CA . LEU A 1 320 ? -6.278 -8.255 0.071 1.00 97.81 320 LEU A CA 1
ATOM 2371 C C . LEU A 1 320 ? -5.516 -6.937 0.184 1.00 97.81 320 LEU A C 1
ATOM 2373 O O . LEU A 1 320 ? -5.287 -6.441 1.283 1.00 97.81 320 LEU A O 1
ATOM 2377 N N . MET A 1 321 ? -5.196 -6.317 -0.944 1.00 97.94 321 MET A N 1
ATOM 2378 C CA . MET A 1 321 ? -4.607 -4.984 -1.001 1.00 97.94 321 MET A CA 1
ATOM 2379 C C . MET A 1 321 ? -5.536 -4.025 -1.733 1.00 97.94 321 MET A C 1
ATOM 2381 O O . MET A 1 321 ? -5.976 -4.303 -2.848 1.00 97.94 321 MET A O 1
ATOM 2385 N N . ARG A 1 322 ? -5.811 -2.867 -1.122 1.00 97.06 322 ARG A N 1
ATOM 2386 C CA . ARG A 1 322 ? -6.443 -1.743 -1.821 1.00 97.06 322 ARG A CA 1
ATOM 2387 C C . ARG A 1 322 ? -5.362 -0.930 -2.512 1.00 97.06 322 ARG A C 1
ATOM 2389 O O . ARG A 1 322 ? -4.597 -0.227 -1.837 1.00 97.06 322 ARG A O 1
ATOM 2396 N N . MET A 1 323 ? -5.349 -0.994 -3.838 1.00 96.81 323 MET A N 1
ATOM 2397 C CA . MET A 1 323 ? -4.414 -0.247 -4.671 1.00 96.81 323 MET A CA 1
ATOM 2398 C C . MET A 1 323 ? -5.134 0.803 -5.514 1.00 96.81 323 MET A C 1
ATOM 2400 O O . MET A 1 323 ? -6.314 0.683 -5.834 1.00 96.81 323 MET A O 1
ATOM 2404 N N . GLU A 1 324 ? -4.414 1.863 -5.844 1.00 95.25 324 GLU A N 1
ATOM 2405 C CA . GLU A 1 324 ? -4.855 2.915 -6.745 1.00 95.25 324 GLU A CA 1
ATOM 2406 C C . GLU A 1 324 ? -3.919 2.889 -7.954 1.00 95.25 324 GLU A C 1
ATOM 2408 O O . GLU A 1 324 ? -2.739 3.221 -7.836 1.00 95.25 324 GLU A O 1
ATOM 2413 N N . CYS A 1 325 ? -4.435 2.451 -9.101 1.00 94.50 325 CYS A N 1
ATOM 2414 C CA . CYS A 1 325 ? -3.716 2.435 -10.379 1.00 94.50 325 CYS A CA 1
ATOM 2415 C C . CYS A 1 325 ? -3.967 3.701 -11.213 1.00 94.50 325 CYS A C 1
ATOM 2417 O O . CYS A 1 325 ? -3.424 3.846 -12.297 1.00 94.50 325 CYS A O 1
ATOM 2419 N N . TRP A 1 326 ? -4.799 4.617 -10.707 1.00 93.25 326 TRP A N 1
ATOM 2420 C CA . TRP A 1 326 ? -5.137 5.908 -11.318 1.00 93.25 326 TRP A CA 1
ATOM 2421 C C . TRP A 1 326 ? -4.308 7.063 -10.735 1.00 93.25 326 TRP A C 1
ATOM 2423 O O . TRP A 1 326 ? -4.739 8.218 -10.698 1.00 93.25 326 TRP A O 1
ATOM 2433 N N . VAL A 1 327 ? -3.136 6.752 -10.192 1.00 93.25 327 VAL A N 1
ATOM 2434 C CA . VAL A 1 327 ? -2.220 7.753 -9.652 1.00 93.25 327 VAL A CA 1
ATOM 2435 C C . VAL A 1 327 ? -1.446 8.359 -10.818 1.00 93.25 327 VAL A C 1
ATOM 2437 O O . VAL A 1 327 ? -1.115 7.660 -11.769 1.00 93.25 327 VAL A O 1
ATOM 2440 N N . ALA A 1 328 ? -1.197 9.669 -10.787 1.00 94.06 328 ALA A N 1
ATOM 2441 C CA . ALA A 1 328 ? -0.489 10.330 -11.878 1.00 94.06 328 ALA A CA 1
ATOM 2442 C C . ALA A 1 328 ? 0.889 9.685 -12.105 1.00 94.06 328 ALA A C 1
ATOM 2444 O O . ALA A 1 328 ? 1.621 9.424 -11.147 1.00 94.06 328 ALA A O 1
ATOM 2445 N N . ALA A 1 329 ? 1.249 9.460 -13.367 1.00 94.88 329 ALA A N 1
ATOM 2446 C CA . ALA A 1 329 ? 2.592 9.031 -13.737 1.00 94.88 329 ALA A CA 1
ATOM 2447 C C . ALA A 1 329 ? 3.638 10.005 -13.169 1.00 94.88 329 ALA A C 1
ATOM 2449 O O . ALA A 1 329 ? 3.384 11.210 -13.082 1.00 94.88 329 ALA A O 1
ATOM 2450 N N . ASN A 1 330 ? 4.814 9.494 -12.797 1.00 95.12 330 ASN A N 1
ATOM 2451 C CA . ASN A 1 330 ? 5.923 10.286 -12.252 1.00 95.12 330 ASN A CA 1
ATOM 2452 C C . ASN A 1 330 ? 5.616 11.028 -10.938 1.00 95.12 330 ASN A C 1
ATOM 2454 O O . ASN A 1 330 ? 6.352 11.939 -10.565 1.00 95.12 330 ASN A O 1
ATOM 2458 N N . SER A 1 331 ? 4.546 10.665 -10.223 1.00 95.00 331 SER A N 1
ATOM 2459 C CA . SER A 1 331 ? 4.155 11.363 -8.989 1.00 95.00 331 SER A CA 1
ATOM 2460 C C . SER A 1 331 ? 4.814 10.824 -7.722 1.00 95.00 331 SER A C 1
ATOM 2462 O O . SER A 1 331 ? 4.593 11.383 -6.650 1.00 95.00 331 SER A O 1
ATOM 2464 N N . ASN A 1 332 ? 5.633 9.773 -7.817 1.00 96.44 332 ASN A N 1
ATOM 2465 C CA . ASN A 1 332 ? 6.458 9.329 -6.701 1.00 96.44 332 ASN A CA 1
ATOM 2466 C C . ASN A 1 332 ? 7.667 10.275 -6.544 1.00 96.44 332 ASN A C 1
ATOM 2468 O O . ASN A 1 332 ? 8.559 10.259 -7.401 1.00 96.44 332 ASN A O 1
ATOM 2472 N N . PRO A 1 333 ? 7.728 11.103 -5.482 1.00 95.19 333 PRO A N 1
ATOM 2473 C CA . PRO A 1 333 ? 8.825 12.054 -5.298 1.00 95.19 333 PRO A CA 1
ATOM 2474 C C . PRO A 1 333 ? 10.147 11.359 -4.955 1.00 95.19 333 PRO A C 1
ATOM 2476 O O . PRO A 1 333 ? 11.218 11.911 -5.169 1.00 95.19 333 PRO A O 1
ATOM 2479 N N . ARG A 1 334 ? 10.098 10.140 -4.403 1.00 95.56 334 ARG A N 1
ATOM 2480 C CA . ARG A 1 334 ? 11.292 9.455 -3.896 1.00 95.56 334 ARG A CA 1
ATOM 2481 C C . ARG A 1 334 ? 12.217 8.962 -4.999 1.00 95.56 334 ARG A C 1
ATOM 2483 O O . ARG A 1 334 ? 13.421 8.915 -4.784 1.00 95.56 334 ARG A O 1
ATOM 2490 N N . THR A 1 335 ? 11.650 8.608 -6.141 1.00 96.12 335 THR A N 1
ATOM 2491 C CA . THR A 1 335 ? 12.354 8.085 -7.316 1.00 96.12 335 THR A CA 1
ATOM 2492 C C . THR A 1 335 ? 12.654 9.174 -8.340 1.00 96.12 335 THR A C 1
ATOM 2494 O O . THR A 1 335 ? 13.029 8.885 -9.476 1.00 96.12 335 THR A O 1
ATOM 2497 N N . GLU A 1 336 ? 12.458 10.445 -7.983 1.00 95.19 336 GLU A N 1
ATOM 2498 C CA . GLU A 1 336 ? 12.789 11.556 -8.863 1.00 95.19 336 GLU A CA 1
ATOM 2499 C C . GLU A 1 336 ? 14.288 11.573 -9.181 1.00 95.19 336 GLU A C 1
ATOM 2501 O O . GLU A 1 336 ? 15.135 11.516 -8.293 1.00 95.19 336 GLU A O 1
ATOM 2506 N N . GLY A 1 337 ? 14.610 11.599 -10.477 1.00 93.56 337 GLY A N 1
ATOM 2507 C CA . GLY A 1 337 ? 15.984 11.513 -10.973 1.00 93.56 337 GLY A CA 1
ATOM 2508 C C . GLY A 1 337 ? 16.584 10.103 -10.995 1.00 93.56 337 GLY A C 1
ATOM 2509 O O . GLY A 1 337 ? 17.671 9.938 -11.544 1.00 93.56 337 GLY A O 1
ATOM 2510 N N . TRP A 1 338 ? 15.897 9.084 -10.464 1.00 94.56 338 TRP A N 1
ATOM 2511 C CA . TRP A 1 338 ? 16.396 7.709 -10.505 1.00 94.56 338 TRP A CA 1
ATOM 2512 C C . TRP A 1 338 ? 16.347 7.169 -11.933 1.00 94.56 338 TRP A C 1
ATOM 2514 O O . TRP A 1 338 ? 15.375 7.372 -12.664 1.00 94.56 338 TRP A O 1
ATOM 2524 N N . THR A 1 339 ? 17.391 6.442 -12.316 1.00 92.56 339 THR A N 1
ATOM 2525 C CA . THR A 1 339 ? 17.500 5.785 -13.629 1.00 92.56 339 THR A CA 1
ATOM 2526 C C . THR A 1 339 ? 17.393 4.266 -13.542 1.00 92.56 339 THR A C 1
ATOM 2528 O O . THR A 1 339 ? 17.259 3.600 -14.565 1.00 92.56 339 THR A O 1
ATOM 2531 N N . ALA A 1 340 ? 17.427 3.713 -12.329 1.00 92.88 340 ALA A N 1
ATOM 2532 C CA . ALA A 1 340 ? 17.372 2.285 -12.066 1.00 92.88 340 ALA A CA 1
ATOM 2533 C C . ALA A 1 340 ? 16.617 1.994 -10.764 1.00 92.88 340 ALA A C 1
ATOM 2535 O O . ALA A 1 340 ? 16.386 2.880 -9.935 1.00 92.88 340 ALA A O 1
ATOM 2536 N N . VAL A 1 341 ? 16.233 0.728 -10.599 1.00 93.56 341 VAL A N 1
ATOM 2537 C CA . VAL A 1 341 ? 15.562 0.242 -9.392 1.00 93.56 341 VAL A CA 1
ATOM 2538 C C . VAL A 1 341 ? 16.450 0.481 -8.175 1.00 93.56 341 VAL A C 1
ATOM 2540 O O . VAL A 1 341 ? 17.650 0.203 -8.201 1.00 93.56 341 VAL A O 1
ATOM 2543 N N . ASP A 1 342 ? 15.842 0.993 -7.107 1.00 92.88 342 ASP A N 1
ATOM 2544 C CA . ASP A 1 342 ? 16.517 1.304 -5.850 1.00 92.88 342 ASP A CA 1
ATOM 2545 C C . ASP A 1 342 ? 17.688 2.283 -5.990 1.00 92.88 342 ASP A C 1
ATOM 2547 O O . ASP A 1 342 ? 18.571 2.231 -5.148 1.00 92.88 342 ASP A O 1
ATOM 2551 N N . ASP A 1 343 ? 17.741 3.156 -7.002 1.00 90.50 343 ASP A N 1
ATOM 2552 C CA . ASP A 1 343 ? 18.848 4.112 -7.227 1.00 90.50 343 ASP A CA 1
ATOM 2553 C C . ASP A 1 343 ? 20.239 3.458 -7.253 1.00 90.50 343 ASP A C 1
ATOM 2555 O O . ASP A 1 343 ? 21.246 4.034 -6.833 1.00 90.50 343 ASP A O 1
ATOM 2559 N N . GLN A 1 344 ? 20.308 2.188 -7.653 1.00 83.69 344 GLN A N 1
ATOM 2560 C CA . GLN A 1 344 ? 21.597 1.541 -7.837 1.00 83.69 344 GLN A CA 1
ATOM 2561 C C . GLN A 1 344 ? 22.221 2.109 -9.113 1.00 83.69 344 GLN A C 1
ATOM 2563 O O . GLN A 1 344 ? 21.556 2.107 -10.152 1.00 83.69 344 GLN A O 1
ATOM 2568 N N . PRO A 1 345 ? 23.473 2.602 -9.077 1.00 70.69 345 PRO A N 1
ATOM 2569 C CA . PRO A 1 345 ? 24.134 3.051 -10.291 1.00 70.69 345 PRO A CA 1
ATOM 2570 C C . PRO A 1 345 ? 24.113 1.899 -11.291 1.00 70.69 345 PRO A C 1
ATOM 2572 O O . PRO A 1 345 ? 24.453 0.765 -10.937 1.00 70.69 345 PRO A O 1
ATOM 2575 N N . ALA A 1 346 ? 23.693 2.186 -12.524 1.00 64.25 346 ALA A N 1
ATOM 2576 C CA . ALA A 1 346 ? 23.759 1.199 -13.583 1.00 64.25 346 ALA A CA 1
ATOM 2577 C C . ALA A 1 346 ? 25.194 0.628 -13.618 1.00 64.25 346 ALA A C 1
ATOM 2579 O O . ALA A 1 346 ? 26.166 1.381 -13.455 1.00 64.25 346 ALA A O 1
ATOM 2580 N N . PRO A 1 347 ? 25.354 -0.701 -13.745 1.00 62.22 347 PRO A N 1
ATOM 2581 C CA . PRO A 1 347 ? 26.655 -1.362 -13.624 1.00 62.22 347 PRO A CA 1
ATOM 2582 C C . PRO A 1 347 ? 27.691 -0.871 -14.652 1.00 62.22 347 PRO A C 1
ATOM 2584 O O . PRO A 1 347 ? 28.877 -1.169 -14.524 1.00 62.22 347 PRO A O 1
ATOM 2587 N N . ASP A 1 348 ? 27.266 -0.085 -15.640 1.00 64.50 348 ASP A N 1
ATOM 2588 C CA . ASP A 1 348 ? 28.066 0.546 -16.679 1.00 64.50 348 ASP A CA 1
ATOM 2589 C C . ASP A 1 348 ? 28.422 2.021 -16.405 1.00 64.50 348 ASP A C 1
ATOM 2591 O O . ASP A 1 348 ? 28.715 2.755 -17.338 1.00 64.50 348 ASP A O 1
ATOM 2595 N N . GLY A 1 349 ? 28.475 2.465 -15.143 1.00 52.84 349 GLY A N 1
ATOM 2596 C CA . GLY A 1 349 ? 29.421 3.486 -14.654 1.00 52.84 349 GLY A CA 1
ATOM 2597 C C . GLY A 1 349 ? 29.422 4.887 -15.288 1.00 52.84 349 GLY A C 1
ATOM 2598 O O . GLY A 1 349 ? 30.214 5.730 -14.865 1.00 52.84 349 GLY A O 1
ATOM 2599 N N . ASN A 1 350 ? 28.557 5.195 -16.251 1.00 51.84 350 ASN A N 1
ATOM 2600 C CA . ASN A 1 350 ? 28.500 6.505 -16.883 1.00 51.84 350 ASN A CA 1
ATOM 2601 C C . ASN A 1 350 ? 27.442 7.354 -16.174 1.00 51.84 350 ASN A C 1
ATOM 2603 O O . ASN A 1 350 ? 26.373 7.645 -16.707 1.00 51.84 350 ASN A O 1
ATOM 2607 N N . GLY A 1 351 ? 27.746 7.697 -14.918 1.00 52.19 351 GLY A N 1
ATOM 2608 C CA . GLY A 1 351 ? 26.943 8.565 -14.061 1.00 52.19 351 GLY A CA 1
ATOM 2609 C C . GLY A 1 351 ? 26.878 9.991 -14.606 1.00 52.19 351 GLY A C 1
ATOM 2610 O O . GLY A 1 351 ? 27.546 10.893 -14.105 1.00 52.19 351 GLY A O 1
ATOM 2611 N N . GLY A 1 352 ? 26.079 10.198 -15.650 1.00 47.91 352 GLY A N 1
ATOM 2612 C CA . GLY A 1 352 ? 25.648 11.516 -16.086 1.00 47.91 352 GLY A CA 1
ATOM 2613 C C . GLY A 1 352 ? 24.624 12.043 -15.091 1.00 47.91 352 GLY A C 1
ATOM 2614 O O . GLY A 1 352 ? 23.456 11.677 -15.164 1.00 47.91 352 GLY A O 1
ATOM 2615 N N . GLY A 1 353 ? 25.073 12.869 -14.144 1.00 49.97 353 GLY A N 1
ATOM 2616 C CA . GLY A 1 353 ? 24.206 13.562 -13.194 1.00 49.97 353 GLY A CA 1
ATOM 2617 C C . GLY A 1 353 ? 23.158 14.400 -13.924 1.00 49.97 353 GLY A C 1
ATOM 2618 O O . GLY A 1 353 ? 23.461 15.481 -14.430 1.00 49.97 353 GLY A O 1
ATOM 2619 N N . GLY A 1 354 ? 21.933 13.881 -13.998 1.00 47.19 354 GLY A N 1
ATOM 2620 C CA . GLY A 1 354 ? 20.767 14.605 -14.485 1.00 47.19 354 GLY A CA 1
ATOM 2621 C C . GLY A 1 354 ? 20.368 15.655 -13.457 1.00 47.19 354 GLY A C 1
ATOM 2622 O O . GLY A 1 354 ? 20.022 15.320 -12.328 1.00 47.19 354 GLY A O 1
ATOM 2623 N N . GLY A 1 355 ? 20.490 16.925 -13.842 1.00 44.03 355 GLY A N 1
ATOM 2624 C CA . GLY A 1 355 ? 20.211 18.075 -12.994 1.00 44.03 355 GLY A CA 1
ATOM 2625 C C . GLY A 1 355 ? 18.781 18.085 -12.459 1.00 44.03 355 GLY A C 1
ATOM 2626 O O . GLY A 1 355 ? 17.830 17.815 -13.191 1.00 44.03 355 GLY A O 1
ATOM 2627 N N . GLY A 1 356 ? 18.652 18.438 -11.179 1.00 42.62 356 GLY A N 1
ATOM 2628 C CA . GLY A 1 356 ? 17.372 18.739 -10.553 1.00 42.62 356 GLY A CA 1
ATOM 2629 C C . GLY A 1 356 ? 16.691 19.889 -11.288 1.00 42.62 356 GLY A C 1
ATOM 2630 O O . GLY A 1 356 ? 17.220 20.999 -11.347 1.00 42.62 356 GLY A O 1
ATOM 2631 N N . GLY A 1 357 ? 15.539 19.603 -11.886 1.00 43.25 357 GLY A N 1
ATOM 2632 C CA . GLY A 1 357 ? 14.632 20.631 -12.366 1.00 43.25 357 GLY A CA 1
ATOM 2633 C C . GLY A 1 357 ? 13.870 21.202 -11.177 1.00 43.25 357 GLY A C 1
ATOM 2634 O O . GLY A 1 357 ? 13.192 20.459 -10.474 1.00 43.25 357 GLY A O 1
ATOM 2635 N N . ASP A 1 358 ? 13.981 22.511 -10.958 1.00 43.41 358 ASP A N 1
ATOM 2636 C CA . ASP A 1 358 ? 13.159 23.248 -9.998 1.00 43.41 358 ASP A CA 1
ATOM 2637 C C . ASP A 1 358 ? 11.673 23.108 -10.375 1.00 43.41 358 ASP A C 1
ATOM 2639 O O . ASP A 1 358 ? 11.148 23.804 -11.249 1.00 43.41 358 ASP A O 1
ATOM 2643 N N . GLY A 1 359 ? 10.986 22.174 -9.715 1.00 44.06 359 GLY A N 1
ATOM 2644 C CA . GLY A 1 359 ? 9.551 21.931 -9.834 1.00 44.06 359 GLY A CA 1
ATOM 2645 C C . GLY A 1 359 ? 8.723 23.033 -9.172 1.00 44.06 359 GLY A C 1
ATOM 2646 O O . GLY A 1 359 ? 8.092 22.820 -8.137 1.00 44.06 359 GLY A O 1
ATOM 2647 N N . GLY A 1 360 ? 8.699 24.224 -9.771 1.00 41.81 360 GLY A N 1
ATOM 2648 C CA . GLY A 1 360 ? 7.783 25.301 -9.399 1.00 41.81 360 GLY A CA 1
ATOM 2649 C C . GLY A 1 360 ? 6.333 24.949 -9.749 1.00 41.81 360 GLY A C 1
ATOM 2650 O O . GLY A 1 360 ? 5.867 25.243 -10.848 1.00 41.81 360 GLY A O 1
ATOM 2651 N N . SER A 1 361 ? 5.598 24.320 -8.828 1.00 46.09 361 SER A N 1
ATOM 2652 C CA . SER A 1 361 ? 4.173 24.017 -9.025 1.00 46.09 361 SER A CA 1
ATOM 2653 C C . SER A 1 361 ? 3.281 25.209 -8.637 1.00 46.09 361 SER A C 1
ATOM 2655 O O . SER A 1 361 ? 2.924 25.418 -7.479 1.00 46.09 361 SER A O 1
ATOM 2657 N N . ASN A 1 362 ? 2.881 26.005 -9.631 1.00 39.78 362 ASN A N 1
ATOM 2658 C CA . ASN A 1 362 ? 1.757 26.935 -9.497 1.00 39.78 362 ASN A CA 1
ATOM 2659 C C . ASN A 1 362 ? 0.446 26.129 -9.524 1.00 39.78 362 ASN A C 1
ATOM 2661 O O . ASN A 1 362 ? -0.130 25.871 -10.580 1.00 39.78 362 ASN A O 1
ATOM 2665 N N . SER A 1 363 ? -0.010 25.693 -8.348 1.00 42.50 363 SER A N 1
ATOM 2666 C CA . SER A 1 363 ? -1.252 24.934 -8.168 1.00 42.50 363 SER A CA 1
ATOM 2667 C C . SER A 1 363 ? -2.478 25.840 -8.315 1.00 42.50 363 SER A C 1
ATOM 2669 O O . SER A 1 363 ? -3.048 26.339 -7.344 1.00 42.50 363 SER A O 1
ATOM 2671 N N . THR A 1 364 ? -2.910 26.061 -9.554 1.00 42.44 364 THR A N 1
ATOM 2672 C CA . THR A 1 364 ? -4.318 26.372 -9.816 1.00 42.44 364 THR A CA 1
ATOM 2673 C C . THR A 1 364 ? -5.108 25.067 -9.697 1.00 42.44 364 THR A C 1
ATOM 2675 O O . THR A 1 364 ? -4.676 24.028 -10.195 1.00 42.44 364 THR A O 1
ATOM 2678 N N . ARG A 1 365 ? -6.258 25.083 -9.002 1.00 40.44 365 ARG A N 1
ATOM 2679 C CA . ARG A 1 365 ? -7.175 23.929 -8.910 1.00 40.44 365 ARG A CA 1
ATOM 2680 C C . ARG A 1 365 ? -7.794 23.647 -10.285 1.00 40.44 365 ARG A C 1
ATOM 2682 O O . ARG A 1 365 ? -8.951 23.975 -10.532 1.00 40.44 365 ARG A O 1
ATOM 2689 N N . GLY A 1 366 ? -7.028 23.037 -11.181 1.00 52.22 366 GLY A N 1
ATOM 2690 C CA . GLY A 1 366 ? -7.576 22.330 -12.326 1.00 52.22 366 GLY A CA 1
ATOM 2691 C C . GLY A 1 366 ? -8.368 21.126 -11.827 1.00 52.22 366 GLY A C 1
ATOM 2692 O O . GLY A 1 366 ? -7.976 20.465 -10.859 1.00 52.22 366 GLY A O 1
ATOM 2693 N N . LEU A 1 367 ? -9.499 20.834 -12.469 1.00 66.06 367 LEU A N 1
ATOM 2694 C CA . LEU A 1 367 ? -10.116 19.517 -12.338 1.00 66.06 367 LEU A CA 1
ATOM 2695 C C . LEU A 1 367 ? -9.028 18.478 -12.636 1.00 66.06 367 LEU A C 1
ATOM 2697 O O . LEU A 1 367 ? -8.279 18.644 -13.598 1.00 66.06 367 LEU A O 1
ATOM 2701 N N . LYS A 1 368 ? -8.894 17.457 -11.778 1.00 66.56 368 LYS A N 1
ATOM 2702 C CA . LYS A 1 368 ? -7.877 16.416 -11.966 1.00 66.56 368 LYS A CA 1
ATOM 2703 C C . LYS A 1 368 ? -8.036 15.865 -13.384 1.00 66.56 368 LYS A C 1
ATOM 2705 O O . LYS A 1 368 ? -9.125 15.401 -13.722 1.00 66.56 368 LYS A O 1
ATOM 2710 N N . GLY A 1 369 ? -6.984 15.973 -14.197 1.00 76.88 369 GLY A N 1
ATOM 2711 C CA . GLY A 1 369 ? -6.961 15.371 -15.526 1.00 76.88 369 GLY A CA 1
ATOM 2712 C C . GLY A 1 369 ? -7.258 13.876 -15.438 1.00 76.88 369 GLY A C 1
ATOM 2713 O O . GLY A 1 369 ? -7.170 13.282 -14.356 1.00 76.88 369 GLY A O 1
ATOM 2714 N N . ASN A 1 370 ? -7.622 13.270 -16.569 1.00 81.44 370 ASN A N 1
ATOM 2715 C CA . ASN A 1 370 ? -7.774 11.821 -16.616 1.00 81.44 370 ASN A CA 1
ATOM 2716 C C . ASN A 1 370 ? -6.492 11.168 -16.076 1.00 81.44 370 ASN A C 1
ATOM 2718 O O . ASN A 1 370 ? -5.393 11.634 -16.397 1.00 81.44 370 ASN A O 1
ATOM 2722 N N . PRO A 1 371 ? -6.620 10.149 -15.214 1.00 83.00 371 PRO A N 1
ATOM 2723 C CA . PRO A 1 371 ? -5.456 9.471 -14.676 1.00 83.00 371 PRO A CA 1
ATOM 2724 C C . PRO A 1 371 ? -4.612 8.900 -15.815 1.00 83.00 371 PRO A C 1
ATOM 2726 O O . PRO A 1 371 ? -5.156 8.447 -16.822 1.00 83.00 371 PRO A O 1
ATOM 2729 N N . ALA A 1 372 ? -3.290 8.949 -15.657 1.00 88.69 372 ALA A N 1
ATOM 2730 C CA . ALA A 1 372 ? -2.384 8.344 -16.621 1.00 88.69 372 ALA A CA 1
ATOM 2731 C C . ALA A 1 372 ? -2.660 6.838 -16.691 1.00 88.69 372 ALA A C 1
ATOM 2733 O O . ALA A 1 372 ? -2.793 6.179 -15.659 1.00 88.69 372 ALA A O 1
ATOM 2734 N N . GLU A 1 373 ? -2.767 6.301 -17.902 1.00 94.00 373 GLU A N 1
ATOM 2735 C CA . GLU A 1 373 ? -2.881 4.860 -18.084 1.00 94.00 373 GLU A CA 1
ATOM 2736 C C . GLU A 1 373 ? -1.560 4.181 -17.715 1.00 94.00 373 GLU A C 1
ATOM 2738 O O . GLU A 1 373 ? -0.479 4.692 -18.017 1.00 94.00 373 GLU A O 1
ATOM 2743 N N . LEU A 1 374 ? -1.643 3.008 -17.081 1.00 96.50 374 LEU A N 1
ATOM 2744 C CA . LEU A 1 374 ? -0.458 2.196 -16.814 1.00 96.50 374 LEU A CA 1
ATOM 2745 C C . LEU A 1 374 ? 0.213 1.786 -18.141 1.00 96.50 374 LEU A C 1
ATOM 2747 O O . LEU A 1 374 ? -0.498 1.448 -19.092 1.00 96.50 374 LEU A O 1
ATOM 2751 N N . PRO A 1 375 ? 1.554 1.768 -18.220 1.00 97.31 375 PRO A N 1
ATOM 2752 C CA . PRO A 1 375 ? 2.282 1.252 -19.375 1.00 97.31 375 PRO A CA 1
ATOM 2753 C C . PRO A 1 375 ? 1.905 -0.180 -19.771 1.00 97.31 375 PRO A C 1
ATOM 2755 O O . PRO A 1 375 ? 1.717 -1.025 -18.902 1.00 97.31 375 PRO A O 1
ATOM 2758 N N . ASP A 1 376 ? 1.846 -0.476 -21.072 1.00 97.88 376 ASP A N 1
ATOM 2759 C CA . ASP A 1 376 ? 1.513 -1.823 -21.579 1.00 97.88 376 ASP A CA 1
ATOM 2760 C C . ASP A 1 376 ? 2.583 -2.879 -21.256 1.00 97.88 376 ASP A C 1
ATOM 2762 O O . ASP A 1 376 ? 2.295 -4.070 -21.194 1.00 97.88 376 ASP A O 1
ATOM 2766 N N . ASP A 1 377 ? 3.820 -2.446 -21.008 1.00 98.00 377 ASP A N 1
ATOM 2767 C CA . ASP A 1 377 ? 4.936 -3.303 -20.598 1.00 98.00 377 ASP A CA 1
ATOM 2768 C C . ASP A 1 377 ? 5.000 -3.524 -19.076 1.00 98.00 377 ASP A C 1
ATOM 2770 O O . ASP A 1 377 ? 5.981 -4.065 -18.566 1.00 98.00 377 ASP A O 1
ATOM 2774 N N . MET A 1 378 ? 3.981 -3.074 -18.340 1.00 97.75 378 MET A N 1
ATOM 2775 C CA . MET A 1 378 ? 3.917 -3.219 -16.895 1.00 97.75 378 MET A CA 1
ATOM 2776 C C . MET A 1 378 ? 3.752 -4.686 -16.481 1.00 97.75 378 MET A C 1
ATOM 2778 O O . MET A 1 378 ? 2.874 -5.403 -16.970 1.00 97.75 378 MET A O 1
ATOM 2782 N N . GLU A 1 379 ? 4.572 -5.101 -15.515 1.00 98.00 379 GLU A N 1
ATOM 2783 C CA . GLU A 1 379 ? 4.449 -6.367 -14.800 1.00 98.00 379 GLU A CA 1
ATOM 2784 C C . GLU A 1 379 ? 4.300 -6.111 -13.293 1.00 98.00 379 GLU A C 1
ATOM 2786 O O . GLU A 1 379 ? 4.982 -5.262 -12.712 1.00 98.00 379 GLU A O 1
ATOM 2791 N N . PHE A 1 380 ? 3.410 -6.857 -12.644 1.00 98.06 380 PHE A N 1
ATOM 2792 C CA . PHE A 1 380 ? 3.171 -6.809 -11.207 1.00 98.06 380 PHE A CA 1
ATOM 2793 C C . PHE A 1 380 ? 3.502 -8.158 -10.575 1.00 98.06 380 PHE A C 1
ATOM 2795 O O . PHE A 1 380 ? 2.845 -9.164 -10.857 1.00 98.06 380 PHE A O 1
ATOM 2802 N N . ASP A 1 381 ? 4.503 -8.174 -9.700 1.00 98.12 381 ASP A N 1
ATOM 2803 C CA . ASP A 1 381 ? 4.928 -9.370 -8.982 1.00 98.12 381 ASP A CA 1
ATOM 2804 C C . ASP A 1 381 ? 4.295 -9.430 -7.591 1.00 98.12 381 ASP A C 1
ATOM 2806 O O . ASP A 1 381 ? 4.218 -8.427 -6.877 1.00 98.12 381 ASP A O 1
ATOM 2810 N N . ILE A 1 382 ? 3.913 -10.637 -7.182 1.00 97.94 382 ILE A N 1
ATOM 2811 C CA . ILE A 1 382 ? 3.483 -10.986 -5.831 1.00 97.94 382 ILE A CA 1
ATOM 2812 C C . ILE A 1 382 ? 4.422 -12.061 -5.299 1.00 97.94 382 ILE A C 1
ATOM 2814 O O . ILE A 1 382 ? 4.596 -13.115 -5.916 1.00 97.94 382 ILE A O 1
ATOM 2818 N N . ALA A 1 383 ? 4.966 -11.825 -4.112 1.00 97.69 383 ALA A N 1
ATOM 2819 C CA . ALA A 1 383 ? 5.760 -12.775 -3.361 1.00 97.69 383 ALA A CA 1
ATOM 2820 C C . ALA A 1 383 ? 5.126 -13.091 -2.005 1.00 97.69 383 ALA A C 1
ATOM 2822 O O . ALA A 1 383 ? 4.613 -12.204 -1.323 1.00 97.69 383 ALA A O 1
ATOM 2823 N N . ILE A 1 384 ? 5.198 -14.360 -1.607 1.00 97.75 384 ILE A N 1
ATOM 2824 C CA . ILE A 1 384 ? 4.738 -14.856 -0.309 1.00 97.75 384 ILE A CA 1
ATOM 2825 C C . ILE A 1 384 ? 5.886 -15.631 0.336 1.00 97.75 384 ILE A C 1
ATOM 2827 O O . ILE A 1 384 ? 6.367 -16.614 -0.228 1.00 97.75 384 ILE A O 1
ATOM 2831 N N . ASN A 1 385 ? 6.310 -15.209 1.530 1.00 96.56 385 ASN A N 1
ATOM 2832 C CA . ASN A 1 385 ? 7.414 -15.815 2.285 1.00 96.56 385 ASN A CA 1
ATOM 2833 C C . ASN A 1 385 ? 8.706 -15.949 1.457 1.00 96.56 385 ASN A C 1
ATOM 2835 O O . ASN A 1 385 ? 9.277 -17.036 1.352 1.00 96.56 385 ASN A O 1
ATOM 2839 N N . GLY A 1 386 ? 9.137 -14.845 0.843 1.00 95.25 386 GLY A N 1
ATOM 2840 C CA . GLY A 1 386 ? 10.369 -14.757 0.059 1.00 95.25 386 GLY A CA 1
ATOM 2841 C C . GLY A 1 386 ? 10.334 -15.395 -1.332 1.00 95.25 386 GLY A C 1
ATOM 2842 O O . GLY A 1 386 ? 11.343 -15.342 -2.028 1.00 95.25 386 GLY A O 1
ATOM 2843 N N . ALA A 1 387 ? 9.214 -15.990 -1.756 1.00 95.94 387 ALA A N 1
ATOM 2844 C CA . ALA A 1 387 ? 9.084 -16.627 -3.066 1.00 95.94 387 ALA A CA 1
ATOM 2845 C C . ALA A 1 387 ? 8.060 -15.898 -3.939 1.00 95.94 387 ALA A C 1
ATOM 2847 O O . ALA A 1 387 ? 6.928 -15.685 -3.503 1.00 95.94 387 ALA A O 1
ATOM 2848 N N . ILE A 1 388 ? 8.430 -15.567 -5.179 1.00 96.25 388 ILE A N 1
ATOM 2849 C CA . ILE A 1 388 ? 7.502 -15.022 -6.178 1.00 96.25 388 ILE A CA 1
ATOM 2850 C C . ILE A 1 388 ? 6.476 -16.107 -6.519 1.00 96.25 388 ILE A C 1
ATOM 2852 O O . ILE A 1 388 ? 6.820 -17.168 -7.038 1.00 96.25 388 ILE A O 1
ATOM 2856 N N . VAL A 1 389 ? 5.210 -15.859 -6.189 1.00 96.44 389 VAL A N 1
ATOM 2857 C CA . VAL A 1 389 ? 4.100 -16.795 -6.431 1.00 96.44 389 VAL A CA 1
ATOM 2858 C C . VAL A 1 389 ? 3.276 -16.417 -7.655 1.00 96.44 389 VAL A C 1
ATOM 2860 O O . VAL A 1 389 ? 2.578 -17.276 -8.196 1.00 96.44 389 VAL A O 1
ATOM 2863 N N . LYS A 1 390 ? 3.334 -15.150 -8.084 1.00 96.44 390 LYS A N 1
ATOM 2864 C CA . LYS A 1 390 ? 2.602 -14.659 -9.250 1.00 96.44 390 LYS A CA 1
ATOM 2865 C C . LYS A 1 390 ? 3.307 -13.463 -9.886 1.00 96.44 390 LYS A C 1
ATOM 2867 O O . LYS A 1 390 ? 3.758 -12.577 -9.171 1.00 96.44 390 LYS A O 1
ATOM 2872 N N . THR A 1 391 ? 3.308 -13.422 -11.211 1.00 97.69 391 THR A N 1
ATOM 2873 C CA . THR A 1 391 ? 3.658 -12.250 -12.020 1.00 97.69 391 THR A CA 1
ATOM 2874 C C . THR A 1 391 ? 2.512 -12.027 -12.994 1.00 97.69 391 THR A C 1
ATOM 2876 O O . THR A 1 391 ? 2.112 -12.966 -13.678 1.00 97.69 391 THR A O 1
ATOM 2879 N N . MET A 1 392 ? 1.959 -10.819 -13.022 1.00 98.12 392 MET A N 1
ATOM 2880 C CA . MET A 1 392 ? 0.818 -10.447 -13.862 1.00 98.12 392 MET A CA 1
ATOM 2881 C C . MET A 1 392 ? 1.231 -9.345 -14.828 1.00 98.12 392 MET A C 1
ATOM 2883 O O . MET A 1 392 ? 1.878 -8.388 -14.414 1.00 98.12 392 MET A O 1
ATOM 2887 N N . LYS A 1 393 ? 0.822 -9.445 -16.092 1.00 98.44 393 LYS A N 1
ATOM 2888 C CA . LYS A 1 393 ? 0.916 -8.329 -17.051 1.00 98.44 393 LYS A CA 1
ATOM 2889 C C . LYS A 1 393 ? -0.200 -7.314 -16.805 1.00 98.44 393 LYS A C 1
ATOM 2891 O O . LYS A 1 393 ? -1.155 -7.642 -16.101 1.00 98.44 393 LYS A O 1
ATOM 2896 N N . LYS A 1 394 ? -0.125 -6.124 -17.410 1.00 97.44 394 LYS A N 1
ATOM 2897 C CA . LYS A 1 394 ? -1.143 -5.061 -17.293 1.00 97.44 394 LYS A CA 1
ATOM 2898 C C . LYS A 1 394 ? -2.583 -5.577 -17.418 1.00 97.44 394 LYS A C 1
ATOM 2900 O O . LYS A 1 394 ? -3.391 -5.307 -16.535 1.00 97.44 394 LYS A O 1
ATOM 2905 N N . GLU A 1 395 ? -2.922 -6.326 -18.467 1.00 97.88 395 GLU A N 1
ATOM 2906 C CA . GLU A 1 395 ? -4.304 -6.773 -18.719 1.00 97.88 395 GLU A CA 1
ATOM 2907 C C . GLU A 1 395 ? -4.795 -7.744 -17.638 1.00 97.88 395 GLU A C 1
ATOM 2909 O O . GLU A 1 395 ? -5.924 -7.635 -17.148 1.00 97.88 395 GLU A O 1
ATOM 2914 N N . GLU A 1 396 ? -3.931 -8.673 -17.221 1.00 97.62 396 GLU A N 1
ATOM 2915 C CA . GLU A 1 396 ? -4.232 -9.593 -16.124 1.00 97.62 396 GLU A CA 1
ATOM 2916 C C . GLU A 1 396 ? -4.351 -8.831 -14.802 1.00 97.62 396 GLU A C 1
ATOM 2918 O O . GLU A 1 396 ? -5.310 -9.028 -14.069 1.00 97.62 396 GLU A O 1
ATOM 2923 N N . PHE A 1 397 ? -3.430 -7.914 -14.506 1.00 97.25 397 PHE A N 1
ATOM 2924 C CA . PHE A 1 397 ? -3.467 -7.095 -13.299 1.00 97.25 397 PHE A CA 1
ATOM 2925 C C . PHE A 1 397 ? -4.765 -6.284 -13.205 1.00 97.25 397 PHE A C 1
ATOM 2927 O O . PHE A 1 397 ? -5.401 -6.265 -12.150 1.00 97.25 397 PHE A O 1
ATOM 2934 N N . MET A 1 398 ? -5.180 -5.642 -14.299 1.00 95.81 398 MET A N 1
ATOM 2935 C CA . MET A 1 398 ? -6.393 -4.822 -14.331 1.00 95.81 398 MET A CA 1
ATOM 2936 C C . MET A 1 398 ? -7.670 -5.662 -14.207 1.00 95.81 398 MET A C 1
ATOM 2938 O O . MET A 1 398 ? -8.609 -5.224 -13.551 1.00 95.81 398 MET A O 1
ATOM 2942 N N . SER A 1 399 ? -7.705 -6.870 -14.781 1.00 95.06 399 SER A N 1
ATOM 2943 C CA . SER A 1 399 ? -8.855 -7.787 -14.669 1.00 95.06 399 SER A CA 1
ATOM 2944 C C . SER A 1 399 ? -8.896 -8.576 -13.354 1.00 95.06 399 SER A C 1
ATOM 2946 O O . SER A 1 399 ? -9.969 -8.983 -12.914 1.00 95.06 399 SER A O 1
ATOM 2948 N N . TRP A 1 400 ? -7.747 -8.768 -12.701 1.00 94.88 400 TRP A N 1
ATOM 2949 C CA . TRP A 1 400 ? -7.633 -9.402 -11.383 1.00 94.88 400 TRP A CA 1
ATOM 2950 C C . TRP A 1 400 ? -8.134 -8.496 -10.255 1.00 94.88 400 TRP A C 1
ATOM 2952 O O . TRP A 1 400 ? -8.604 -8.968 -9.216 1.00 94.88 400 TRP A O 1
ATOM 2962 N N . GLY A 1 401 ? -8.012 -7.183 -10.452 1.00 94.12 401 GLY A N 1
ATOM 2963 C CA . GLY A 1 401 ? -8.536 -6.176 -9.546 1.00 94.12 401 GLY A CA 1
ATOM 2964 C C . GLY A 1 401 ? -10.060 -6.139 -9.568 1.00 94.12 401 GLY A C 1
ATOM 2965 O O . GLY A 1 401 ? -10.700 -6.182 -10.614 1.00 94.12 401 GLY A O 1
ATOM 2966 N N . VAL A 1 402 ? -10.660 -6.006 -8.392 1.00 93.00 402 VAL A N 1
ATOM 2967 C CA . VAL A 1 402 ? -12.105 -5.865 -8.248 1.00 93.00 402 VAL A CA 1
ATOM 2968 C C . VAL A 1 402 ? -12.427 -4.424 -7.867 1.00 93.00 402 VAL A C 1
ATOM 2970 O O . VAL A 1 402 ? -12.365 -4.062 -6.690 1.00 93.00 402 VAL A O 1
ATOM 2973 N N . GLU A 1 403 ? -12.793 -3.602 -8.852 1.00 92.25 403 GLU A N 1
ATOM 2974 C CA . GLU A 1 403 ? -13.315 -2.254 -8.606 1.00 92.25 403 GLU A CA 1
ATOM 2975 C C . GLU A 1 403 ? -14.785 -2.328 -8.170 1.00 92.25 403 GLU A C 1
ATOM 2977 O O . GLU A 1 403 ? -15.627 -2.932 -8.837 1.00 92.25 403 GLU A O 1
ATOM 2982 N N . LYS A 1 404 ? -15.102 -1.762 -7.001 1.00 86.88 404 LYS A N 1
ATOM 2983 C CA . LYS A 1 404 ? -16.472 -1.756 -6.449 1.00 86.88 404 LYS A CA 1
ATOM 2984 C C . LYS A 1 404 ? -17.155 -0.423 -6.581 1.00 86.88 404 LYS A C 1
ATOM 2986 O O . LYS A 1 404 ? -18.340 -0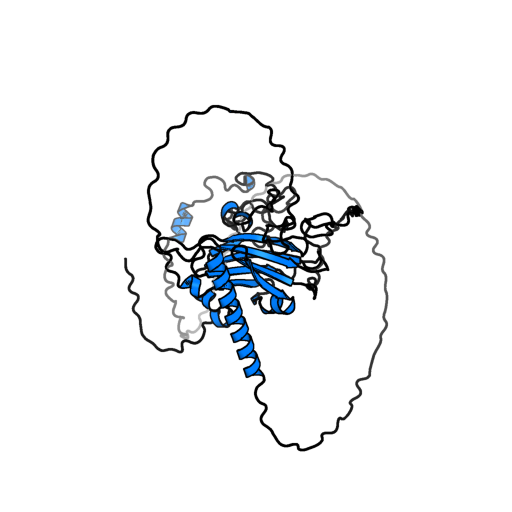.350 -6.890 1.00 86.88 404 LYS A O 1
ATOM 2991 N N . THR A 1 405 ? -16.402 0.623 -6.316 1.00 88.00 405 THR A N 1
ATOM 2992 C CA . THR A 1 405 ? -16.845 1.996 -6.454 1.00 88.00 405 THR A CA 1
ATOM 2993 C C . THR A 1 405 ? -15.697 2.787 -7.042 1.00 88.00 405 THR A C 1
ATOM 2995 O O . THR A 1 405 ? -14.543 2.358 -6.992 1.00 88.00 405 THR A O 1
ATOM 2998 N N . LYS A 1 406 ? -16.013 3.956 -7.597 1.00 86.25 406 LYS A N 1
ATOM 2999 C CA . LYS A 1 406 ? -15.004 4.844 -8.164 1.00 86.25 406 LYS A CA 1
ATOM 3000 C C . LYS A 1 406 ? -13.896 5.099 -7.141 1.00 86.25 406 LYS A C 1
ATOM 3002 O O . LYS A 1 406 ? -14.148 5.638 -6.061 1.00 86.25 406 LYS A O 1
ATOM 3007 N N . ASN A 1 407 ? -12.665 4.799 -7.533 1.00 85.75 407 ASN A N 1
ATOM 3008 C CA . ASN A 1 407 ? -11.471 4.871 -6.694 1.00 85.75 407 ASN A CA 1
ATOM 3009 C C . ASN A 1 407 ? -11.397 3.819 -5.570 1.00 85.75 407 ASN A C 1
ATOM 3011 O O . ASN A 1 407 ? -10.713 4.045 -4.574 1.00 85.75 407 ASN A O 1
ATOM 3015 N N . PHE A 1 408 ? -12.090 2.688 -5.657 1.00 91.31 408 PHE A N 1
ATOM 3016 C CA . PHE A 1 408 ? -11.953 1.597 -4.694 1.00 91.31 408 PHE A CA 1
ATOM 3017 C C . PHE A 1 408 ? -11.830 0.275 -5.439 1.00 91.31 408 PHE A C 1
ATOM 3019 O O . PHE A 1 408 ? -12.828 -0.324 -5.844 1.00 91.31 408 PHE A O 1
ATOM 3026 N N . ALA A 1 409 ? -10.588 -0.176 -5.581 1.00 94.56 409 ALA A N 1
ATOM 3027 C CA . ALA A 1 409 ? -10.255 -1.448 -6.188 1.00 94.56 409 ALA A CA 1
ATOM 3028 C C . ALA A 1 409 ? -9.425 -2.299 -5.220 1.00 94.56 409 ALA A C 1
ATOM 3030 O O . ALA A 1 409 ? -8.558 -1.793 -4.499 1.00 94.56 409 ALA A O 1
ATOM 3031 N N . LEU A 1 410 ? -9.747 -3.590 -5.171 1.00 96.25 410 LEU A N 1
ATOM 3032 C CA . LEU A 1 410 ? -9.099 -4.578 -4.316 1.00 96.25 410 LEU A CA 1
ATOM 3033 C C . LEU A 1 410 ? -8.432 -5.644 -5.173 1.00 96.25 410 LEU A C 1
ATOM 3035 O O . LEU A 1 410 ? -9.069 -6.204 -6.060 1.00 96.25 410 LEU A O 1
ATOM 3039 N N . TRP A 1 411 ? -7.186 -5.970 -4.849 1.00 97.25 411 TRP A N 1
ATOM 3040 C CA . TRP A 1 411 ? -6.478 -7.109 -5.413 1.00 97.25 411 TRP A CA 1
ATOM 3041 C C . TRP A 1 411 ? -6.249 -8.134 -4.311 1.00 97.25 411 TRP A C 1
ATOM 3043 O O . TRP A 1 411 ? -5.674 -7.800 -3.273 1.00 97.25 411 TRP A O 1
ATOM 3053 N N . PRO A 1 412 ? -6.660 -9.383 -4.510 1.00 96.44 412 PRO A N 1
ATOM 3054 C CA . PRO A 1 412 ? -6.256 -10.468 -3.641 1.00 96.44 412 PRO A CA 1
ATOM 3055 C C . PRO A 1 412 ? -4.822 -10.844 -3.935 1.00 96.44 412 PRO A C 1
ATOM 3057 O O . PRO A 1 412 ? -4.431 -11.125 -5.072 1.00 96.44 412 PRO A O 1
ATOM 3060 N N . ILE A 1 413 ? -4.070 -10.864 -2.853 1.00 97.81 413 ILE A N 1
ATOM 3061 C CA . ILE A 1 413 ? -2.662 -11.209 -2.816 1.00 97.81 413 ILE A CA 1
ATOM 3062 C C . ILE A 1 413 ? -2.497 -12.656 -2.359 1.00 97.81 413 ILE A C 1
ATOM 3064 O O . ILE A 1 413 ? -1.651 -13.379 -2.877 1.00 97.81 413 ILE A O 1
ATOM 3068 N N . LEU A 1 414 ? -3.350 -13.092 -1.428 1.00 97.12 414 LEU A N 1
ATOM 3069 C CA . LEU A 1 414 ? -3.436 -14.466 -0.952 1.00 97.12 414 LEU A CA 1
ATOM 3070 C C . LEU A 1 414 ? -4.911 -14.848 -0.775 1.00 97.12 414 LEU A C 1
ATOM 3072 O O . LEU A 1 414 ? -5.663 -14.112 -0.142 1.00 97.12 414 LEU A O 1
ATOM 3076 N N . ASP A 1 415 ? -5.303 -15.997 -1.317 1.00 96.75 415 ASP A N 1
ATOM 3077 C CA . ASP A 1 415 ? -6.552 -16.699 -0.992 1.00 96.75 415 ASP A CA 1
ATOM 3078 C C . ASP A 1 415 ? -6.257 -18.209 -0.997 1.00 96.75 415 ASP A C 1
ATOM 3080 O O . ASP A 1 415 ? -6.342 -18.887 -2.023 1.00 96.75 415 ASP A O 1
ATOM 3084 N N . ASP A 1 416 ? -5.797 -18.725 0.145 1.00 96.75 416 ASP A N 1
ATOM 3085 C CA . ASP A 1 416 ? -5.391 -20.122 0.320 1.00 96.75 416 ASP A CA 1
ATOM 3086 C C . ASP A 1 416 ? -6.408 -20.875 1.189 1.00 96.75 416 ASP A C 1
ATOM 3088 O O . ASP A 1 416 ? -6.445 -20.769 2.416 1.00 96.75 416 ASP A O 1
ATOM 3092 N N . VAL A 1 417 ? -7.245 -21.679 0.534 1.00 96.25 417 VAL A N 1
ATOM 3093 C CA . VAL A 1 417 ? -8.275 -22.502 1.189 1.00 96.25 417 VAL A CA 1
ATOM 3094 C C . VAL A 1 417 ? -7.668 -23.569 2.103 1.00 96.25 417 VAL A C 1
ATOM 3096 O O . VAL A 1 417 ? -8.281 -23.958 3.094 1.00 96.25 417 VAL A O 1
ATOM 3099 N N . GLU A 1 418 ? -6.474 -24.067 1.785 1.00 96.38 418 GLU A N 1
ATOM 3100 C CA . GLU A 1 418 ? -5.817 -25.087 2.602 1.00 96.38 418 GLU A CA 1
ATOM 3101 C C . GLU A 1 418 ? -5.180 -24.472 3.849 1.00 96.38 418 GLU A C 1
ATOM 3103 O O . GLU A 1 418 ? -5.112 -25.139 4.875 1.00 96.38 418 GLU A O 1
ATOM 3108 N N . TRP A 1 419 ? -4.757 -23.206 3.783 1.00 95.94 419 TRP A N 1
ATOM 3109 C CA . TRP A 1 419 ? -4.318 -22.428 4.946 1.00 95.94 419 TRP A CA 1
ATOM 3110 C C . TRP A 1 419 ? -5.445 -22.263 5.968 1.00 95.94 419 TRP A C 1
ATOM 3112 O O . TRP A 1 419 ? -5.251 -22.520 7.151 1.00 95.94 419 TRP A O 1
ATOM 3122 N N . ALA A 1 420 ? -6.652 -21.947 5.498 1.00 95.38 420 ALA A N 1
ATOM 3123 C CA . ALA A 1 420 ? -7.838 -21.794 6.343 1.00 95.38 420 ALA A CA 1
ATOM 3124 C C . ALA A 1 420 ? -8.255 -23.078 7.076 1.00 95.38 420 ALA A C 1
ATOM 3126 O O . ALA A 1 420 ? -8.897 -23.032 8.120 1.00 95.38 420 ALA A O 1
ATOM 3127 N N . LYS A 1 421 ? -7.908 -24.242 6.514 1.00 96.12 421 LYS A N 1
ATOM 3128 C CA . LYS A 1 421 ? -8.189 -25.558 7.106 1.00 96.12 421 LYS A CA 1
ATOM 3129 C C . LYS A 1 421 ? -7.119 -26.010 8.097 1.00 96.12 421 LYS A C 1
ATOM 3131 O O . LYS A 1 421 ? -7.284 -27.071 8.697 1.00 96.12 421 LYS A O 1
ATOM 3136 N N . MET A 1 422 ? -6.009 -25.280 8.220 1.00 95.94 422 MET A N 1
ATOM 3137 C CA . MET A 1 422 ? -4.957 -25.647 9.160 1.00 95.94 422 MET A CA 1
ATOM 3138 C C . MET A 1 422 ? -5.477 -25.538 10.591 1.00 95.94 422 MET A C 1
ATOM 3140 O O . MET A 1 422 ? -6.171 -24.589 10.951 1.00 95.94 422 MET A O 1
ATOM 3144 N N . ASP A 1 423 ? -5.123 -26.525 11.411 1.00 95.44 423 ASP A N 1
ATOM 3145 C CA . ASP A 1 423 ? -5.350 -26.452 12.846 1.00 95.44 423 ASP A CA 1
ATOM 3146 C C . ASP A 1 423 ? -4.267 -25.567 13.466 1.00 95.44 423 ASP A C 1
ATOM 3148 O O . ASP A 1 423 ? -3.107 -25.965 13.596 1.00 95.44 423 ASP A O 1
ATOM 3152 N N . TRP A 1 424 ? -4.650 -24.337 13.797 1.00 94.19 424 TRP A N 1
ATOM 3153 C CA . TRP A 1 424 ? -3.775 -23.367 14.449 1.00 94.19 424 TRP A CA 1
ATOM 3154 C C . TRP A 1 424 ? -3.616 -23.636 15.955 1.00 94.19 424 TRP A C 1
ATOM 3156 O O . TRP A 1 424 ? -2.779 -23.002 16.598 1.00 94.19 424 TRP A O 1
ATOM 3166 N N . GLY A 1 425 ? -4.372 -24.580 16.533 1.00 94.31 425 GLY A N 1
ATOM 3167 C CA . GLY A 1 425 ? -4.376 -24.841 17.971 1.00 94.31 425 GLY A CA 1
ATOM 3168 C C . GLY A 1 425 ? -4.678 -23.573 18.776 1.00 94.31 425 GLY A C 1
ATOM 3169 O O . GLY A 1 425 ? -5.650 -22.873 18.503 1.00 94.31 425 GLY A O 1
ATOM 3170 N N . ASP A 1 426 ? -3.809 -23.262 19.742 1.00 94.00 426 ASP A N 1
ATOM 3171 C CA . ASP A 1 426 ? -3.889 -22.044 20.564 1.00 94.00 426 ASP A CA 1
ATOM 3172 C C . ASP A 1 426 ? -3.281 -20.796 19.883 1.00 94.00 426 ASP A C 1
ATOM 3174 O O . ASP A 1 426 ? -3.202 -19.732 20.500 1.00 94.00 426 ASP A O 1
ATOM 3178 N N . GLN A 1 427 ? -2.793 -20.904 18.640 1.00 93.44 427 GLN A N 1
ATOM 3179 C CA . GLN A 1 427 ? -2.238 -19.770 17.897 1.00 93.44 427 GLN A CA 1
ATOM 3180 C C . GLN A 1 427 ? -3.344 -19.007 17.159 1.00 93.44 427 GLN A C 1
ATOM 3182 O O . GLN A 1 427 ? -4.239 -19.594 16.553 1.00 93.44 427 GLN A O 1
ATOM 3187 N N . ASP A 1 428 ? -3.232 -17.680 17.121 1.00 91.19 428 ASP A N 1
ATOM 3188 C CA . ASP A 1 428 ? -4.171 -16.799 16.412 1.00 91.19 428 ASP A CA 1
ATOM 3189 C C . ASP A 1 428 ? -3.902 -16.712 14.892 1.00 91.19 428 ASP A C 1
ATOM 3191 O O . ASP A 1 428 ? -4.305 -15.752 14.241 1.00 91.19 428 ASP A O 1
ATOM 3195 N N . GLY A 1 429 ? -3.243 -17.717 14.308 1.00 95.94 429 GLY A N 1
ATOM 3196 C CA . GLY A 1 429 ? -2.775 -17.736 12.919 1.00 95.94 429 GLY A CA 1
ATOM 3197 C C . GLY A 1 429 ? -1.250 -17.672 12.826 1.00 95.94 429 GLY A C 1
ATOM 3198 O O . GLY A 1 429 ? -0.541 -17.902 13.808 1.00 95.94 429 GLY A O 1
ATOM 3199 N N . LYS A 1 430 ? -0.730 -17.362 11.635 1.00 97.06 430 LYS A N 1
ATOM 3200 C CA . LYS A 1 430 ? 0.714 -17.244 11.394 1.00 97.06 430 LYS A CA 1
ATOM 3201 C C . LYS A 1 430 ? 1.054 -15.971 10.634 1.00 97.06 430 LYS A C 1
ATOM 3203 O O . LYS A 1 430 ? 0.317 -15.554 9.746 1.00 97.06 430 LYS A O 1
ATOM 3208 N N . ASP A 1 431 ? 2.198 -15.388 10.969 1.00 98.00 431 ASP A N 1
ATOM 3209 C CA . ASP A 1 431 ? 2.735 -14.234 10.257 1.00 98.00 431 ASP A CA 1
ATOM 3210 C C . ASP A 1 431 ? 3.131 -14.622 8.827 1.00 98.00 431 ASP A C 1
ATOM 3212 O O . ASP A 1 431 ? 3.820 -15.625 8.600 1.00 98.00 431 ASP A O 1
ATOM 3216 N N . VAL A 1 432 ? 2.698 -13.817 7.861 1.00 98.12 432 VAL A N 1
ATOM 3217 C CA . VAL A 1 432 ? 2.972 -14.012 6.435 1.00 98.12 432 VAL A CA 1
ATOM 3218 C C . VAL A 1 432 ? 3.766 -12.826 5.920 1.00 98.12 432 VAL A C 1
ATOM 3220 O O . VAL A 1 432 ? 3.332 -11.680 6.025 1.00 98.12 432 VAL A O 1
ATOM 3223 N N . GLU A 1 433 ? 4.930 -13.095 5.337 1.00 98.31 433 GLU A N 1
ATOM 3224 C CA . GLU A 1 433 ? 5.650 -12.071 4.588 1.00 98.31 433 GLU A CA 1
ATOM 3225 C C . GLU A 1 433 ? 5.023 -11.932 3.202 1.00 98.31 433 GLU A C 1
ATOM 3227 O O . GLU A 1 433 ? 4.898 -12.911 2.465 1.00 98.31 433 GLU A O 1
ATOM 3232 N N . VAL A 1 434 ? 4.642 -10.708 2.859 1.00 98.38 434 VAL A N 1
ATOM 3233 C CA . VAL A 1 434 ? 4.072 -10.340 1.568 1.00 98.38 434 VAL A CA 1
ATOM 3234 C C . VAL A 1 434 ? 5.012 -9.348 0.903 1.00 98.38 434 VAL A C 1
ATOM 3236 O O . VAL A 1 434 ? 5.361 -8.331 1.500 1.00 98.38 434 VAL A O 1
ATOM 3239 N N . GLY A 1 435 ? 5.411 -9.638 -0.329 1.00 98.12 435 GLY A N 1
ATOM 3240 C CA . GLY A 1 435 ? 6.136 -8.721 -1.198 1.00 98.12 435 GLY A CA 1
ATOM 3241 C C . GLY A 1 435 ? 5.293 -8.378 -2.418 1.00 98.12 435 GLY A C 1
ATOM 3242 O O . GLY A 1 435 ? 4.729 -9.277 -3.035 1.00 98.12 435 GLY A O 1
ATOM 3243 N N . VAL A 1 436 ? 5.225 -7.105 -2.796 1.00 98.38 436 VAL A N 1
ATOM 3244 C CA . VAL A 1 436 ? 4.724 -6.705 -4.119 1.00 98.38 436 VAL A CA 1
ATOM 3245 C C . VAL A 1 436 ? 5.724 -5.799 -4.818 1.00 98.38 436 VAL A C 1
ATOM 3247 O O . VAL A 1 436 ? 6.410 -5.013 -4.165 1.00 98.38 436 VAL A O 1
ATOM 3250 N N . ARG A 1 437 ? 5.827 -5.901 -6.140 1.00 97.56 437 ARG A N 1
ATOM 3251 C CA . ARG A 1 437 ? 6.727 -5.065 -6.941 1.00 97.56 437 ARG A CA 1
ATOM 3252 C C . ARG A 1 437 ? 6.092 -4.752 -8.283 1.00 97.56 437 ARG A C 1
ATOM 3254 O O . ARG A 1 437 ? 5.450 -5.605 -8.885 1.00 97.56 437 ARG A O 1
ATOM 3261 N N . LEU A 1 438 ? 6.315 -3.530 -8.745 1.00 97.38 438 LEU A N 1
ATOM 3262 C CA . LEU A 1 438 ? 5.974 -3.091 -10.087 1.00 97.38 438 LEU A CA 1
ATOM 3263 C C . LEU A 1 438 ? 7.237 -3.102 -10.951 1.00 97.38 438 LEU A C 1
ATOM 3265 O O . LEU A 1 438 ? 8.306 -2.724 -10.475 1.00 97.38 438 LEU A O 1
ATOM 3269 N N . ARG A 1 439 ? 7.126 -3.530 -12.206 1.00 97.44 439 ARG A N 1
ATOM 3270 C CA . ARG A 1 439 ? 8.198 -3.492 -13.207 1.00 97.44 439 ARG A CA 1
ATOM 3271 C C . ARG A 1 439 ? 7.657 -2.893 -14.501 1.00 97.44 439 ARG A C 1
ATOM 3273 O O . ARG A 1 439 ? 6.503 -3.115 -14.841 1.00 97.44 439 ARG A O 1
ATOM 3280 N N . SER A 1 440 ? 8.473 -2.105 -15.189 1.00 97.25 440 SER A N 1
ATOM 3281 C CA . SER A 1 440 ? 8.209 -1.528 -16.514 1.00 97.25 440 SER A CA 1
ATOM 3282 C C . SER A 1 440 ? 9.503 -0.872 -16.995 1.00 97.25 440 SER A C 1
ATOM 3284 O O . SER A 1 440 ? 10.201 -0.227 -16.207 1.00 97.25 440 SER A O 1
ATOM 3286 N N . ALA A 1 441 ? 9.823 -0.998 -18.281 1.00 96.44 441 ALA A N 1
ATOM 3287 C CA . ALA A 1 441 ? 10.936 -0.289 -18.907 1.00 96.44 441 ALA A CA 1
ATOM 3288 C C . ALA A 1 441 ? 10.697 1.230 -18.963 1.00 96.44 441 ALA A C 1
ATOM 3290 O O . ALA A 1 441 ? 11.646 1.999 -19.098 1.00 96.44 441 ALA A O 1
ATOM 3291 N N . ARG A 1 442 ? 9.444 1.679 -18.798 1.00 95.69 442 ARG A N 1
ATOM 3292 C CA . ARG A 1 442 ? 9.069 3.098 -18.673 1.00 95.69 442 ARG A CA 1
ATOM 3293 C C . ARG A 1 442 ? 9.247 3.654 -17.254 1.00 95.69 442 ARG A C 1
ATOM 3295 O O . ARG A 1 442 ? 8.912 4.808 -16.994 1.00 95.69 442 ARG A O 1
ATOM 3302 N N . GLY A 1 443 ? 9.794 2.862 -16.326 1.00 95.81 443 GLY A N 1
ATOM 3303 C CA . GLY A 1 443 ? 10.230 3.321 -15.007 1.00 95.81 443 GLY A CA 1
ATOM 3304 C C . GLY A 1 443 ? 9.117 4.016 -14.216 1.00 95.81 443 GLY A C 1
ATOM 3305 O O . GLY A 1 443 ? 8.117 3.405 -13.843 1.00 95.81 443 GLY A O 1
ATOM 3306 N N . ARG A 1 444 ? 9.290 5.319 -13.974 1.00 96.19 444 ARG A N 1
ATOM 3307 C CA . ARG A 1 444 ? 8.387 6.154 -13.163 1.00 96.19 444 ARG A CA 1
ATOM 3308 C C . ARG A 1 444 ? 6.985 6.333 -13.756 1.00 96.19 444 ARG A C 1
ATOM 3310 O O . ARG A 1 444 ? 6.076 6.783 -13.058 1.00 96.19 444 ARG A O 1
ATOM 3317 N N . GLU A 1 445 ? 6.775 5.986 -15.025 1.00 96.44 445 GLU A N 1
ATOM 3318 C CA . GLU A 1 445 ? 5.450 6.087 -15.642 1.00 96.44 445 GLU A CA 1
ATOM 3319 C C . GLU A 1 445 ? 4.465 5.040 -15.108 1.00 96.44 445 GLU A C 1
ATOM 3321 O O . GLU A 1 445 ? 3.275 5.320 -14.975 1.00 96.44 445 GLU A O 1
ATOM 3326 N N . ALA A 1 446 ? 4.950 3.854 -14.736 1.00 96.75 446 ALA A N 1
ATOM 3327 C CA . ALA A 1 446 ? 4.139 2.858 -14.053 1.00 96.75 446 ALA A CA 1
ATOM 3328 C C . ALA A 1 446 ? 4.107 3.220 -12.567 1.00 96.75 446 ALA A C 1
ATOM 3330 O O . ALA A 1 446 ? 5.069 2.946 -11.864 1.00 96.75 446 ALA A O 1
ATOM 3331 N N . THR A 1 447 ? 3.038 3.863 -12.091 1.00 97.25 447 THR A N 1
ATOM 3332 C CA . THR A 1 447 ? 2.889 4.277 -10.685 1.00 97.25 447 THR A CA 1
ATOM 3333 C C . THR A 1 447 ? 1.632 3.663 -10.073 1.00 97.25 447 THR A C 1
ATOM 3335 O O . THR A 1 447 ? 0.552 3.715 -10.658 1.00 97.25 447 THR A O 1
ATOM 3338 N N . VAL A 1 448 ? 1.753 3.120 -8.863 1.00 97.31 448 VAL A N 1
ATOM 3339 C CA . VAL A 1 448 ? 0.634 2.623 -8.055 1.00 97.31 448 VAL A CA 1
ATOM 3340 C C . VAL A 1 448 ? 0.706 3.185 -6.640 1.00 97.31 448 VAL A C 1
ATOM 3342 O O . VAL A 1 448 ? 1.769 3.558 -6.146 1.00 97.31 448 VAL A O 1
ATOM 3345 N N . ARG A 1 449 ? -0.432 3.221 -5.947 1.00 97.38 449 ARG A N 1
ATOM 3346 C CA . ARG A 1 449 ? -0.485 3.557 -4.519 1.00 97.38 449 ARG A CA 1
ATOM 3347 C C . ARG A 1 449 ? -1.187 2.467 -3.736 1.00 97.38 449 ARG A C 1
ATOM 3349 O O . ARG A 1 449 ? -2.323 2.126 -4.035 1.00 97.38 449 ARG A O 1
ATOM 3356 N N . VAL A 1 450 ? -0.540 1.962 -2.697 1.00 97.56 450 VAL A N 1
ATOM 3357 C CA . VAL A 1 450 ? -1.116 1.022 -1.735 1.00 97.56 450 VAL A CA 1
ATOM 3358 C C . VAL A 1 450 ? -1.645 1.812 -0.550 1.00 97.56 450 VAL A C 1
ATOM 3360 O O . VAL A 1 450 ? -0.913 2.546 0.104 1.00 97.56 450 VAL A O 1
ATOM 3363 N N . SER A 1 451 ? -2.926 1.654 -0.251 1.00 96.00 451 SER A N 1
ATOM 3364 C CA . SER A 1 451 ? -3.581 2.416 0.822 1.00 96.00 451 SER A CA 1
ATOM 3365 C C . SER A 1 451 ? -4.027 1.550 1.991 1.00 96.00 451 SER A C 1
ATOM 3367 O O . SER A 1 451 ? -4.055 2.035 3.119 1.00 96.00 451 SER A O 1
ATOM 3369 N N . HIS A 1 452 ? -4.386 0.290 1.722 1.00 96.50 452 HIS A N 1
ATOM 3370 C CA . HIS A 1 452 ? -4.824 -0.660 2.736 1.00 96.50 452 HIS A CA 1
ATOM 3371 C C . HIS A 1 452 ? -4.349 -2.068 2.420 1.00 96.50 452 HIS A C 1
ATOM 3373 O O . HIS A 1 452 ? -4.231 -2.451 1.254 1.00 96.50 452 HIS A O 1
ATOM 3379 N N . VAL A 1 453 ? -4.177 -2.844 3.482 1.00 97.62 453 VAL A N 1
ATOM 3380 C CA . VAL A 1 453 ? -3.984 -4.290 3.466 1.00 97.62 453 VAL A CA 1
ATOM 3381 C C . VAL A 1 453 ? -5.021 -4.860 4.417 1.00 97.62 453 VAL A C 1
ATOM 3383 O O . VAL A 1 453 ? -4.997 -4.554 5.607 1.00 97.62 453 VAL A O 1
ATOM 3386 N N . TYR A 1 454 ? -5.936 -5.665 3.894 1.00 97.56 454 TYR A N 1
ATOM 3387 C CA . TYR A 1 454 ? -6.907 -6.415 4.680 1.00 97.56 454 TYR A CA 1
ATOM 3388 C C . TYR A 1 454 ? -6.457 -7.866 4.769 1.00 97.56 454 TYR A C 1
ATOM 3390 O O . TYR A 1 454 ? -5.928 -8.402 3.800 1.00 97.56 454 TYR A O 1
ATOM 3398 N N . TYR A 1 455 ? -6.685 -8.518 5.900 1.00 98.12 455 TYR A N 1
ATOM 3399 C CA . TYR A 1 455 ? -6.342 -9.925 6.067 1.00 98.12 455 TYR A CA 1
ATOM 3400 C C . TYR A 1 455 ? -7.310 -10.643 7.002 1.00 98.12 455 TYR A C 1
ATOM 3402 O O . TYR A 1 455 ? -7.972 -10.002 7.821 1.00 98.12 455 TYR A O 1
ATOM 3410 N N . ALA A 1 456 ? -7.379 -11.964 6.873 1.00 96.88 456 ALA A N 1
ATOM 3411 C CA . ALA A 1 456 ? -8.092 -12.847 7.787 1.00 96.88 456 ALA A CA 1
ATOM 3412 C C . ALA A 1 456 ? -7.307 -14.140 7.993 1.00 96.88 456 ALA A C 1
ATOM 3414 O O . ALA A 1 456 ? -6.688 -14.653 7.029 1.00 96.88 456 ALA A O 1
#

Secondary structure (DSSP, 8-state):
--------------PPPHHHHHTTT-GGGGSS--EEEE-SSP-S-HHHHSGGGGBPPPTT---PPP-PPBS--S-----GGGSPPTTTS-HHHHHHHHHS-----------------------------------------------------------------------PPPPP---------THHHHHHHHHHHHHHHHHHHHHHHHHTT-SPPP----PPPPP-----------------------TT---B-S--EEESPPSS---SSTT--TT-BTT-S-TTTTTTT---EEEEETTS-BEEEEEEEE-S-EEEEEEES-SPTT--GGGTT--SGGGPPPTT------PPP--------PPPPPPPPPPTT-EEEEEETTEEEEEEEHHHHHHHSEEEETTEEEEEEEE-HHHHTS--TTS--EEEEEEEEEE-TTGGGSEEEEEEEEE-

Radius of gyration: 34.73 Å; chains: 1; bounding box: 114×97×85 Å

Foldseek 3Di:
DDPPDDPPDDPDDPPQDPQCVQVVVFSVVVVDDKDKAFLADQFPDCCPRHLQVFFDAFPVRDTADDPFAQPDDDFPPDDVVPPDPPPPDPPVVVCVVVPPPPPPPPPPPPPPPDDDDDDDDDDDDDDDDDDDDDDDDDDDDDDDDDDDDDDDDDDDDDDDDDDDDDDDDDDDDDDDDDDDDDDDDPVVVVVVVVVVVVVVLVVVVVVVCVVVCVPDDDDDDDDDDDDDDDDDDDDDDDPPDPPPDPDPPDPLFQGQFDQKYKPQRFPFRLNVDPRTQTRSGPPPPDSCVSSRPRQIFTKDWQQGGKRKGKDFLFQQFWKKWWKFQLAAFLPRPRCVQAPHRRSDPDPPPPPPRDDDDPPPDPDDPDPDPGRQHADQQKWKWKDKPRGTSDIDTSVRVVVQWSDDDVSTIMHIRTRDNVSNVDDCDPGSHGIMMMIMHMHDNVIRRRMMTTGMMMHD